Protein AF-0000000079915261 (afdb_homodimer)

Organism: NCBI:txid1990687

pLDDT: mean 85.18, std 15.23, range [33.06, 98.06]

Foldseek 3Di:
DPPPVPPDPPPPPPCVVVVVPPDCPPVNVVVVVVVVVVVVVVCVVVVPDPVVVVVCVVVVVVLVVLQPPADCVCLVVLLVLLVLLLVLLVLLLVLLLVLLLVLLLQLACLQPVDPVSNVVSLVVLVVLLPDDLLNQLLVLCVVPNFAQVSSSRSSNSNSNSVLSVVSNVLLNPDDCPVVVVCVVVPDDSVRSVVPPRCVRCVLVSLLVSLVSSLVSSVVSLCSLCSRNTGSNVVLNVCVVVVVSSNNVSSVVSVVVVSVVSVVVSVVVSVVSD/DPPPPPPDPPPPPPCVVVVVPPDCPPVNVVVVVVVVVVVVVVCVVVVPDPVVVVVCVVVVVVLVVLQPPADCVCLVVLLVLLVLLLVLLVLLLVLLLVLLLVLLLQLACLQPVDPVSNVVSLVVLVVLLPDDLLNQLLVLCVVPNFAQVSSSRSSNSNSNSVLSVVSNVLLNPDDCPVVVVCVVVPDDSVRSVVPPRCVRCVLVSLLVSLVSSLVSSVVSLCSLCSRNTGSNVVLNVCVVVVVSSNNVSSVVSVVVVSVVSVVVSVVVSVVSD

Structure (mmCIF, N/CA/C/O backbone):
data_AF-0000000079915261-model_v1
#
loop_
_entity.id
_entity.type
_entity.pdbx_description
1 polymer 'Phosphonate ABC transporter, permease protein PhnE'
#
loop_
_atom_site.group_PDB
_atom_site.id
_atom_site.type_symbol
_atom_site.label_atom_id
_atom_site.label_alt_id
_atom_site.label_comp_id
_atom_site.label_asym_id
_atom_site.label_entity_id
_atom_site.label_seq_id
_atom_site.pdbx_PDB_ins_code
_atom_site.Cartn_x
_atom_site.Cartn_y
_atom_site.Cartn_z
_atom_site.occupancy
_atom_site.B_iso_or_equiv
_atom_site.auth_seq_id
_atom_site.auth_comp_id
_atom_site.auth_asym_id
_atom_site.auth_atom_id
_atom_site.pdbx_PDB_model_num
ATOM 1 N N . MET A 1 1 ? 20.734 68.75 31.391 1 33.06 1 MET A N 1
ATOM 2 C CA . MET A 1 1 ? 20.922 67.375 31.844 1 33.06 1 MET A CA 1
ATOM 3 C C . MET A 1 1 ? 20.453 66.375 30.781 1 33.06 1 MET A C 1
ATOM 5 O O . MET A 1 1 ? 19.266 66.312 30.453 1 33.06 1 MET A O 1
ATOM 9 N N . THR A 1 2 ? 21.25 66.125 29.672 1 37.75 2 THR A N 1
ATOM 10 C CA . THR A 1 2 ? 21.141 65.312 28.469 1 37.75 2 THR A CA 1
ATOM 11 C C . THR A 1 2 ? 21.047 63.844 28.812 1 37.75 2 THR A C 1
ATOM 13 O O . THR A 1 2 ? 21.938 63.312 29.469 1 37.75 2 THR A O 1
ATOM 16 N N . LEU A 1 3 ? 19.828 63.375 29.156 1 40.41 3 LEU A N 1
ATOM 17 C CA . LEU A 1 3 ? 19.531 61.969 29.422 1 40.41 3 LEU A CA 1
ATOM 18 C C . LEU A 1 3 ? 20.078 61.094 28.312 1 40.41 3 LEU A C 1
ATOM 20 O O . LEU A 1 3 ? 19.578 61.125 27.188 1 40.41 3 LEU A O 1
ATOM 24 N N . ASP A 1 4 ? 21.406 60.875 28.188 1 40.34 4 ASP A N 1
ATOM 25 C CA . ASP A 1 4 ? 22.156 59.938 27.344 1 40.34 4 ASP A CA 1
ATOM 26 C C . ASP A 1 4 ? 21.656 58.5 27.547 1 40.34 4 ASP A C 1
ATOM 28 O O . ASP A 1 4 ? 22.078 57.812 28.484 1 40.34 4 ASP A O 1
ATOM 32 N N . THR A 1 5 ? 20.359 58.25 27.5 1 42.28 5 THR A N 1
ATOM 33 C CA . THR A 1 5 ? 19.938 56.875 27.594 1 42.28 5 THR A CA 1
ATOM 34 C C . THR A 1 5 ? 20.609 56 26.531 1 42.28 5 THR A C 1
ATOM 36 O O . THR A 1 5 ? 20.297 56.125 25.344 1 42.28 5 THR A O 1
ATOM 39 N N . GLU A 1 6 ? 21.922 55.688 26.688 1 43.28 6 GLU A N 1
ATOM 40 C CA . GLU A 1 6 ? 22.594 54.719 25.828 1 43.28 6 GLU A CA 1
ATOM 41 C C . GLU A 1 6 ? 21.75 53.438 25.656 1 43.28 6 GLU A C 1
ATOM 43 O O . GLU A 1 6 ? 21.266 52.875 26.641 1 43.28 6 GLU A O 1
ATOM 48 N N . PRO A 1 7 ? 21.094 53.281 24.469 1 45.16 7 PRO A N 1
ATOM 49 C CA . PRO A 1 7 ? 20.297 52.062 24.266 1 45.16 7 PRO A CA 1
ATOM 50 C C . PRO A 1 7 ? 21.047 50.781 24.656 1 45.16 7 PRO A C 1
ATOM 52 O O . PRO A 1 7 ? 22.266 50.688 24.438 1 45.16 7 PRO A O 1
ATOM 55 N N . LYS A 1 8 ? 20.688 50.156 25.734 1 47.41 8 LYS A N 1
ATOM 56 C CA . LYS A 1 8 ? 21.234 48.875 26.172 1 47.41 8 LYS A CA 1
ATOM 57 C C . LYS A 1 8 ? 21.438 47.906 25 1 47.41 8 LYS A C 1
ATOM 59 O O . LYS A 1 8 ? 20.547 47.75 24.172 1 47.41 8 LYS A O 1
ATOM 64 N N . PRO A 1 9 ? 22.688 47.625 24.594 1 39.97 9 PRO A N 1
ATOM 65 C CA . PRO A 1 9 ? 22.891 46.688 23.484 1 39.97 9 PRO A CA 1
ATOM 66 C C . PRO A 1 9 ? 22.016 45.469 23.578 1 39.97 9 PRO A C 1
ATOM 68 O O . PRO A 1 9 ? 21.75 44.969 24.688 1 39.97 9 PRO A O 1
ATOM 71 N N . GLU A 1 10 ? 20.984 45.312 22.75 1 40.84 10 GLU A N 1
ATOM 72 C CA . GLU A 1 10 ? 20.203 44.094 22.609 1 40.84 10 GLU A CA 1
ATOM 73 C C . GLU A 1 10 ? 21.094 42.844 22.766 1 40.84 10 GLU A C 1
ATOM 75 O O . GLU A 1 10 ? 22.094 42.719 22.062 1 40.84 10 GLU A O 1
ATOM 80 N N . ALA A 1 11 ? 21.219 42.344 23.953 1 42.84 11 ALA A N 1
ATOM 81 C CA . ALA A 1 11 ? 21.922 41.125 24.266 1 42.84 11 ALA A CA 1
ATOM 82 C C . ALA A 1 11 ? 21.781 40.094 23.125 1 42.84 11 ALA A C 1
ATOM 84 O O . ALA A 1 11 ? 20.672 39.75 22.719 1 42.84 11 ALA A O 1
ATOM 85 N N . VAL A 1 12 ? 22.656 40.156 22.172 1 40.69 12 VAL A N 1
ATOM 86 C CA . VAL A 1 12 ? 22.875 39.094 21.172 1 40.69 12 VAL A CA 1
ATOM 87 C C . VAL A 1 12 ? 22.688 37.719 21.812 1 40.69 12 VAL A C 1
ATOM 89 O O . VAL A 1 12 ? 23.359 37.406 22.781 1 40.69 12 VAL A O 1
ATOM 92 N N . GLU A 1 13 ? 21.453 37.25 21.859 1 38.41 13 GLU A N 1
ATOM 93 C CA . GLU A 1 13 ? 21.25 35.844 22.234 1 38.41 13 GLU A CA 1
ATOM 94 C C . GLU A 1 13 ? 22.422 35 21.766 1 38.41 13 GLU A C 1
ATOM 96 O O . GLU A 1 13 ? 22.75 34.969 20.594 1 38.41 13 GLU A O 1
ATOM 101 N N . SER A 1 14 ? 23.5 34.875 22.594 1 36.44 14 SER A N 1
ATOM 102 C CA . SER A 1 14 ? 24.734 34.125 22.406 1 36.44 14 SER A CA 1
ATOM 103 C C . SER A 1 14 ? 24.484 32.844 21.641 1 36.44 14 SER A C 1
ATOM 105 O O . SER A 1 14 ? 23.422 32.219 21.781 1 36.44 14 SER A O 1
ATOM 107 N N . THR A 1 15 ? 25.203 32.625 20.5 1 40.25 15 THR A N 1
ATOM 108 C CA . THR A 1 15 ? 25.359 31.391 19.75 1 40.25 15 THR A CA 1
ATOM 109 C C . THR A 1 15 ? 25.375 30.188 20.688 1 40.25 15 THR A C 1
ATOM 111 O O . THR A 1 15 ? 25.391 29.031 20.219 1 40.25 15 THR A O 1
ATOM 114 N N . ALA A 1 16 ? 25.828 30.391 21.922 1 40.56 16 ALA A N 1
ATOM 115 C CA . ALA A 1 16 ? 25.844 29.312 22.906 1 40.56 16 ALA A CA 1
ATOM 116 C C . ALA A 1 16 ? 24.453 28.75 23.141 1 40.56 16 ALA A C 1
ATOM 118 O O . ALA A 1 16 ? 24.297 27.562 23.391 1 40.56 16 ALA A O 1
ATOM 119 N N . ASP A 1 17 ? 23.438 29.562 23.203 1 39.12 17 ASP A N 1
ATOM 120 C CA . ASP A 1 17 ? 22.078 29.062 23.391 1 39.12 17 ASP A CA 1
ATOM 121 C C . ASP A 1 17 ? 21.625 28.234 22.203 1 39.12 17 ASP A C 1
ATOM 123 O O . ASP A 1 17 ? 20.703 27.422 22.312 1 39.12 17 ASP A O 1
ATOM 127 N N . LEU A 1 18 ? 22.078 28.656 21.016 1 38.31 18 LEU A N 1
ATOM 128 C CA . LEU A 1 18 ? 21.75 27.781 19.891 1 38.31 18 LEU A CA 1
ATOM 129 C C . LEU A 1 18 ? 22.422 26.422 20.031 1 38.31 18 LEU A C 1
ATOM 131 O O . LEU A 1 18 ? 22.016 25.453 19.391 1 38.31 18 LEU A O 1
ATOM 135 N N . ALA A 1 19 ? 23.656 26.453 20.547 1 38.38 19 ALA A N 1
ATOM 136 C CA . ALA A 1 19 ? 24.406 25.219 20.766 1 38.38 19 ALA A CA 1
ATOM 137 C C . ALA A 1 19 ? 23.703 24.312 21.766 1 38.38 19 ALA A C 1
ATOM 139 O O . ALA A 1 19 ? 24.172 23.219 22.078 1 38.38 19 ALA A O 1
ATOM 140 N N . ALA A 1 20 ? 23.062 24.859 22.734 1 37.41 20 ALA A N 1
ATOM 141 C CA . ALA A 1 20 ? 22.312 23.922 23.562 1 37.41 20 ALA A CA 1
ATOM 142 C C . ALA A 1 20 ? 21.578 22.906 22.688 1 37.41 20 ALA A C 1
ATOM 144 O O . ALA A 1 20 ? 20.391 23.094 22.375 1 37.41 20 ALA A O 1
ATOM 145 N N . LEU A 1 21 ? 21.984 22.734 21.531 1 39.47 21 LEU A N 1
ATOM 146 C CA . LEU A 1 21 ? 21.672 21.516 20.797 1 39.47 21 LEU A CA 1
ATOM 147 C C . LEU A 1 21 ? 21.516 20.328 21.75 1 39.47 21 LEU A C 1
ATOM 149 O O . LEU A 1 21 ? 22.469 19.984 22.469 1 39.47 21 LEU A O 1
ATOM 153 N N . ARG A 1 22 ? 20.422 20.203 22.391 1 41.31 22 ARG A N 1
ATOM 154 C CA . ARG A 1 22 ? 19.938 19.219 23.359 1 41.31 22 ARG A CA 1
ATOM 155 C C . ARG A 1 22 ? 20.656 17.891 23.188 1 41.31 22 ARG A C 1
ATOM 157 O O . ARG A 1 22 ? 20.781 17.391 22.062 1 41.31 22 ARG A O 1
ATOM 164 N N . ARG A 1 23 ? 21.656 17.562 23.875 1 45.25 23 ARG A N 1
ATOM 165 C CA . ARG A 1 23 ? 22.188 16.203 24.078 1 45.25 23 ARG A CA 1
ATOM 166 C C . ARG A 1 23 ? 21.125 15.156 23.766 1 45.25 23 ARG A C 1
ATOM 168 O O . ARG A 1 23 ? 19.984 15.266 24.203 1 45.25 23 ARG A O 1
ATOM 175 N N . PRO A 1 24 ? 21.219 14.547 22.641 1 51.5 24 PRO A N 1
ATOM 176 C CA . PRO A 1 24 ? 20.234 13.477 22.469 1 51.5 24 PRO A CA 1
ATOM 177 C C . PRO A 1 24 ? 19.859 12.812 23.781 1 51.5 24 PRO A C 1
ATOM 179 O O . PRO A 1 24 ? 20.734 12.445 24.578 1 51.5 24 PRO A O 1
ATOM 182 N N . SER A 1 25 ? 18.859 13.336 24.516 1 55.22 25 SER A N 1
ATOM 183 C CA . SER A 1 25 ? 18.359 12.719 25.734 1 55.22 25 SER A CA 1
ATOM 184 C C . SER A 1 25 ? 18.516 11.203 25.688 1 55.22 25 SER A C 1
ATOM 186 O O . SER A 1 25 ? 18.641 10.617 24.609 1 55.22 25 SER A O 1
ATOM 188 N N . SER A 1 26 ? 19 10.539 26.828 1 63.72 26 SER A N 1
ATOM 189 C CA . SER A 1 26 ? 19.078 9.102 27.031 1 63.72 26 SER A CA 1
ATOM 190 C C . SER A 1 26 ? 17.953 8.367 26.281 1 63.72 26 SER A C 1
ATOM 192 O O . SER A 1 26 ? 18.172 7.266 25.781 1 63.72 26 SER A O 1
ATOM 194 N N . GLN A 1 27 ? 16.859 9.016 26.141 1 67.88 27 GLN A N 1
ATOM 195 C CA . GLN A 1 27 ? 15.734 8.406 25.422 1 67.88 27 GLN A CA 1
ATOM 196 C C . GLN A 1 27 ? 16 8.375 23.922 1 67.88 27 GLN A C 1
ATOM 198 O O . GLN A 1 27 ? 15.672 7.395 23.25 1 67.88 27 GLN A O 1
ATOM 203 N N . THR A 1 28 ? 16.688 9.438 23.516 1 71 28 THR A N 1
ATOM 204 C CA . THR A 1 28 ? 17.031 9.438 22.094 1 71 28 THR A CA 1
ATOM 205 C C . THR A 1 28 ? 18.109 8.398 21.797 1 71 28 THR A C 1
ATOM 207 O O . THR A 1 28 ? 18.047 7.703 20.781 1 71 28 THR A O 1
ATOM 210 N N . ALA A 1 29 ? 19 8.312 22.719 1 70.5 29 ALA A N 1
ATOM 211 C CA . ALA A 1 29 ? 20.062 7.332 22.547 1 70.5 29 ALA A CA 1
ATOM 212 C C . ALA A 1 29 ? 19.516 5.91 22.578 1 70.5 29 ALA A C 1
ATOM 214 O O . ALA A 1 29 ? 19.906 5.062 21.781 1 70.5 29 ALA A O 1
ATOM 215 N N . ALA A 1 30 ? 18.578 5.676 23.484 1 75.12 30 ALA A N 1
ATOM 216 C CA . ALA A 1 30 ? 17.953 4.363 23.578 1 75.12 30 ALA A CA 1
ATOM 217 C C . ALA A 1 30 ? 17.172 4.039 22.297 1 75.12 30 ALA A C 1
ATOM 219 O O . ALA A 1 30 ? 17.203 2.906 21.812 1 75.12 30 ALA A O 1
ATOM 220 N N . GLY A 1 31 ? 16.562 4.996 21.812 1 76.94 31 GLY A N 1
ATOM 221 C CA . GLY A 1 31 ? 15.828 4.816 20.562 1 76.94 31 GLY A CA 1
ATOM 222 C C . GLY A 1 31 ? 16.734 4.488 19.391 1 76.94 31 GLY A C 1
ATOM 223 O O . GLY A 1 31 ? 16.422 3.6 18.594 1 76.94 31 GLY A O 1
ATOM 224 N N . VAL A 1 32 ? 17.828 5.113 19.422 1 78.25 32 VAL A N 1
ATOM 225 C CA . VAL A 1 32 ? 18.781 4.898 18.328 1 78.25 32 VAL A CA 1
ATOM 226 C C . VAL A 1 32 ? 19.375 3.494 18.438 1 78.25 32 VAL A C 1
ATOM 228 O O . VAL A 1 32 ? 19.531 2.805 17.422 1 78.25 32 VAL A O 1
ATOM 231 N N . VAL A 1 33 ? 19.609 3.1 19.641 1 80.25 33 VAL A N 1
ATOM 232 C CA . VAL A 1 33 ? 20.172 1.775 19.859 1 80.25 33 VAL A CA 1
ATOM 233 C C . VAL A 1 33 ? 19.172 0.702 19.438 1 80.25 33 VAL A C 1
ATOM 235 O O . VAL A 1 33 ? 19.547 -0.282 18.797 1 80.25 33 VAL A O 1
ATOM 238 N N . ILE A 1 34 ? 17.953 0.965 19.75 1 82.44 34 ILE A N 1
ATOM 239 C CA . ILE A 1 34 ? 16.922 0.008 19.391 1 82.44 34 ILE A CA 1
ATOM 240 C C . ILE A 1 34 ? 16.781 -0.076 17.875 1 82.44 34 ILE A C 1
ATOM 242 O O . ILE A 1 34 ? 16.703 -1.171 17.312 1 82.44 34 ILE A O 1
ATOM 246 N N . VAL A 1 35 ? 16.812 1.053 17.297 1 83.81 35 VAL A N 1
ATOM 247 C CA . VAL A 1 35 ? 16.688 1.092 15.836 1 83.81 35 VAL A CA 1
ATOM 248 C C . VAL A 1 35 ? 17.875 0.394 15.195 1 83.81 35 VAL A C 1
ATOM 250 O O . VAL A 1 35 ? 17.703 -0.401 14.266 1 83.81 35 VAL A O 1
ATOM 253 N N . LEU A 1 36 ? 19.047 0.625 15.742 1 85.56 36 LEU A N 1
ATOM 254 C CA . LEU A 1 36 ? 20.266 0.027 15.188 1 85.56 36 LEU A CA 1
ATOM 255 C C . LEU A 1 36 ? 20.266 -1.484 15.391 1 85.56 36 LEU A C 1
ATOM 257 O O . LEU A 1 36 ? 20.672 -2.232 14.492 1 85.56 36 LEU A O 1
ATOM 261 N N . THR A 1 37 ? 19.797 -1.883 16.547 1 85.75 37 THR A N 1
ATOM 262 C CA . THR A 1 37 ? 19.75 -3.314 16.828 1 85.75 37 THR A CA 1
ATOM 263 C C . THR A 1 37 ? 18.75 -4.008 15.891 1 85.75 37 THR A C 1
ATOM 265 O O . THR A 1 37 ? 19.047 -5.078 15.352 1 85.75 37 THR A O 1
ATOM 268 N N . VAL A 1 38 ? 17.656 -3.361 15.648 1 86.5 38 VAL A N 1
ATOM 269 C CA . VAL A 1 38 ? 16.641 -3.922 14.766 1 86.5 38 VAL A CA 1
ATOM 270 C C . VAL A 1 38 ? 17.156 -3.959 13.328 1 86.5 38 VAL A C 1
ATOM 272 O O . VAL A 1 38 ? 16.953 -4.938 12.609 1 86.5 38 VAL A O 1
ATOM 275 N N . LEU A 1 39 ? 17.906 -2.994 13 1 88.5 39 LEU A N 1
ATOM 276 C CA . LEU A 1 39 ? 18.453 -2.922 11.648 1 88.5 39 LEU A CA 1
ATOM 277 C C . LEU A 1 39 ? 19.516 -3.984 11.438 1 88.5 39 LEU A C 1
ATOM 279 O O . LEU A 1 39 ? 19.578 -4.617 10.383 1 88.5 39 LEU A O 1
ATOM 283 N N . LEU A 1 40 ? 20.359 -4.176 12.445 1 87 40 LEU A N 1
ATOM 284 C CA . LEU A 1 40 ? 21.406 -5.184 12.344 1 87 40 LEU A CA 1
ATOM 285 C C . LEU A 1 40 ? 20.812 -6.586 12.297 1 87 40 LEU A C 1
ATOM 287 O O . LEU A 1 40 ? 21.25 -7.43 11.516 1 87 40 LEU A O 1
ATOM 291 N N . TRP A 1 41 ? 19.859 -6.781 13.109 1 87.75 41 TRP A N 1
ATOM 292 C CA . TRP A 1 41 ? 19.156 -8.062 13.07 1 87.75 41 TRP A CA 1
ATOM 293 C C . TRP A 1 41 ? 18.516 -8.289 11.711 1 87.75 41 TRP A C 1
ATOM 295 O O . TRP A 1 41 ? 18.641 -9.367 11.125 1 87.75 41 TRP A O 1
ATOM 305 N N . ALA A 1 42 ? 17.875 -7.254 11.266 1 89.25 42 ALA A N 1
ATOM 306 C CA . ALA A 1 42 ? 17.172 -7.355 9.992 1 89.25 42 ALA A CA 1
ATOM 307 C C . ALA A 1 42 ? 18.141 -7.602 8.844 1 89.25 42 ALA A C 1
ATOM 309 O O . ALA A 1 42 ? 17.844 -8.344 7.906 1 89.25 42 ALA A O 1
ATOM 310 N N . ALA A 1 43 ? 19.281 -7.02 8.906 1 89.12 43 ALA A N 1
ATOM 311 C CA . ALA A 1 43 ? 20.297 -7.219 7.887 1 89.12 43 ALA A CA 1
ATOM 312 C C . ALA A 1 43 ? 20.766 -8.672 7.855 1 89.12 43 ALA A C 1
ATOM 314 O O . ALA A 1 43 ? 20.984 -9.234 6.781 1 89.12 43 ALA A O 1
ATOM 315 N N . GLY A 1 44 ? 20.844 -9.266 9.047 1 88.69 44 GLY A N 1
ATOM 316 C CA . GLY A 1 44 ? 21.203 -10.672 9.133 1 88.69 44 GLY A CA 1
ATOM 317 C C . GLY A 1 44 ? 20.109 -11.602 8.641 1 88.69 44 GLY A C 1
ATOM 318 O O . GLY A 1 44 ? 20.375 -12.539 7.879 1 88.69 44 GLY A O 1
ATOM 319 N N . ALA A 1 45 ? 18.938 -11.258 8.992 1 86.31 45 ALA A N 1
ATOM 320 C CA . ALA A 1 45 ? 17.797 -12.094 8.641 1 86.31 45 ALA A CA 1
ATOM 321 C C . ALA A 1 45 ? 17.531 -12.055 7.141 1 86.31 45 ALA A C 1
ATOM 323 O O . ALA A 1 45 ? 17.047 -13.039 6.562 1 86.31 45 ALA A O 1
ATOM 324 N N . THR A 1 46 ? 17.891 -10.945 6.48 1 88.19 46 THR A N 1
ATOM 325 C CA . THR A 1 46 ? 17.641 -10.805 5.051 1 88.19 46 THR A CA 1
ATOM 326 C C . THR A 1 46 ? 18.875 -11.195 4.242 1 88.19 46 THR A C 1
ATOM 328 O O . THR A 1 46 ? 18.828 -11.242 3.012 1 88.19 46 THR A O 1
ATOM 331 N N . GLU A 1 47 ? 19.984 -11.508 4.945 1 87.56 47 GLU A N 1
ATOM 332 C CA . GLU A 1 47 ? 21.25 -11.789 4.277 1 87.56 47 GLU A CA 1
ATOM 333 C C . GLU A 1 47 ? 21.656 -10.633 3.359 1 87.56 47 GLU A C 1
ATOM 335 O O . GLU A 1 47 ? 22.094 -10.859 2.229 1 87.56 47 GLU A O 1
ATOM 340 N N . PHE A 1 48 ? 21.406 -9.555 3.912 1 82.88 48 PHE A N 1
ATOM 341 C CA . PHE A 1 48 ? 21.703 -8.359 3.133 1 82.88 48 PHE A CA 1
ATOM 342 C C . PHE A 1 48 ? 23.188 -8.305 2.795 1 82.88 48 PHE A C 1
ATOM 344 O O . PHE A 1 48 ? 24.047 -8.367 3.688 1 82.88 48 PHE A O 1
ATOM 351 N N . SER A 1 49 ? 23.5 -8.391 1.501 1 82.44 49 SER A N 1
ATOM 352 C CA . SER A 1 49 ? 24.891 -8.422 1.048 1 82.44 49 SER A CA 1
ATOM 353 C C . SER A 1 49 ? 25.078 -7.551 -0.191 1 82.44 49 SER A C 1
ATOM 355 O O . SER A 1 49 ? 24.531 -7.848 -1.256 1 82.44 49 SER A O 1
ATOM 357 N N . VAL A 1 50 ? 25.891 -6.566 -0.024 1 80.62 50 VAL A N 1
ATOM 358 C CA . VAL A 1 50 ? 26.219 -5.703 -1.152 1 80.62 50 VAL A CA 1
ATOM 359 C C . VAL A 1 50 ? 27 -6.496 -2.207 1 80.62 50 VAL A C 1
ATOM 361 O O . VAL A 1 50 ? 26.828 -6.273 -3.408 1 80.62 50 VAL A O 1
ATOM 364 N N . ALA A 1 51 ? 27.672 -7.398 -1.755 1 84.38 51 ALA A N 1
ATOM 365 C CA . ALA A 1 51 ? 28.438 -8.25 -2.666 1 84.38 51 ALA A CA 1
ATOM 366 C C . ALA A 1 51 ? 27.516 -9.055 -3.568 1 84.38 51 ALA A C 1
ATOM 368 O O . ALA A 1 51 ? 27.766 -9.188 -4.77 1 84.38 51 ALA A O 1
ATOM 369 N N . ALA A 1 52 ? 26.5 -9.523 -2.934 1 83.81 52 ALA A N 1
ATOM 370 C CA . ALA A 1 52 ? 25.531 -10.289 -3.719 1 83.81 52 ALA A CA 1
ATOM 371 C C . ALA A 1 52 ? 24.859 -9.422 -4.77 1 83.81 52 ALA A C 1
ATOM 373 O O . ALA A 1 52 ? 24.578 -9.875 -5.879 1 83.81 52 ALA A O 1
ATOM 374 N N . LEU A 1 53 ? 24.656 -8.18 -4.395 1 82.44 53 LEU A N 1
ATOM 375 C CA . LEU A 1 53 ? 24.062 -7.25 -5.34 1 82.44 53 LEU A CA 1
ATOM 376 C C . LEU A 1 53 ? 25 -6.973 -6.504 1 82.44 53 LEU A C 1
ATOM 378 O O . LEU A 1 53 ? 24.578 -6.984 -7.664 1 82.44 53 LEU A O 1
ATOM 382 N N . LEU A 1 54 ? 26.188 -6.793 -6.207 1 87.06 54 LEU A N 1
ATOM 383 C CA . LEU A 1 54 ? 27.172 -6.508 -7.246 1 87.06 54 LEU A CA 1
ATOM 384 C C . LEU A 1 54 ? 27.391 -7.723 -8.148 1 87.06 54 LEU A C 1
ATOM 386 O O . LEU A 1 54 ? 27.531 -7.574 -9.367 1 87.06 54 LEU A O 1
ATOM 390 N N . ASP A 1 55 ? 27.312 -8.867 -7.531 1 88.25 55 ASP A N 1
ATOM 391 C CA . ASP A 1 55 ? 27.469 -10.102 -8.297 1 88.25 55 ASP A CA 1
ATOM 392 C C . ASP A 1 55 ? 26.266 -10.336 -9.211 1 88.25 55 ASP A C 1
ATOM 394 O O . ASP A 1 55 ? 26.375 -11.039 -10.211 1 88.25 55 ASP A O 1
ATOM 398 N N . GLY A 1 56 ? 25.172 -9.711 -8.797 1 87.94 56 GLY A N 1
ATOM 399 C CA . GLY A 1 56 ? 23.953 -9.914 -9.555 1 87.94 56 GLY A CA 1
ATOM 400 C C . GLY A 1 56 ? 23.766 -8.906 -10.672 1 87.94 56 GLY A C 1
ATOM 401 O O . GLY A 1 56 ? 22.844 -9.031 -11.477 1 87.94 56 GLY A O 1
ATOM 402 N N . ILE A 1 57 ? 24.656 -7.957 -10.805 1 88.44 57 ILE A N 1
ATOM 403 C CA . ILE A 1 57 ? 24.516 -6.867 -11.766 1 88.44 57 ILE A CA 1
ATOM 404 C C . ILE A 1 57 ? 24.5 -7.43 -13.18 1 88.44 57 ILE A C 1
ATOM 406 O O . ILE A 1 57 ? 23.672 -7.047 -14 1 88.44 57 ILE A O 1
ATOM 410 N N . PRO A 1 58 ? 25.375 -8.391 -13.531 1 88.81 58 PRO A N 1
ATOM 411 C CA . PRO A 1 58 ? 25.328 -8.945 -14.883 1 88.81 58 PRO A CA 1
ATOM 412 C C . PRO A 1 58 ? 24 -9.633 -15.195 1 88.81 58 PRO A C 1
ATOM 414 O O . PRO A 1 58 ? 23.516 -9.562 -16.328 1 88.81 58 PRO A O 1
ATOM 417 N N . ASN A 1 59 ? 23.453 -10.258 -14.172 1 87.69 59 ASN A N 1
ATOM 418 C CA . ASN A 1 59 ? 22.156 -10.891 -14.359 1 87.69 59 ASN A CA 1
ATOM 419 C C . ASN A 1 59 ? 21.062 -9.859 -14.617 1 87.69 59 ASN A C 1
ATOM 421 O O . ASN A 1 59 ? 20.156 -10.094 -15.422 1 87.69 59 ASN A O 1
ATOM 425 N N . ILE A 1 60 ? 21.172 -8.797 -13.922 1 87.62 60 ILE A N 1
ATOM 426 C CA . ILE A 1 60 ? 20.203 -7.719 -14.109 1 87.62 60 ILE A CA 1
ATOM 427 C C . ILE A 1 60 ? 20.344 -7.133 -15.508 1 87.62 60 ILE A C 1
ATOM 429 O O . ILE A 1 60 ? 19.344 -6.93 -16.203 1 87.62 60 ILE A O 1
ATOM 433 N N . ALA A 1 61 ? 21.547 -6.914 -15.922 1 89.12 61 ALA A N 1
ATOM 434 C CA . ALA A 1 61 ? 21.797 -6.348 -17.25 1 89.12 61 ALA A CA 1
ATOM 435 C C . ALA A 1 61 ? 21.312 -7.281 -18.344 1 89.12 61 ALA A C 1
ATOM 437 O O . ALA A 1 61 ? 20.75 -6.824 -19.34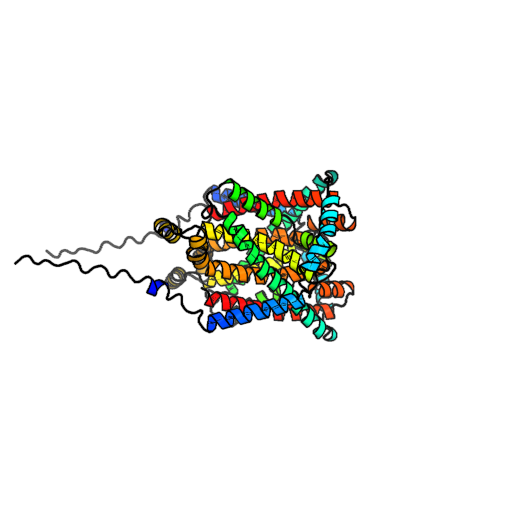4 1 89.12 61 ALA A O 1
ATOM 438 N N . ASP A 1 62 ? 21.547 -8.539 -18.141 1 88.12 62 ASP A N 1
ATOM 439 C CA . ASP A 1 62 ? 21.094 -9.531 -19.094 1 88.12 62 ASP A CA 1
ATOM 440 C C . ASP A 1 62 ? 19.562 -9.547 -19.188 1 88.12 62 ASP A C 1
ATOM 442 O O . ASP A 1 62 ? 19 -9.594 -20.281 1 88.12 62 ASP A O 1
ATOM 446 N N . PHE A 1 63 ? 18.938 -9.516 -18.078 1 86.31 63 PHE A N 1
ATOM 447 C CA . PHE A 1 63 ? 17.484 -9.508 -18.016 1 86.31 63 PHE A CA 1
ATOM 448 C C . PHE A 1 63 ? 16.922 -8.289 -18.734 1 86.31 63 PHE A C 1
ATOM 450 O O . PHE A 1 63 ? 16.016 -8.406 -19.562 1 86.31 63 PHE A O 1
ATOM 457 N N . VAL A 1 64 ? 17.469 -7.109 -18.406 1 86.81 64 VAL A N 1
ATOM 458 C CA . VAL A 1 64 ? 17 -5.859 -19 1 86.81 64 VAL A CA 1
ATOM 459 C C . VAL A 1 64 ? 17.312 -5.84 -20.5 1 86.81 64 VAL A C 1
ATOM 461 O O . VAL A 1 64 ? 16.5 -5.371 -21.297 1 86.81 64 VAL A O 1
ATOM 464 N N . GLY A 1 65 ? 18.469 -6.359 -20.875 1 90.5 65 GLY A N 1
ATOM 465 C CA . GLY A 1 65 ? 18.844 -6.43 -22.281 1 90.5 65 GLY A CA 1
ATOM 466 C C . GLY A 1 65 ? 17.891 -7.285 -23.109 1 90.5 65 GLY A C 1
ATOM 467 O O . GLY A 1 65 ? 17.594 -6.949 -24.25 1 90.5 65 GLY A O 1
ATOM 468 N N . ARG A 1 66 ? 17.391 -8.266 -22.5 1 90.81 66 ARG A N 1
ATOM 469 C CA . ARG A 1 66 ? 16.516 -9.203 -23.188 1 90.81 66 ARG A CA 1
ATOM 470 C C . ARG A 1 66 ? 15.133 -8.609 -23.406 1 90.81 66 ARG A C 1
ATOM 472 O O . ARG A 1 66 ? 14.344 -9.133 -24.188 1 90.81 66 ARG A O 1
ATOM 479 N N . MET A 1 67 ? 14.891 -7.598 -22.734 1 90.75 67 MET A N 1
ATOM 480 C CA . MET A 1 67 ? 13.562 -6.992 -22.828 1 90.75 67 MET A CA 1
ATOM 481 C C . MET A 1 67 ? 13.453 -6.113 -24.078 1 90.75 67 MET A C 1
ATOM 483 O O . MET A 1 67 ? 12.352 -5.777 -24.5 1 90.75 67 MET A O 1
ATOM 487 N N . PHE A 1 68 ? 14.633 -5.809 -24.656 1 92.5 68 PHE A N 1
ATOM 488 C CA . PHE A 1 68 ? 14.617 -4.918 -25.812 1 92.5 68 PHE A CA 1
ATOM 489 C C . PHE A 1 68 ? 14.742 -5.711 -27.109 1 92.5 68 PHE A C 1
ATOM 491 O O . PHE A 1 68 ? 15.508 -6.672 -27.172 1 92.5 68 PHE A O 1
ATOM 498 N N . PRO A 1 69 ? 13.883 -5.344 -28.109 1 93.12 69 PRO A N 1
ATOM 499 C CA . PRO A 1 69 ? 12.875 -4.281 -28.203 1 93.12 69 PRO A CA 1
ATOM 500 C C . PRO A 1 69 ? 11.508 -4.727 -27.688 1 93.12 69 PRO A C 1
ATOM 502 O O . PRO A 1 69 ? 11.242 -5.93 -27.594 1 93.12 69 PRO A O 1
ATOM 505 N N . PRO A 1 70 ? 10.734 -3.82 -27.344 1 95 70 PRO A N 1
ATOM 506 C CA . PRO A 1 70 ? 9.383 -4.184 -26.906 1 95 70 PRO A CA 1
ATOM 507 C C . PRO A 1 70 ? 8.555 -4.82 -28.016 1 95 70 PRO A C 1
ATOM 509 O O . PRO A 1 70 ? 8.664 -4.422 -29.188 1 95 70 PRO A O 1
ATOM 512 N N . ASP A 1 71 ? 7.879 -5.855 -27.688 1 96.31 71 ASP A N 1
ATOM 513 C CA . ASP A 1 71 ? 6.945 -6.488 -28.625 1 96.31 71 ASP A CA 1
ATOM 514 C C . ASP A 1 71 ? 5.621 -5.734 -28.672 1 96.31 71 ASP A C 1
ATOM 516 O O . ASP A 1 71 ? 4.777 -5.887 -27.781 1 96.31 71 ASP A O 1
ATOM 520 N N . LEU A 1 72 ? 5.375 -5.047 -29.703 1 95.25 72 LEU A N 1
ATOM 521 C CA . LEU A 1 72 ? 4.211 -4.176 -29.828 1 95.25 72 LEU A CA 1
ATOM 522 C C . LEU A 1 72 ? 2.961 -4.984 -30.156 1 95.25 72 LEU A C 1
ATOM 524 O O . LEU A 1 72 ? 1.843 -4.473 -30.062 1 95.25 72 LEU A O 1
ATOM 528 N N . ALA A 1 73 ? 3.145 -6.234 -30.438 1 95 73 ALA A N 1
ATOM 529 C CA . ALA A 1 73 ? 2.006 -7.078 -30.781 1 95 73 ALA A CA 1
ATOM 530 C C . ALA A 1 73 ? 1.053 -7.234 -29.609 1 95 73 ALA A C 1
ATOM 532 O O . ALA A 1 73 ? -0.155 -7.402 -29.797 1 95 73 ALA A O 1
ATOM 533 N N . ILE A 1 74 ? 1.588 -7.078 -28.422 1 96.06 74 ILE A N 1
ATOM 534 C CA . ILE A 1 74 ? 0.781 -7.328 -27.234 1 96.06 74 ILE A CA 1
ATOM 535 C C . ILE A 1 74 ? 0.178 -6.016 -26.734 1 96.06 74 ILE A C 1
ATOM 537 O O . ILE A 1 74 ? -0.57 -6.004 -25.75 1 96.06 74 ILE A O 1
ATOM 541 N N . LEU A 1 75 ? 0.4 -4.965 -27.422 1 96.12 75 LEU A N 1
ATOM 542 C CA . LEU A 1 75 ? 0.026 -3.633 -26.953 1 96.12 75 LEU A CA 1
ATOM 543 C C . LEU A 1 75 ? -1.48 -3.533 -26.75 1 96.12 75 LEU A C 1
ATOM 545 O O . LEU A 1 75 ? -1.934 -3.09 -25.688 1 96.12 75 LEU A O 1
ATOM 549 N N . PRO A 1 76 ? -2.266 -4.016 -27.719 1 96.31 76 PRO A N 1
ATOM 550 C CA . PRO A 1 76 ? -3.709 -3.92 -27.484 1 96.31 76 PRO A CA 1
ATOM 551 C C . PRO A 1 76 ? -4.168 -4.73 -26.281 1 96.31 76 PRO A C 1
ATOM 553 O O . PRO A 1 76 ? -5.016 -4.273 -25.5 1 96.31 76 PRO A O 1
ATOM 556 N N . THR A 1 77 ? -3.613 -5.863 -26.156 1 96.19 77 THR A N 1
ATOM 557 C CA . THR A 1 77 ? -3.943 -6.711 -25.016 1 96.19 77 THR A CA 1
ATOM 558 C C . THR A 1 77 ? -3.5 -6.059 -23.719 1 96.19 77 THR A C 1
ATOM 560 O O . THR A 1 77 ? -4.242 -6.059 -22.734 1 96.19 77 THR A O 1
ATOM 563 N N . ALA A 1 78 ? -2.352 -5.496 -23.719 1 96.12 78 ALA A N 1
ATOM 564 C CA . ALA A 1 78 ? -1.811 -4.844 -22.531 1 96.12 78 ALA A CA 1
ATOM 565 C C . ALA A 1 78 ? -2.676 -3.656 -22.109 1 96.12 78 ALA A C 1
ATOM 567 O O . ALA A 1 78 ? -2.951 -3.467 -20.922 1 96.12 78 ALA A O 1
ATOM 568 N N . ILE A 1 79 ? -3.16 -2.947 -23.078 1 95.81 79 ILE A N 1
ATOM 569 C CA . ILE A 1 79 ? -3.986 -1.777 -22.812 1 95.81 79 ILE A CA 1
ATOM 570 C C . ILE A 1 79 ? -5.328 -2.219 -22.234 1 95.81 79 ILE A C 1
ATOM 572 O O . ILE A 1 79 ? -5.816 -1.638 -21.25 1 95.81 79 ILE A O 1
ATOM 576 N N . ALA A 1 80 ? -5.863 -3.232 -22.797 1 95.38 80 ALA A N 1
ATOM 577 C CA . ALA A 1 80 ? -7.148 -3.744 -22.328 1 95.38 80 ALA A CA 1
ATOM 578 C C . ALA A 1 80 ? -7.039 -4.27 -20.891 1 95.38 80 ALA A C 1
ATOM 580 O O . ALA A 1 80 ? -7.898 -3.99 -20.047 1 95.38 80 ALA A O 1
ATOM 581 N N . LEU A 1 81 ? -6 -4.957 -20.609 1 95.5 81 LEU A N 1
ATOM 582 C CA . LEU A 1 81 ? -5.836 -5.562 -19.297 1 95.5 81 LEU A CA 1
ATOM 583 C C . LEU A 1 81 ? -5.457 -4.512 -18.266 1 95.5 81 LEU A C 1
ATOM 585 O O . LEU A 1 81 ? -5.785 -4.652 -17.078 1 95.5 81 LEU A O 1
ATOM 589 N N . MET A 1 82 ? -4.801 -3.498 -18.734 1 95.25 82 MET A N 1
ATOM 590 C CA . MET A 1 82 ? -4.566 -2.377 -17.828 1 95.25 82 MET A CA 1
ATOM 591 C C . MET A 1 82 ? -5.879 -1.689 -17.453 1 95.25 82 MET A C 1
ATOM 593 O O . MET A 1 82 ? -6.055 -1.246 -16.328 1 95.25 82 MET A O 1
ATOM 597 N N . GLY A 1 83 ? -6.73 -1.575 -18.453 1 94.88 83 GLY A N 1
ATOM 598 C CA . GLY A 1 83 ? -8.062 -1.087 -18.156 1 94.88 83 GLY A CA 1
ATOM 599 C C . GLY A 1 83 ? -8.781 -1.918 -17.109 1 94.88 83 GLY A C 1
ATOM 600 O O . GLY A 1 83 ? -9.445 -1.373 -16.219 1 94.88 83 GLY A O 1
ATOM 601 N N . GLU A 1 84 ? -8.633 -3.156 -17.234 1 95.62 84 GLU A N 1
ATOM 602 C CA . GLU A 1 84 ? -9.219 -4.062 -16.25 1 95.62 84 GLU A CA 1
ATOM 603 C C . GLU A 1 84 ? -8.617 -3.836 -14.859 1 95.62 84 GLU A C 1
ATOM 605 O O . GLU A 1 84 ? -9.344 -3.828 -13.859 1 95.62 84 GLU A O 1
ATOM 610 N N . THR A 1 85 ? -7.316 -3.676 -14.789 1 95.12 85 THR A N 1
ATOM 611 C CA . THR A 1 85 ? -6.641 -3.383 -13.531 1 95.12 85 THR A CA 1
ATOM 612 C C . THR A 1 85 ? -7.188 -2.102 -12.906 1 95.12 85 THR A C 1
ATOM 614 O O . THR A 1 85 ? -7.449 -2.051 -11.703 1 95.12 85 THR A O 1
ATOM 617 N N . LEU A 1 86 ? -7.398 -1.112 -13.734 1 95 86 LEU A N 1
ATOM 618 C CA . LEU A 1 86 ? -7.961 0.148 -13.258 1 95 86 LEU A CA 1
ATOM 619 C C . LEU A 1 86 ? -9.375 -0.053 -12.742 1 95 86 LEU A C 1
ATOM 621 O O . LEU A 1 86 ? -9.758 0.528 -11.719 1 95 86 LEU A O 1
ATOM 625 N N . ALA A 1 87 ? -10.094 -0.847 -13.445 1 96 87 ALA A N 1
ATOM 626 C CA . ALA A 1 87 ? -11.461 -1.135 -13.023 1 96 87 ALA A CA 1
ATOM 627 C C . ALA A 1 87 ? -11.484 -1.833 -11.664 1 96 87 ALA A C 1
ATOM 629 O O . ALA A 1 87 ? -12.305 -1.504 -10.805 1 96 87 ALA A O 1
ATOM 630 N N . ILE A 1 88 ? -10.609 -2.764 -11.484 1 96.25 88 ILE A N 1
ATOM 631 C CA . ILE A 1 88 ? -10.484 -3.477 -10.219 1 96.25 88 ILE A CA 1
ATOM 632 C C . ILE A 1 88 ? -10.18 -2.488 -9.094 1 96.25 88 ILE A C 1
ATOM 634 O O . ILE A 1 88 ? -10.828 -2.51 -8.047 1 96.25 88 ILE A O 1
ATOM 638 N N . ALA A 1 89 ? -9.258 -1.612 -9.367 1 95.56 89 ALA A N 1
ATOM 639 C CA . ALA A 1 89 ? -8.836 -0.64 -8.367 1 95.56 89 ALA A CA 1
ATOM 640 C C . ALA A 1 89 ? -9.953 0.342 -8.039 1 95.56 89 ALA A C 1
ATOM 642 O O . ALA A 1 89 ? -10.188 0.667 -6.875 1 95.56 89 ALA A O 1
ATOM 643 N N . VAL A 1 90 ? -10.633 0.771 -9.062 1 94.88 90 VAL A N 1
ATOM 644 C CA . VAL A 1 90 ? -11.672 1.778 -8.898 1 94.88 90 VAL A CA 1
ATOM 645 C C . VAL A 1 90 ? -12.844 1.187 -8.109 1 94.88 90 VAL A C 1
ATOM 647 O O . VAL A 1 90 ? -13.297 1.772 -7.125 1 94.88 90 VAL A O 1
ATOM 650 N N . ILE A 1 91 ? -13.312 0.05 -8.484 1 95.38 91 ILE A N 1
ATOM 651 C CA . ILE A 1 91 ? -14.438 -0.581 -7.797 1 95.38 91 ILE A CA 1
ATOM 652 C C . ILE A 1 91 ? -14.008 -0.992 -6.387 1 95.38 91 ILE A C 1
ATOM 654 O O . ILE A 1 91 ? -14.758 -0.806 -5.426 1 95.38 91 ILE A O 1
ATOM 658 N N . GLY A 1 92 ? -12.844 -1.57 -6.324 1 96.19 92 GLY A N 1
ATOM 659 C CA . GLY A 1 92 ? -12.32 -1.945 -5.02 1 96.19 92 GLY A CA 1
ATOM 660 C C . GLY A 1 92 ? -12.258 -0.784 -4.047 1 96.19 92 GLY A C 1
ATOM 661 O O . GLY A 1 92 ? -12.633 -0.925 -2.877 1 96.19 92 GLY A O 1
ATOM 662 N N . THR A 1 93 ? -11.828 0.338 -4.562 1 95.75 93 THR A N 1
ATOM 663 C CA . THR A 1 93 ? -11.719 1.522 -3.719 1 95.75 93 THR A CA 1
ATOM 664 C C . THR A 1 93 ? -13.094 2.092 -3.393 1 95.75 93 THR A C 1
ATOM 666 O O . THR A 1 93 ? -13.391 2.381 -2.232 1 95.75 93 THR A O 1
ATOM 669 N N . ALA A 1 94 ? -13.938 2.244 -4.395 1 94.94 94 ALA A N 1
ATOM 670 C CA . ALA A 1 94 ? -15.258 2.85 -4.207 1 94.94 94 ALA A CA 1
ATOM 671 C C . ALA A 1 94 ? -16.109 2.021 -3.252 1 94.94 94 ALA A C 1
ATOM 673 O O . ALA A 1 94 ? -16.672 2.557 -2.299 1 94.94 94 ALA A O 1
ATOM 674 N N . VAL A 1 95 ? -16.188 0.764 -3.5 1 94.56 95 VAL A N 1
ATOM 675 C CA . VAL A 1 95 ? -16.969 -0.112 -2.635 1 94.56 95 VAL A CA 1
ATOM 676 C C . VAL A 1 95 ? -16.281 -0.245 -1.276 1 94.56 95 VAL A C 1
ATOM 678 O O . VAL A 1 95 ? -16.938 -0.328 -0.243 1 94.56 95 VAL A O 1
ATOM 681 N N . GLY A 1 96 ? -14.961 -0.257 -1.298 1 96.56 96 GLY A N 1
ATOM 682 C CA . GLY A 1 96 ? -14.211 -0.256 -0.05 1 96.56 96 GLY A CA 1
ATOM 683 C C . GLY A 1 96 ? -14.555 0.917 0.85 1 96.56 96 GLY A C 1
ATOM 684 O O . GLY A 1 96 ? -14.742 0.747 2.057 1 96.56 96 GLY A O 1
ATOM 685 N N . VAL A 1 97 ? -14.656 2.059 0.284 1 96.5 97 VAL A N 1
ATOM 686 C CA . VAL A 1 97 ? -15 3.264 1.034 1 96.5 97 VAL A CA 1
ATOM 687 C C . VAL A 1 97 ? -16.406 3.125 1.62 1 96.5 97 VAL A C 1
ATOM 689 O O . VAL A 1 97 ? -16.641 3.516 2.764 1 96.5 97 VAL A O 1
ATOM 692 N N . LEU A 1 98 ? -17.328 2.619 0.858 1 95.06 98 LEU A N 1
ATOM 693 C CA . LEU A 1 98 ? -18.703 2.447 1.297 1 95.06 98 LEU A CA 1
ATOM 694 C C . LEU A 1 98 ? -18.781 1.576 2.547 1 95.06 98 LEU A C 1
ATOM 696 O O . LEU A 1 98 ? -19.594 1.824 3.438 1 95.06 98 LEU A O 1
ATOM 700 N N . PHE A 1 99 ? -17.922 0.611 2.615 1 96.94 99 PHE A N 1
ATOM 701 C CA . PHE A 1 99 ? -17.906 -0.266 3.781 1 96.94 99 PHE A CA 1
ATOM 702 C C . PHE A 1 99 ? -17.031 0.323 4.887 1 96.94 99 PHE A C 1
ATOM 704 O O . PHE A 1 99 ? -17.281 0.089 6.07 1 96.94 99 PHE A O 1
ATOM 711 N N . ALA A 1 100 ? -16.047 1.067 4.48 1 98.06 100 ALA A N 1
ATOM 712 C CA . ALA A 1 100 ? -15.102 1.616 5.445 1 98.06 100 ALA A CA 1
ATOM 713 C C . ALA A 1 100 ? -15.766 2.658 6.34 1 98.06 100 ALA A C 1
ATOM 715 O O . ALA A 1 100 ? -15.469 2.74 7.535 1 98.06 100 ALA A O 1
ATOM 716 N N . ILE A 1 101 ? -16.672 3.43 5.793 1 96.75 101 ILE A N 1
ATOM 717 C CA . ILE A 1 101 ? -17.281 4.543 6.52 1 96.75 101 ILE A CA 1
ATOM 718 C C . ILE A 1 101 ? -18.094 4.012 7.699 1 96.75 101 ILE A C 1
ATOM 720 O O . ILE A 1 101 ? -17.828 4.367 8.852 1 96.75 101 ILE A O 1
ATOM 724 N N . PRO A 1 102 ? -19.078 3.105 7.473 1 96.56 102 PRO A N 1
ATOM 725 C CA . PRO A 1 102 ? -19.797 2.572 8.633 1 96.56 102 PRO A CA 1
ATOM 726 C C . PRO A 1 102 ? -18.891 1.839 9.609 1 96.56 102 PRO A C 1
ATOM 728 O O . PRO A 1 102 ? -19.078 1.917 10.82 1 96.56 102 PRO A O 1
ATOM 731 N N . TRP A 1 103 ? -17.922 1.132 9.094 1 97.75 103 TRP A N 1
ATOM 732 C CA . TRP A 1 103 ? -16.969 0.417 9.93 1 97.75 103 TRP A CA 1
ATOM 733 C C . TRP A 1 103 ? -16.172 1.387 10.797 1 97.75 103 TRP A C 1
ATOM 735 O O . TRP A 1 103 ? -15.992 1.15 11.992 1 97.75 103 TRP A O 1
ATOM 745 N N . ALA A 1 104 ? -15.773 2.473 10.203 1 97.12 104 ALA A N 1
ATOM 746 C CA . ALA A 1 104 ? -15.016 3.504 10.906 1 97.12 104 ALA A CA 1
ATOM 747 C C . ALA A 1 104 ? -15.867 4.207 11.953 1 97.12 104 ALA A C 1
ATOM 749 O O . ALA A 1 104 ? -15.391 4.535 13.039 1 97.12 104 ALA A O 1
ATOM 750 N N . LEU A 1 105 ? -17.141 4.48 11.625 1 96.19 105 LEU A N 1
ATOM 751 C CA . LEU A 1 105 ? -18.047 5.117 12.578 1 96.19 105 LEU A CA 1
ATOM 752 C C . LEU A 1 105 ? -18.219 4.266 13.828 1 96.19 105 LEU A C 1
ATOM 754 O O . LEU A 1 105 ? -18.219 4.789 14.945 1 96.19 105 LEU A O 1
ATOM 758 N N . LEU A 1 106 ? -18.281 2.959 13.625 1 96.31 106 LEU A N 1
ATOM 759 C CA . LEU A 1 106 ? -18.422 2.043 14.758 1 96.31 106 LEU A CA 1
ATOM 760 C C . LEU A 1 106 ? -17.125 1.972 15.562 1 96.31 106 LEU A C 1
ATOM 762 O O . LEU A 1 106 ? -17.156 1.678 16.766 1 96.31 106 LEU A O 1
ATOM 766 N N . ALA A 1 107 ? -16.062 2.309 14.93 1 95.44 107 ALA A N 1
ATOM 767 C CA . ALA A 1 107 ? -14.75 2.168 15.57 1 95.44 107 ALA A CA 1
ATOM 768 C C . ALA A 1 107 ? -14.312 3.479 16.219 1 95.44 107 ALA A C 1
ATOM 770 O O . ALA A 1 107 ? -13.281 3.533 16.891 1 95.44 107 ALA A O 1
ATOM 771 N N . ALA A 1 108 ? -15.023 4.496 15.953 1 92.94 108 ALA A N 1
ATOM 772 C CA . ALA A 1 108 ? -14.688 5.797 16.531 1 92.94 108 ALA A CA 1
ATOM 773 C C . ALA A 1 108 ? -15.383 5.996 17.875 1 92.94 108 ALA A C 1
ATOM 775 O O . ALA A 1 108 ? -16.609 6.055 17.938 1 92.94 108 ALA A O 1
ATOM 776 N N . ARG A 1 109 ? -14.633 6.234 18.875 1 89.94 109 ARG A N 1
ATOM 777 C CA . ARG A 1 109 ? -15.18 6.402 20.219 1 89.94 109 ARG A CA 1
ATOM 778 C C . ARG A 1 109 ? -15.938 7.719 20.328 1 89.94 109 ARG A C 1
ATOM 780 O O . ARG A 1 109 ? -16.812 7.859 21.188 1 89.94 109 ARG A O 1
ATOM 787 N N . SER A 1 110 ? -15.656 8.586 19.5 1 88.56 110 SER A N 1
ATOM 788 C CA . SER A 1 110 ? -16.281 9.898 19.531 1 88.56 110 SER A CA 1
ATOM 789 C C . SER A 1 110 ? -17.703 9.852 19.016 1 88.56 110 SER A C 1
ATOM 791 O O . SER A 1 110 ? -18.516 10.742 19.312 1 88.56 110 SER A O 1
ATOM 793 N N . VAL A 1 111 ? -18.016 8.828 18.297 1 89.88 111 VAL A N 1
ATOM 794 C CA . VAL A 1 111 ? -19.328 8.75 17.656 1 89.88 111 VAL A CA 1
ATOM 795 C C . VAL A 1 111 ? -20.266 7.898 18.516 1 89.88 111 VAL A C 1
ATOM 797 O O . VAL A 1 111 ? -21.391 8.297 18.781 1 89.88 111 VAL A O 1
ATOM 800 N N . PHE A 1 112 ? -19.781 6.719 18.828 1 88.56 112 PHE A N 1
ATOM 801 C CA . PHE A 1 112 ? -20.547 5.824 19.688 1 88.56 112 PHE A CA 1
ATOM 802 C C . PHE A 1 112 ? -19.844 5.625 21.031 1 88.56 112 PHE A C 1
ATOM 804 O O . PHE A 1 112 ? -18.641 5.34 21.062 1 88.56 112 PHE A O 1
ATOM 811 N N . ASP A 1 113 ? -20.562 5.793 22.078 1 84.75 113 ASP A N 1
ATOM 812 C CA . ASP A 1 113 ? -19.984 5.797 23.406 1 84.75 113 ASP A CA 1
ATOM 813 C C . ASP A 1 113 ? -19.812 4.379 23.938 1 84.75 113 ASP A C 1
ATOM 815 O O . ASP A 1 113 ? -19.156 4.164 24.969 1 84.75 113 ASP A O 1
ATOM 819 N N . GLN A 1 114 ? -20.422 3.406 23.344 1 90.38 114 GLN A N 1
ATOM 820 C CA . GLN A 1 114 ? -20.328 2.033 23.828 1 90.38 114 GLN A CA 1
ATOM 821 C C . GLN A 1 114 ? -18.938 1.452 23.609 1 90.38 114 GLN A C 1
ATOM 823 O O . GLN A 1 114 ? -18.547 1.201 22.469 1 90.38 114 GLN A O 1
ATOM 828 N N . ALA A 1 115 ? -18.312 1.171 24.656 1 91.06 115 ALA A N 1
ATOM 829 C CA . ALA A 1 115 ? -16.922 0.694 24.609 1 91.06 115 ALA A CA 1
ATOM 830 C C . ALA A 1 115 ? -16.828 -0.648 23.891 1 91.06 115 ALA A C 1
ATOM 832 O O . ALA A 1 115 ? -15.867 -0.904 23.172 1 91.06 115 ALA A O 1
ATOM 833 N N . TRP A 1 116 ? -17.859 -1.482 24.078 1 93.12 116 TRP A N 1
ATOM 834 C CA . TRP A 1 116 ? -17.781 -2.809 23.469 1 93.12 116 TRP A CA 1
ATOM 835 C C . TRP A 1 116 ? -17.875 -2.715 21.953 1 93.12 116 TRP A C 1
ATOM 837 O O . TRP A 1 116 ? -17.25 -3.494 21.234 1 93.12 116 TRP A O 1
ATOM 847 N N . LEU A 1 117 ? -18.562 -1.763 21.438 1 93.06 117 LEU A N 1
ATOM 848 C CA . LEU A 1 117 ? -18.688 -1.563 19.984 1 93.06 117 LEU A CA 1
ATOM 849 C C . LEU A 1 117 ? -17.375 -1.071 19.391 1 93.06 117 LEU A C 1
ATOM 851 O O . LEU A 1 117 ? -16.953 -1.539 18.328 1 93.06 117 LEU A O 1
ATOM 855 N N . HIS A 1 118 ? -16.844 -0.191 20.109 1 93.12 118 HIS A N 1
ATOM 856 C CA . HIS A 1 118 ? -15.555 0.339 19.688 1 93.12 118 HIS A CA 1
ATOM 857 C C . HIS A 1 118 ? -14.508 -0.765 19.609 1 93.12 118 HIS A C 1
ATOM 859 O O . HIS A 1 118 ? -13.828 -0.911 18.594 1 93.12 118 HIS A O 1
ATOM 865 N N . HIS A 1 119 ? -14.445 -1.562 20.641 1 92.12 119 HIS A N 1
ATOM 866 C CA . HIS A 1 119 ? -13.438 -2.615 20.688 1 92.12 119 HIS A CA 1
ATOM 867 C C . HIS A 1 119 ? -13.719 -3.699 19.656 1 92.12 119 HIS A C 1
ATOM 869 O O . HIS A 1 119 ? -12.797 -4.203 19.016 1 92.12 119 HIS A O 1
ATOM 875 N N . ALA A 1 120 ? -14.938 -4.027 19.484 1 95.06 120 ALA A N 1
ATOM 876 C CA . ALA A 1 120 ? -15.312 -5.043 18.516 1 95.06 120 ALA A CA 1
ATOM 877 C C . ALA A 1 120 ? -15 -4.578 17.094 1 95.06 120 ALA A C 1
ATOM 879 O O . ALA A 1 120 ? -14.461 -5.348 16.281 1 95.06 120 ALA A O 1
ATOM 880 N N . ALA A 1 121 ? -15.305 -3.33 16.828 1 95.81 121 ALA A N 1
ATOM 881 C CA . ALA A 1 121 ? -15.055 -2.787 15.492 1 95.81 121 ALA A CA 1
ATOM 882 C C . ALA A 1 121 ? -13.555 -2.688 15.219 1 95.81 121 ALA A C 1
ATOM 884 O O . ALA A 1 121 ? -13.086 -3.111 14.156 1 95.81 121 ALA A O 1
ATOM 885 N N . ARG A 1 122 ? -12.859 -2.26 16.141 1 91 122 ARG A N 1
ATOM 886 C CA . ARG A 1 122 ? -11.414 -2.137 15.984 1 91 122 ARG A CA 1
ATOM 887 C C . ARG A 1 122 ? -10.766 -3.504 15.82 1 91 122 ARG A C 1
ATOM 889 O O . ARG A 1 122 ? -9.875 -3.68 14.984 1 91 122 ARG A O 1
ATOM 896 N N . SER A 1 123 ? -11.258 -4.395 16.625 1 90.12 123 SER A N 1
ATOM 897 C CA . SER A 1 123 ? -10.719 -5.746 16.547 1 90.12 123 SER A CA 1
ATOM 898 C C . SER A 1 123 ? -11.023 -6.379 15.188 1 90.12 123 SER A C 1
ATOM 900 O O . SER A 1 123 ? -10.172 -7.059 14.609 1 90.12 123 SER A O 1
ATOM 902 N N . SER A 1 124 ? -12.211 -6.188 14.734 1 94.75 124 SER A N 1
ATOM 903 C CA . SER A 1 124 ? -12.578 -6.75 13.438 1 94.75 124 SER A CA 1
ATOM 904 C C . SER A 1 124 ? -11.766 -6.133 12.312 1 94.75 124 SER A C 1
ATOM 906 O O . SER A 1 124 ? -11.383 -6.82 11.359 1 94.75 124 SER A O 1
ATOM 908 N N . ILE A 1 125 ? -11.492 -4.848 12.383 1 93.44 125 ILE A N 1
ATOM 909 C CA . ILE A 1 125 ? -10.641 -4.168 11.414 1 93.44 125 ILE A CA 1
ATOM 910 C C . ILE A 1 125 ? -9.242 -4.773 11.438 1 93.44 125 ILE A C 1
ATOM 912 O O . ILE A 1 125 ? -8.703 -5.141 10.391 1 93.44 125 ILE A O 1
ATOM 916 N N . ASN A 1 126 ? -8.742 -5.043 12.578 1 85.75 126 ASN A N 1
ATOM 917 C CA . ASN A 1 126 ? -7.391 -5.574 12.734 1 85.75 126 ASN A CA 1
ATOM 918 C C . ASN A 1 126 ? -7.297 -7.02 12.25 1 85.75 126 ASN A C 1
ATOM 920 O O . ASN A 1 126 ? -6.312 -7.402 11.617 1 85.75 126 ASN A O 1
ATOM 924 N N . LEU A 1 127 ? -8.32 -7.727 12.523 1 86.69 127 LEU A N 1
ATOM 925 C CA . LEU A 1 127 ? -8.359 -9.117 12.078 1 86.69 127 LEU A CA 1
ATOM 926 C C . LEU A 1 127 ? -8.367 -9.195 10.555 1 86.69 127 LEU A C 1
ATOM 928 O O . LEU A 1 127 ? -7.664 -10.023 9.969 1 86.69 127 LEU A O 1
ATOM 932 N N . THR A 1 128 ? -9.141 -8.383 9.984 1 91.75 128 THR A N 1
ATOM 933 C CA . THR A 1 128 ? -9.242 -8.391 8.531 1 91.75 128 THR A CA 1
ATOM 934 C C . THR A 1 128 ? -7.934 -7.922 7.895 1 91.75 128 THR A C 1
ATOM 936 O O . THR A 1 128 ? -7.484 -8.492 6.898 1 91.75 128 THR A O 1
ATOM 939 N N . ARG A 1 129 ? -7.316 -6.961 8.492 1 85.94 129 ARG A N 1
ATOM 940 C CA . ARG A 1 129 ? -6.09 -6.395 7.941 1 85.94 129 ARG A CA 1
ATOM 941 C C . ARG A 1 129 ? -4.914 -7.352 8.125 1 85.94 129 ARG A C 1
ATOM 943 O O . ARG A 1 129 ? -3.896 -7.23 7.438 1 85.94 129 ARG A O 1
ATOM 950 N N . ALA A 1 130 ? -5.055 -8.25 9.023 1 79.69 130 ALA A N 1
ATOM 951 C CA . ALA A 1 130 ? -3.996 -9.219 9.289 1 79.69 130 ALA A CA 1
ATOM 952 C C . ALA A 1 130 ? -3.91 -10.258 8.18 1 79.69 130 ALA A C 1
ATOM 954 O O . ALA A 1 130 ? -2.852 -10.852 7.953 1 79.69 130 ALA A O 1
ATOM 955 N N . ILE A 1 131 ? -4.988 -10.453 7.531 1 85.06 131 ILE A N 1
ATOM 956 C CA . ILE A 1 131 ? -5.012 -11.414 6.434 1 85.06 131 ILE A CA 1
ATOM 957 C C . ILE A 1 131 ? -4.406 -10.781 5.18 1 85.06 131 ILE A C 1
ATOM 959 O O . ILE A 1 131 ? -4.918 -9.773 4.676 1 85.06 131 ILE A O 1
ATOM 963 N N . PRO A 1 132 ? -3.318 -11.414 4.742 1 81.69 132 PRO A N 1
ATOM 964 C CA . PRO A 1 132 ? -2.705 -10.867 3.527 1 81.69 132 PRO A CA 1
ATOM 965 C C . PRO A 1 132 ? -3.672 -10.82 2.346 1 81.69 132 PRO A C 1
ATOM 967 O O . PRO A 1 132 ? -4.477 -11.742 2.168 1 81.69 132 PRO A O 1
ATOM 970 N N . GLU A 1 133 ? -3.566 -9.766 1.642 1 87.75 133 GLU A N 1
ATOM 971 C CA . GLU A 1 133 ? -4.461 -9.57 0.505 1 87.75 133 GLU A CA 1
ATOM 972 C C . GLU A 1 133 ? -4.391 -10.75 -0.46 1 87.75 133 GLU A C 1
ATOM 974 O O . GLU A 1 133 ? -5.391 -11.109 -1.088 1 87.75 133 GLU A O 1
ATOM 979 N N . LEU A 1 134 ? -3.236 -11.336 -0.523 1 84.75 134 LEU A N 1
ATOM 980 C CA . LEU A 1 134 ? -3.051 -12.516 -1.368 1 84.75 134 LEU A CA 1
ATOM 981 C C . LEU A 1 134 ? -3.992 -13.641 -0.95 1 84.75 134 LEU A C 1
ATOM 983 O O . LEU A 1 134 ? -4.508 -14.367 -1.798 1 84.75 134 LEU A O 1
ATOM 987 N N . MET A 1 135 ? -4.148 -13.766 0.311 1 84.06 135 MET A N 1
ATOM 988 C CA . MET A 1 135 ? -5.023 -14.82 0.821 1 84.06 135 MET A CA 1
ATOM 989 C C . MET A 1 135 ? -6.477 -14.547 0.454 1 84.06 135 MET A C 1
ATOM 991 O O . MET A 1 135 ? -7.219 -15.469 0.109 1 84.06 135 MET A O 1
ATOM 995 N N . TRP A 1 136 ? -6.844 -13.297 0.543 1 90.31 136 TRP A N 1
ATOM 996 C CA . TRP A 1 136 ? -8.188 -12.945 0.094 1 90.31 136 TRP A CA 1
ATOM 997 C C . TRP A 1 136 ? -8.367 -13.25 -1.39 1 90.31 136 TRP A C 1
ATOM 999 O O . TRP A 1 136 ? -9.391 -13.789 -1.8 1 90.31 136 TRP A O 1
ATOM 1009 N N . ALA A 1 137 ? -7.355 -12.898 -2.156 1 90.75 137 ALA A N 1
ATOM 1010 C CA . ALA A 1 137 ? -7.422 -13.133 -3.596 1 90.75 137 ALA A CA 1
ATOM 1011 C C . ALA A 1 137 ? -7.586 -14.625 -3.902 1 90.75 137 ALA A C 1
ATOM 1013 O O . ALA A 1 137 ? -8.43 -15 -4.715 1 90.75 137 ALA A O 1
ATOM 1014 N N . LEU A 1 138 ? -6.832 -15.43 -3.268 1 84.44 138 LEU A N 1
ATOM 1015 C CA . LEU A 1 138 ? -6.895 -16.859 -3.51 1 84.44 138 LEU A CA 1
ATOM 1016 C C . LEU A 1 138 ? -8.234 -17.438 -3.066 1 84.44 138 LEU A C 1
ATOM 1018 O O . LEU A 1 138 ? -8.797 -18.312 -3.734 1 84.44 138 LEU A O 1
ATOM 1022 N N . LEU A 1 139 ? -8.727 -16.938 -1.934 1 85.56 139 LEU A N 1
ATOM 1023 C CA . LEU A 1 139 ? -10.039 -17.359 -1.455 1 85.56 139 LEU A CA 1
ATOM 1024 C C . LEU A 1 139 ? -11.117 -17.031 -2.484 1 85.56 139 LEU A C 1
ATOM 1026 O O . LEU A 1 139 ? -11.969 -17.875 -2.777 1 85.56 139 LEU A O 1
ATOM 1030 N N . PHE A 1 140 ? -11.023 -15.891 -3.068 1 91.88 140 PHE A N 1
ATOM 1031 C CA . PHE A 1 140 ? -12.086 -15.469 -3.971 1 91.88 140 PHE A CA 1
ATOM 1032 C C . PHE A 1 140 ? -11.906 -16.078 -5.352 1 91.88 140 PHE A C 1
ATOM 1034 O O . PHE A 1 140 ? -12.883 -16.312 -6.074 1 91.88 140 PHE A O 1
ATOM 1041 N N . VAL A 1 141 ? -10.672 -16.344 -5.715 1 87.56 141 VAL A N 1
ATOM 1042 C CA . VAL A 1 141 ? -10.445 -17.109 -6.938 1 87.56 141 VAL A CA 1
ATOM 1043 C C . VAL A 1 141 ? -11.086 -18.484 -6.805 1 87.56 141 VAL A C 1
ATOM 1045 O O . VAL A 1 141 ? -11.695 -18.984 -7.754 1 87.56 141 VAL A O 1
ATOM 1048 N N . SER A 1 142 ? -10.891 -19.047 -5.66 1 83.25 142 SER A N 1
ATOM 1049 C CA . SER A 1 142 ? -11.477 -20.359 -5.406 1 83.25 142 SER A CA 1
ATOM 1050 C C . SER A 1 142 ? -13 -20.297 -5.387 1 83.25 142 SER A C 1
ATOM 1052 O O . SER A 1 142 ? -13.68 -21.234 -5.801 1 83.25 142 SER A O 1
ATOM 1054 N N . ALA A 1 143 ? -13.57 -19.234 -4.949 1 86.12 143 ALA A N 1
ATOM 1055 C CA . ALA A 1 143 ? -15.008 -19.094 -4.746 1 86.12 143 ALA A CA 1
ATOM 1056 C C . ALA A 1 143 ? -15.719 -18.734 -6.051 1 86.12 143 ALA A C 1
ATOM 1058 O O . ALA A 1 143 ? -16.766 -19.312 -6.371 1 86.12 143 ALA A O 1
ATOM 1059 N N . VAL A 1 144 ? -15.117 -17.781 -6.812 1 90.06 144 VAL A N 1
ATOM 1060 C CA . VAL A 1 144 ? -15.867 -17.234 -7.945 1 90.06 144 VAL A CA 1
ATOM 1061 C C . VAL A 1 144 ? -15.117 -17.531 -9.242 1 90.06 144 VAL A C 1
ATOM 1063 O O . VAL A 1 144 ? -15.609 -17.219 -10.336 1 90.06 144 VAL A O 1
ATOM 1066 N N . GLY A 1 145 ? -13.969 -18.094 -9.188 1 86.56 145 GLY A N 1
ATOM 1067 C CA . GLY A 1 145 ? -13.172 -18.391 -10.367 1 86.56 145 GLY A CA 1
ATOM 1068 C C . GLY A 1 145 ? -12.117 -17.344 -10.656 1 86.56 145 GLY A C 1
ATOM 1069 O O . GLY A 1 145 ? -12.102 -16.281 -10.039 1 86.56 145 GLY A O 1
ATOM 1070 N N . LEU A 1 146 ? -11.25 -17.703 -11.594 1 89.25 146 LEU A N 1
ATOM 1071 C CA . LEU A 1 146 ? -10.211 -16.781 -12.039 1 89.25 146 LEU A CA 1
ATOM 1072 C C . LEU A 1 146 ? -10.82 -15.555 -12.727 1 89.25 146 LEU A C 1
ATOM 1074 O O . LEU A 1 146 ? -11.891 -15.648 -13.328 1 89.25 146 LEU A O 1
ATOM 1078 N N . GLY A 1 147 ? -10.141 -14.383 -12.516 1 92.5 147 GLY A N 1
ATOM 1079 C CA . GLY A 1 147 ? -10.641 -13.219 -13.234 1 92.5 147 GLY A CA 1
ATOM 1080 C C . GLY A 1 147 ? -10.695 -11.969 -12.375 1 92.5 147 GLY A C 1
ATOM 1081 O O . GLY A 1 147 ? -10.352 -12.008 -11.188 1 92.5 147 GLY A O 1
ATOM 1082 N N . PRO A 1 148 ? -11.164 -10.914 -12.961 1 94.88 148 PRO A N 1
ATOM 1083 C CA . PRO A 1 148 ? -11.141 -9.602 -12.305 1 94.88 148 PRO A CA 1
ATOM 1084 C C . PRO A 1 148 ? -12.094 -9.516 -11.117 1 94.88 148 PRO A C 1
ATOM 1086 O O . PRO A 1 148 ? -11.859 -8.742 -10.188 1 94.88 148 PRO A O 1
ATOM 1089 N N . LEU A 1 149 ? -13.117 -10.336 -11.109 1 94.38 149 LEU A N 1
ATOM 1090 C CA . LEU A 1 149 ? -14.055 -10.297 -9.992 1 94.38 149 LEU A CA 1
ATOM 1091 C C . LEU A 1 149 ? -13.375 -10.727 -8.695 1 94.38 149 LEU A C 1
ATOM 1093 O O . LEU A 1 149 ? -13.555 -10.086 -7.656 1 94.38 149 LEU A O 1
ATOM 1097 N N . ALA A 1 150 ? -12.641 -11.812 -8.789 1 93.62 150 ALA A N 1
ATOM 1098 C CA . ALA A 1 150 ? -11.922 -12.289 -7.609 1 93.62 150 ALA A CA 1
ATOM 1099 C C . ALA A 1 150 ? -10.984 -11.219 -7.062 1 93.62 150 ALA A C 1
ATOM 1101 O O . ALA A 1 150 ? -10.953 -10.969 -5.855 1 93.62 150 ALA A O 1
ATOM 1102 N N . GLY A 1 151 ? -10.242 -10.555 -7.965 1 94.5 151 GLY A N 1
ATOM 1103 C CA . GLY A 1 151 ? -9.352 -9.477 -7.566 1 94.5 151 GLY A CA 1
ATOM 1104 C C . GLY A 1 151 ? -10.078 -8.297 -6.953 1 94.5 151 GLY A C 1
ATOM 1105 O O . GLY A 1 151 ? -9.633 -7.742 -5.949 1 94.5 151 GLY A O 1
ATOM 1106 N N . THR A 1 152 ? -11.188 -8 -7.516 1 96.25 152 THR A N 1
ATOM 1107 C CA . THR A 1 152 ? -11.977 -6.879 -7.035 1 96.25 152 THR A CA 1
ATOM 1108 C C . THR A 1 152 ? -12.469 -7.129 -5.609 1 96.25 152 THR A C 1
ATOM 1110 O O . THR A 1 152 ? -12.375 -6.246 -4.75 1 96.25 152 THR A O 1
ATOM 1113 N N . LEU A 1 153 ? -12.914 -8.297 -5.359 1 95.12 153 LEU A N 1
ATOM 1114 C CA . LEU A 1 153 ? -13.422 -8.633 -4.035 1 95.12 153 LEU A CA 1
ATOM 1115 C C . LEU A 1 153 ? -12.305 -8.594 -3 1 95.12 153 LEU A C 1
ATOM 1117 O O . LEU A 1 153 ? -12.516 -8.125 -1.879 1 95.12 153 LEU A O 1
ATOM 1121 N N . ALA A 1 154 ? -11.164 -9.109 -3.398 1 94.81 154 ALA A N 1
ATOM 1122 C CA . ALA A 1 154 ? -10.016 -9.078 -2.502 1 94.81 154 ALA A CA 1
ATOM 1123 C C . ALA A 1 154 ? -9.641 -7.641 -2.148 1 94.81 154 ALA A C 1
ATOM 1125 O O . ALA A 1 154 ? -9.406 -7.324 -0.979 1 94.81 154 ALA A O 1
ATOM 1126 N N . ILE A 1 155 ? -9.609 -6.758 -3.148 1 95.94 155 ILE A N 1
ATOM 1127 C CA . ILE A 1 155 ? -9.242 -5.359 -2.941 1 95.94 155 ILE A CA 1
ATOM 1128 C C . ILE A 1 155 ? -10.32 -4.66 -2.113 1 95.94 155 ILE A C 1
ATOM 1130 O O . ILE A 1 155 ? -10.008 -3.805 -1.281 1 95.94 155 ILE A O 1
ATOM 1134 N N . ILE A 1 156 ? -11.586 -5.043 -2.324 1 96 156 ILE A N 1
ATOM 1135 C CA . ILE A 1 156 ? -12.68 -4.453 -1.552 1 96 156 ILE A CA 1
ATOM 1136 C C . ILE A 1 156 ? -12.453 -4.711 -0.064 1 96 156 ILE A C 1
ATOM 1138 O O . ILE A 1 156 ? -12.5 -3.781 0.747 1 96 156 ILE A O 1
ATOM 1142 N N . ILE A 1 157 ? -12.164 -5.895 0.278 1 95.31 157 ILE A N 1
ATOM 1143 C CA . ILE A 1 157 ? -12.023 -6.27 1.681 1 95.31 157 ILE A CA 1
ATOM 1144 C C . ILE A 1 157 ? -10.797 -5.586 2.277 1 95.31 157 ILE A C 1
ATOM 1146 O O . ILE A 1 157 ? -10.875 -4.973 3.344 1 95.31 157 ILE A O 1
ATOM 1150 N N . GLY A 1 158 ? -9.75 -5.754 1.57 1 93.44 158 GLY A N 1
ATOM 1151 C CA . GLY A 1 158 ? -8.531 -5.121 2.047 1 93.44 158 GLY A CA 1
ATOM 1152 C C . GLY A 1 158 ? -8.656 -3.615 2.184 1 93.44 158 GLY A C 1
ATOM 1153 O O . GLY A 1 158 ? -8.211 -3.041 3.182 1 93.44 158 GLY A O 1
ATOM 1154 N N . SER A 1 159 ? -9.195 -3.01 1.241 1 94.75 159 SER A N 1
ATOM 1155 C CA . SER A 1 159 ? -9.359 -1.56 1.248 1 94.75 159 SER A CA 1
ATOM 1156 C C . SER A 1 159 ? -10.336 -1.117 2.33 1 94.75 159 SER A C 1
ATOM 1158 O O . SER A 1 159 ? -10.117 -0.102 2.994 1 94.75 159 SER A O 1
ATOM 1160 N N . ALA A 1 160 ? -11.414 -1.877 2.439 1 96.88 160 ALA A N 1
ATOM 1161 C CA . ALA A 1 160 ? -12.398 -1.534 3.461 1 96.88 160 ALA A CA 1
ATOM 1162 C C . ALA A 1 160 ? -11.758 -1.503 4.848 1 96.88 160 ALA A C 1
ATOM 1164 O O . ALA A 1 160 ? -11.93 -0.537 5.594 1 96.88 160 ALA A O 1
ATOM 1165 N N . ALA A 1 161 ? -11.031 -2.494 5.156 1 94.5 161 ALA A N 1
ATOM 1166 C CA . ALA A 1 161 ? -10.414 -2.586 6.477 1 94.5 161 ALA A CA 1
ATOM 1167 C C . ALA A 1 161 ? -9.32 -1.532 6.645 1 94.5 161 ALA A C 1
ATOM 1169 O O . ALA A 1 161 ? -9.25 -0.868 7.68 1 94.5 161 ALA A O 1
ATOM 1170 N N . GLY A 1 162 ? -8.555 -1.369 5.637 1 91.31 162 GLY A N 1
ATOM 1171 C CA . GLY A 1 162 ? -7.488 -0.381 5.691 1 91.31 162 GLY A CA 1
ATOM 1172 C C . GLY A 1 162 ? -8 1.04 5.832 1 91.31 162 GLY A C 1
ATOM 1173 O O . GLY A 1 162 ? -7.512 1.802 6.668 1 91.31 162 GLY A O 1
ATOM 1174 N N . MET A 1 163 ? -8.922 1.383 5.07 1 94.75 163 MET A N 1
ATOM 1175 C CA . MET A 1 163 ? -9.469 2.734 5.113 1 94.75 163 MET A CA 1
ATOM 1176 C C . MET A 1 163 ? -10.297 2.947 6.375 1 94.75 163 MET A C 1
ATOM 1178 O O . MET A 1 163 ? -10.336 4.051 6.918 1 94.75 163 MET A O 1
ATOM 1182 N N . ALA A 1 164 ? -10.938 1.885 6.805 1 96.56 164 ALA A N 1
ATOM 1183 C CA . ALA A 1 164 ? -11.711 2.004 8.039 1 96.56 164 ALA A CA 1
ATOM 1184 C C . ALA A 1 164 ? -10.82 2.418 9.203 1 96.56 164 ALA A C 1
ATOM 1186 O O . ALA A 1 164 ? -11.211 3.252 10.023 1 96.56 164 ALA A O 1
ATOM 1187 N N . ARG A 1 165 ? -9.695 1.806 9.211 1 90.25 165 ARG A N 1
ATOM 1188 C CA . ARG A 1 165 ? -8.758 2.145 10.273 1 90.25 165 ARG A CA 1
ATOM 1189 C C . ARG A 1 165 ? -8.375 3.619 10.211 1 90.25 165 ARG A C 1
ATOM 1191 O O . ARG A 1 165 ? -8.406 4.316 11.234 1 90.25 165 ARG A O 1
ATOM 1198 N N . LEU A 1 166 ? -8.078 4.133 9.141 1 87.62 166 LEU A N 1
ATOM 1199 C CA . LEU A 1 166 ? -7.656 5.52 8.969 1 87.62 166 LEU A CA 1
ATOM 1200 C C . LEU A 1 166 ? -8.82 6.473 9.203 1 87.62 166 LEU A C 1
ATOM 1202 O O . LEU A 1 166 ? -8.656 7.512 9.852 1 87.62 166 LEU A O 1
ATOM 1206 N N . PHE A 1 167 ? -9.977 6.125 8.688 1 94.62 167 PHE A N 1
ATOM 1207 C CA . PHE A 1 167 ? -11.156 6.969 8.852 1 94.62 167 PHE A CA 1
ATOM 1208 C C . PHE A 1 167 ? -11.555 7.055 10.32 1 94.62 167 PHE A C 1
ATOM 1210 O O . PHE A 1 167 ? -11.961 8.117 10.797 1 94.62 167 PHE A O 1
ATOM 1217 N N . ALA A 1 168 ? -11.445 5.945 10.969 1 93.62 168 ALA A N 1
ATOM 1218 C CA . ALA A 1 168 ? -11.75 5.957 12.398 1 93.62 168 ALA A CA 1
ATOM 1219 C C . ALA A 1 168 ? -10.859 6.945 13.141 1 93.62 168 ALA A C 1
ATOM 1221 O O . ALA A 1 168 ? -11.328 7.703 13.992 1 93.62 168 ALA A O 1
ATOM 1222 N N . ASP A 1 169 ? -9.617 6.883 12.828 1 87.19 169 ASP A N 1
ATOM 1223 C CA . ASP A 1 169 ? -8.68 7.816 13.445 1 87.19 169 ASP A CA 1
ATOM 1224 C C . ASP A 1 169 ? -9.039 9.258 13.117 1 87.19 169 ASP A C 1
ATOM 1226 O O . ASP A 1 169 ? -8.93 10.141 13.969 1 87.19 169 ASP A O 1
ATOM 1230 N N . ILE A 1 170 ? -9.406 9.531 11.914 1 88.38 170 ILE A N 1
ATOM 1231 C CA . ILE A 1 170 ? -9.812 10.859 11.469 1 88.38 170 ILE A CA 1
ATOM 1232 C C . ILE A 1 170 ? -11.055 11.305 12.242 1 88.38 170 ILE A C 1
ATOM 1234 O O . ILE A 1 170 ? -11.117 12.438 12.727 1 88.38 170 ILE A O 1
ATOM 1238 N N . PHE A 1 171 ? -12.008 10.406 12.406 1 93.25 171 PHE A N 1
ATOM 1239 C CA . PHE A 1 171 ? -13.25 10.727 13.102 1 93.25 171 PHE A CA 1
ATOM 1240 C C . PHE A 1 171 ? -12.977 11.023 14.578 1 93.25 171 PHE A C 1
ATOM 1242 O O . PHE A 1 171 ? -13.648 11.859 15.18 1 93.25 171 PHE A O 1
ATOM 1249 N N . GLU A 1 172 ? -11.977 10.414 15.07 1 89.88 172 GLU A N 1
ATOM 1250 C CA . GLU A 1 172 ? -11.648 10.602 16.484 1 89.88 172 GLU A CA 1
ATOM 1251 C C . GLU A 1 172 ? -10.875 11.891 16.719 1 89.88 172 GLU A C 1
ATOM 1253 O O . GLU A 1 172 ? -10.867 12.43 17.828 1 89.88 172 GLU A O 1
ATOM 1258 N N . THR A 1 173 ? -10.289 12.352 15.695 1 85 173 THR A N 1
ATOM 1259 C CA . THR A 1 173 ? -9.438 13.523 15.875 1 85 173 THR A CA 1
ATOM 1260 C C . THR A 1 173 ? -10.125 14.781 15.352 1 85 173 THR A C 1
ATOM 1262 O O . THR A 1 173 ? -9.594 15.883 15.461 1 85 173 THR A O 1
ATOM 1265 N N . THR A 1 174 ? -11.25 14.617 14.812 1 86.69 174 THR A N 1
ATOM 1266 C CA . THR A 1 174 ? -12.023 15.742 14.305 1 86.69 174 THR A CA 1
ATOM 1267 C C . THR A 1 174 ? -12.539 16.609 15.445 1 86.69 174 THR A C 1
ATOM 1269 O O . THR A 1 174 ? -12.859 16.094 16.531 1 86.69 174 THR A O 1
ATOM 1272 N N . ASP A 1 175 ? -12.648 17.922 15.211 1 86.56 175 ASP A N 1
ATOM 1273 C CA . ASP A 1 175 ? -13.195 18.875 16.188 1 86.56 175 ASP A CA 1
ATOM 1274 C C . ASP A 1 175 ? -14.664 18.562 16.484 1 86.56 175 ASP A C 1
ATOM 1276 O O . ASP A 1 175 ? -15.5 18.594 15.578 1 86.56 175 ASP A O 1
ATOM 1280 N N . MET A 1 176 ? -14.945 18.391 17.781 1 89.12 176 MET A N 1
ATOM 1281 C CA . MET A 1 176 ? -16.266 17.922 18.156 1 89.12 176 MET A CA 1
ATOM 1282 C C . MET A 1 176 ? -17.141 19.078 18.625 1 89.12 176 MET A C 1
ATOM 1284 O O . MET A 1 176 ? -18.266 18.859 19.094 1 89.12 176 MET A O 1
ATOM 1288 N N . ARG A 1 177 ? -16.75 20.25 18.469 1 91.38 177 ARG A N 1
ATOM 1289 C CA . ARG A 1 177 ? -17.531 21.406 18.922 1 91.38 177 ARG A CA 1
ATOM 1290 C C . ARG A 1 177 ? -18.875 21.484 18.203 1 91.38 177 ARG A C 1
ATOM 1292 O O . ARG A 1 177 ? -19.922 21.594 18.828 1 91.38 177 ARG A O 1
ATOM 1299 N N . ALA A 1 178 ? -18.75 21.406 16.906 1 91.75 178 ALA A N 1
ATOM 1300 C CA . ALA A 1 178 ? -19.984 21.453 16.109 1 91.75 178 ALA A CA 1
ATOM 1301 C C . ALA A 1 178 ? -20.875 20.25 16.406 1 91.75 178 ALA A C 1
ATOM 1303 O O . ALA A 1 178 ? -22.094 20.359 16.406 1 91.75 178 ALA A O 1
ATOM 1304 N N . TRP A 1 179 ? -20.234 19.141 16.656 1 92.62 179 TRP A N 1
ATOM 1305 C CA . TRP A 1 179 ? -20.938 17.906 17.016 1 92.62 179 TRP A CA 1
ATOM 1306 C C . TRP A 1 179 ? -21.734 18.094 18.312 1 92.62 179 TRP A C 1
ATOM 1308 O O . TRP A 1 179 ? -22.906 17.734 18.375 1 92.62 179 TRP A O 1
ATOM 1318 N N . GLU A 1 180 ? -21.172 18.703 19.281 1 92.81 180 GLU A N 1
ATOM 1319 C CA . GLU A 1 180 ? -21.797 18.938 20.578 1 92.81 180 GLU A CA 1
ATOM 1320 C C . GLU A 1 180 ? -22.875 20 20.5 1 92.81 180 GLU A C 1
ATOM 1322 O O . GLU A 1 180 ? -23.922 19.906 21.141 1 92.81 180 GLU A O 1
ATOM 1327 N N . ALA A 1 181 ? -22.516 21.016 19.703 1 93.88 181 ALA A N 1
ATOM 1328 C CA . ALA A 1 181 ? -23.5 22.078 19.516 1 93.88 181 ALA A CA 1
ATOM 1329 C C . ALA A 1 181 ? -24.781 21.531 18.875 1 93.88 181 ALA A C 1
ATOM 1331 O O . ALA A 1 181 ? -25.891 21.922 19.25 1 93.88 181 ALA A O 1
ATOM 1332 N N . ALA A 1 182 ? -24.641 20.672 17.938 1 93.94 182 ALA A N 1
ATOM 1333 C CA . ALA A 1 182 ? -25.781 20.062 17.281 1 93.94 182 ALA A CA 1
ATOM 1334 C C . ALA A 1 182 ? -26.562 19.172 18.266 1 93.94 182 ALA A C 1
ATOM 1336 O O . ALA A 1 182 ? -27.797 19.141 18.234 1 93.94 182 ALA A O 1
ATOM 1337 N N . ALA A 1 183 ? -25.844 18.516 19.109 1 93.44 183 ALA A N 1
ATOM 1338 C CA . ALA A 1 183 ? -26.484 17.688 20.125 1 93.44 183 ALA A CA 1
ATOM 1339 C C . ALA A 1 183 ? -27.297 18.531 21.094 1 93.44 183 ALA A C 1
ATOM 1341 O O . ALA A 1 183 ? -28.406 18.156 21.484 1 93.44 183 ALA A O 1
ATOM 1342 N N . ALA A 1 184 ? -26.719 19.625 21.438 1 94.62 184 ALA A N 1
ATOM 1343 C CA . ALA A 1 184 ? -27.391 20.547 22.359 1 94.62 184 ALA A CA 1
ATOM 1344 C C . ALA A 1 184 ? -28.672 21.094 21.734 1 94.62 184 ALA A C 1
ATOM 1346 O O . ALA A 1 184 ? -29.625 21.406 22.453 1 94.62 184 ALA A O 1
ATOM 1347 N N . SER A 1 185 ? -28.688 21.172 20.422 1 95.19 185 SER A N 1
ATOM 1348 C CA . SER A 1 185 ? -29.859 21.672 19.703 1 95.19 185 SER A CA 1
ATOM 1349 C C . SER A 1 185 ? -30.859 20.562 19.438 1 95.19 185 SER A C 1
ATOM 1351 O O . SER A 1 185 ? -31.875 20.797 18.766 1 95.19 185 SER A O 1
ATOM 1353 N N . GLY A 1 186 ? -30.516 19.328 19.828 1 94.44 186 GLY A N 1
ATOM 1354 C CA . GLY A 1 186 ? -31.484 18.234 19.766 1 94.44 186 GLY A CA 1
ATOM 1355 C C . GLY A 1 186 ? -31.281 17.344 18.547 1 94.44 186 GLY A C 1
ATOM 1356 O O . GLY A 1 186 ? -32.125 16.484 18.266 1 94.44 186 GLY A O 1
ATOM 1357 N N . ALA A 1 187 ? -30.219 17.5 17.875 1 94.62 187 ALA A N 1
ATOM 1358 C CA . ALA A 1 187 ? -29.969 16.672 16.688 1 94.62 187 ALA A CA 1
ATOM 1359 C C . ALA A 1 187 ? -29.688 15.227 17.094 1 94.62 187 ALA A C 1
ATOM 1361 O O . ALA A 1 187 ? -29.016 14.961 18.094 1 94.62 187 ALA A O 1
ATOM 1362 N N . SER A 1 188 ? -30.281 14.312 16.312 1 95.5 188 SER A N 1
ATOM 1363 C CA . SER A 1 188 ? -30.016 12.898 16.531 1 95.5 188 SER A CA 1
ATOM 1364 C C . SER A 1 188 ? -28.609 12.523 16.109 1 95.5 188 SER A C 1
ATOM 1366 O O . SER A 1 188 ? -27.922 13.305 15.43 1 95.5 188 SER A O 1
ATOM 1368 N N . ARG A 1 189 ? -28.172 11.391 16.5 1 93.62 189 ARG A N 1
ATOM 1369 C CA . ARG A 1 189 ? -26.844 10.93 16.141 1 93.62 189 ARG A CA 1
ATOM 1370 C C . ARG A 1 189 ? -26.688 10.789 14.633 1 93.62 189 ARG A C 1
ATOM 1372 O O . ARG A 1 189 ? -25.641 11.156 14.078 1 93.62 189 ARG A O 1
ATOM 1379 N N . ALA A 1 190 ? -27.703 10.227 14.031 1 94.69 190 ALA A N 1
ATOM 1380 C CA . ALA A 1 190 ? -27.656 10.055 12.578 1 94.69 190 ALA A CA 1
ATOM 1381 C C . ALA A 1 190 ? -27.562 11.398 11.867 1 94.69 190 ALA A C 1
ATOM 1383 O O . ALA A 1 190 ? -26.859 11.523 10.859 1 94.69 190 ALA A O 1
ATOM 1384 N N . GLN A 1 191 ? -28.219 12.414 12.438 1 93.81 191 GLN A N 1
ATOM 1385 C CA . GLN A 1 191 ? -28.156 13.766 11.883 1 93.81 191 GLN A CA 1
ATOM 1386 C C . GLN A 1 191 ? -26.766 14.383 12.07 1 93.81 191 GLN A C 1
ATOM 1388 O O . GLN A 1 191 ? -26.234 15.008 11.156 1 93.81 191 GLN A O 1
ATOM 1393 N N . ARG A 1 192 ? -26.25 14.102 13.219 1 95 192 ARG A N 1
ATOM 1394 C CA . ARG A 1 192 ? -24.922 14.641 13.516 1 95 192 ARG A CA 1
ATOM 1395 C C . ARG A 1 192 ? -23.859 14 12.641 1 95 192 ARG A C 1
ATOM 1397 O O . ARG A 1 192 ? -22.922 14.664 12.203 1 95 192 ARG A O 1
ATOM 1404 N N . ILE A 1 193 ? -24.031 12.719 12.383 1 95.12 193 ILE A N 1
ATOM 1405 C CA . ILE A 1 193 ? -23.094 12.008 11.523 1 95.12 193 ILE A CA 1
ATOM 1406 C C . ILE A 1 193 ? -23.172 12.562 10.102 1 95.12 193 ILE A C 1
ATOM 1408 O O . ILE A 1 193 ? -22.156 12.906 9.508 1 95.12 193 ILE A O 1
ATOM 1412 N N . SER A 1 194 ? -24.312 12.742 9.602 1 93.88 194 SER A N 1
ATOM 1413 C CA . SER A 1 194 ? -24.516 13.078 8.195 1 93.88 194 SER A CA 1
ATOM 1414 C C . SER A 1 194 ? -24.297 14.562 7.949 1 93.88 194 SER A C 1
ATOM 1416 O O . SER A 1 194 ? -23.844 14.961 6.875 1 93.88 194 SER A O 1
ATOM 1418 N N . TRP A 1 195 ? -24.516 15.438 9 1 92.19 195 TRP A N 1
ATOM 1419 C CA . TRP A 1 195 ? -24.516 16.875 8.758 1 92.19 195 TRP A CA 1
ATOM 1420 C C . TRP A 1 195 ? -23.281 17.531 9.359 1 92.19 195 TRP A C 1
ATOM 1422 O O . TRP A 1 195 ? -22.938 18.656 9 1 92.19 195 TRP A O 1
A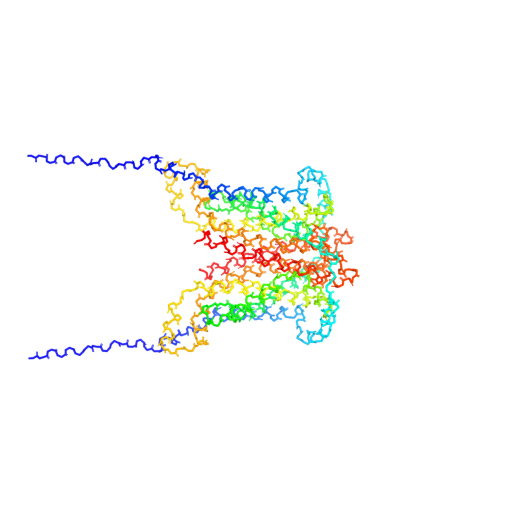TOM 1432 N N . VAL A 1 196 ? -22.641 16.859 10.219 1 93 196 VAL A N 1
ATOM 1433 C CA . VAL A 1 196 ? -21.531 17.516 10.906 1 93 196 VAL A CA 1
ATOM 1434 C C . VAL A 1 196 ? -20.234 16.734 10.672 1 93 196 VAL A C 1
ATOM 1436 O O . VAL A 1 196 ? -19.359 17.188 9.945 1 93 196 VAL A O 1
ATOM 1439 N N . LEU A 1 197 ? -20.266 15.484 11.078 1 93.75 197 LEU A N 1
ATOM 1440 C CA . LEU A 1 197 ? -19.047 14.695 11.094 1 93.75 197 LEU A CA 1
ATOM 1441 C C . LEU A 1 197 ? -18.562 14.398 9.68 1 93.75 197 LEU A C 1
ATOM 1443 O O . LEU A 1 197 ? -17.406 14.664 9.344 1 93.75 197 LEU A O 1
ATOM 1447 N N . LEU A 1 198 ? -19.453 13.883 8.852 1 93.38 198 LEU A N 1
ATOM 1448 C CA . LEU A 1 198 ? -19.047 13.438 7.52 1 93.38 198 LEU A CA 1
ATOM 1449 C C . LEU A 1 198 ? -18.656 14.617 6.645 1 93.38 198 LEU A C 1
ATOM 1451 O O . LEU A 1 198 ? -17.609 14.602 6.004 1 93.38 198 LEU A O 1
ATOM 1455 N N . PRO A 1 199 ? -19.469 15.727 6.668 1 90.69 199 PRO A N 1
ATOM 1456 C CA . PRO A 1 199 ? -19.062 16.875 5.855 1 90.69 199 PRO A CA 1
ATOM 1457 C C . PRO A 1 199 ? -17.734 17.484 6.312 1 90.69 199 PRO A C 1
ATOM 1459 O O . PRO A 1 199 ? -16.922 17.906 5.48 1 90.69 199 PRO A O 1
ATOM 1462 N N . GLN A 1 200 ? -17.5 17.5 7.562 1 90.62 200 GLN A N 1
ATOM 1463 C CA . GLN A 1 200 ? -16.266 18.062 8.102 1 90.62 200 GLN A CA 1
ATOM 1464 C C . GLN A 1 200 ? -15.055 17.219 7.734 1 90.62 200 GLN A C 1
ATOM 1466 O O . GLN A 1 200 ? -13.953 17.734 7.566 1 90.62 200 GLN A O 1
ATOM 1471 N N . SER A 1 201 ? -15.258 15.922 7.539 1 92.12 201 SER A N 1
ATOM 1472 C CA . SER A 1 201 ? -14.141 15.008 7.324 1 92.12 201 SER A CA 1
ATOM 1473 C C . SER A 1 201 ? -13.969 14.688 5.84 1 92.12 201 SER A C 1
ATOM 1475 O O . SER A 1 201 ? -13.016 14.008 5.453 1 92.12 201 SER A O 1
ATOM 1477 N N . THR A 1 202 ? -14.836 15.164 5.02 1 90.44 202 THR A N 1
ATOM 1478 C CA . THR A 1 202 ? -14.914 14.773 3.617 1 90.44 202 THR A CA 1
ATOM 1479 C C . THR A 1 202 ? -13.609 15.109 2.895 1 90.44 202 THR A C 1
ATOM 1481 O O . THR A 1 202 ? -13.062 14.273 2.17 1 90.44 202 THR A O 1
ATOM 1484 N N . PRO A 1 203 ? -13 16.297 3.1 1 86.69 203 PRO A N 1
ATOM 1485 C CA . PRO A 1 203 ? -11.766 16.578 2.369 1 86.69 203 PRO A CA 1
ATOM 1486 C C . PRO A 1 203 ? -10.625 15.633 2.73 1 86.69 203 PRO A C 1
ATOM 1488 O O . PRO A 1 203 ? -9.906 15.164 1.848 1 86.69 203 PRO A O 1
ATOM 1491 N N . THR A 1 204 ? -10.516 15.336 4.004 1 86.31 204 THR A N 1
ATOM 1492 C CA . THR A 1 204 ? -9.461 14.438 4.457 1 86.31 204 THR A CA 1
ATOM 1493 C C . THR A 1 204 ? -9.727 13.008 3.996 1 86.31 204 THR A C 1
ATOM 1495 O O . THR A 1 204 ? -8.82 12.328 3.521 1 86.31 204 THR A O 1
ATOM 1498 N N . VAL A 1 205 ? -10.961 12.633 4.086 1 91.81 205 VAL A N 1
ATOM 1499 C CA . VAL A 1 205 ? -11.359 11.297 3.662 1 91.81 205 VAL A CA 1
ATOM 1500 C C . VAL A 1 205 ? -11.125 11.141 2.162 1 91.81 205 VAL A C 1
ATOM 1502 O O . VAL A 1 205 ? -10.633 10.102 1.711 1 91.81 205 VAL A O 1
ATOM 1505 N N . ALA A 1 206 ? -11.406 12.141 1.435 1 88.94 206 ALA A N 1
ATOM 1506 C CA . ALA A 1 206 ? -11.219 12.117 -0.014 1 88.94 206 ALA A CA 1
ATOM 1507 C C . ALA A 1 206 ? -9.742 12.023 -0.376 1 88.94 206 ALA A C 1
ATOM 1509 O O . ALA A 1 206 ? -9.367 11.297 -1.3 1 88.94 206 ALA A O 1
ATOM 1510 N N . SER A 1 207 ? -8.93 12.773 0.334 1 83.75 207 SER A N 1
ATOM 1511 C CA . SER A 1 207 ? -7.492 12.742 0.086 1 83.75 207 SER A CA 1
ATOM 1512 C C . SER A 1 207 ? -6.914 11.352 0.323 1 83.75 207 SER A C 1
ATOM 1514 O O . SER A 1 207 ? -6.133 10.852 -0.488 1 83.75 207 SER A O 1
ATOM 1516 N N . TYR A 1 208 ? -7.398 10.742 1.332 1 84.81 208 TYR A N 1
ATOM 1517 C CA . TYR A 1 208 ? -6.902 9.406 1.648 1 84.81 208 TYR A CA 1
ATOM 1518 C C . TYR A 1 208 ? -7.457 8.375 0.674 1 84.81 208 TYR A C 1
ATOM 1520 O O . TYR A 1 208 ? -6.777 7.406 0.336 1 84.81 208 TYR A O 1
ATOM 1528 N N . THR A 1 209 ? -8.641 8.609 0.287 1 92.38 209 THR A N 1
ATOM 1529 C CA . THR A 1 209 ? -9.25 7.711 -0.691 1 92.38 209 THR A CA 1
ATOM 1530 C C . THR A 1 209 ? -8.461 7.727 -1.999 1 92.38 209 THR A C 1
ATOM 1532 O O . THR A 1 209 ? -8.242 6.68 -2.607 1 92.38 209 THR A O 1
ATOM 1535 N N . LEU A 1 210 ? -8.031 8.898 -2.406 1 86.69 210 LEU A N 1
ATOM 1536 C CA . LEU A 1 210 ? -7.238 9.008 -3.627 1 86.69 210 LEU A CA 1
ATOM 1537 C C . LEU A 1 210 ? -5.887 8.32 -3.467 1 86.69 210 LEU A C 1
ATOM 1539 O O . LEU A 1 210 ? -5.395 7.684 -4.402 1 86.69 210 LEU A O 1
ATOM 1543 N N . LEU A 1 211 ? -5.355 8.469 -2.305 1 82.5 211 LEU A N 1
ATOM 1544 C CA . LEU A 1 211 ? -4.094 7.793 -2.021 1 82.5 211 LEU A CA 1
ATOM 1545 C C . LEU A 1 211 ? -4.27 6.277 -2.068 1 82.5 211 LEU A C 1
ATOM 1547 O O . LEU A 1 211 ? -3.412 5.566 -2.594 1 82.5 211 LEU A O 1
ATOM 1551 N N . MET A 1 212 ? -5.375 5.836 -1.554 1 90 212 MET A N 1
ATOM 1552 C CA . MET A 1 212 ? -5.648 4.402 -1.549 1 90 212 MET A CA 1
ATOM 1553 C C . MET A 1 212 ? -5.895 3.891 -2.963 1 90 212 MET A C 1
ATOM 1555 O O . MET A 1 212 ? -5.539 2.758 -3.289 1 90 212 MET A O 1
ATOM 1559 N N . LEU A 1 213 ? -6.52 4.695 -3.727 1 91.31 213 LEU A N 1
ATOM 1560 C CA . LEU A 1 213 ? -6.742 4.312 -5.117 1 91.31 213 LEU A CA 1
ATOM 1561 C C . LEU A 1 213 ? -5.418 4.062 -5.828 1 91.31 213 LEU A C 1
ATOM 1563 O O . LEU A 1 213 ? -5.27 3.066 -6.539 1 91.31 213 LEU A O 1
ATOM 1567 N N . ASP A 1 214 ? -4.488 4.926 -5.645 1 85.12 214 ASP A N 1
ATOM 1568 C CA . ASP A 1 214 ? -3.156 4.77 -6.215 1 85.12 214 ASP A CA 1
ATOM 1569 C C . ASP A 1 214 ? -2.514 3.461 -5.758 1 85.12 214 ASP A C 1
ATOM 1571 O O . ASP A 1 214 ? -1.943 2.727 -6.566 1 85.12 214 ASP A O 1
ATOM 1575 N N . GLY A 1 215 ? -2.633 3.195 -4.512 1 86.69 215 GLY A N 1
ATOM 1576 C CA . GLY A 1 215 ? -2.096 1.961 -3.961 1 86.69 215 GLY A CA 1
ATOM 1577 C C . GLY A 1 215 ? -2.811 0.722 -4.469 1 86.69 215 GLY A C 1
ATOM 1578 O O . GLY A 1 215 ? -2.186 -0.32 -4.676 1 86.69 215 GLY A O 1
ATOM 1579 N N . ASN A 1 216 ? -4.105 0.869 -4.688 1 92.56 216 ASN A N 1
ATOM 1580 C CA . ASN A 1 216 ? -4.902 -0.276 -5.117 1 92.56 216 ASN A CA 1
ATOM 1581 C C . ASN A 1 216 ? -4.605 -0.653 -6.566 1 92.56 216 ASN A C 1
ATOM 1583 O O . ASN A 1 216 ? -4.738 -1.817 -6.945 1 92.56 216 ASN A O 1
ATOM 1587 N N . VAL A 1 217 ? -4.215 0.3 -7.336 1 90.94 217 VAL A N 1
ATOM 1588 C CA . VAL A 1 217 ? -3.789 -0.023 -8.695 1 90.94 217 VAL A CA 1
ATOM 1589 C C . VAL A 1 217 ? -2.566 -0.938 -8.648 1 90.94 217 VAL A C 1
ATOM 1591 O O . VAL A 1 217 ? -2.506 -1.938 -9.367 1 90.94 217 VAL A O 1
ATOM 1594 N N . ARG A 1 218 ? -1.709 -0.625 -7.793 1 86.19 218 ARG A N 1
ATOM 1595 C CA . ARG A 1 218 ? -0.512 -1.443 -7.637 1 86.19 218 ARG A CA 1
ATOM 1596 C C . ARG A 1 218 ? -0.854 -2.807 -7.047 1 86.19 218 ARG A C 1
ATOM 1598 O O . ARG A 1 218 ? -0.303 -3.828 -7.465 1 86.19 218 ARG A O 1
ATOM 1605 N N . ALA A 1 219 ? -1.708 -2.773 -6.047 1 89.69 219 ALA A N 1
ATOM 1606 C CA . ALA A 1 219 ? -2.117 -4.027 -5.418 1 89.69 219 ALA A CA 1
ATOM 1607 C C . ALA A 1 219 ? -2.797 -4.949 -6.426 1 89.69 219 ALA A C 1
ATOM 1609 O O . ALA A 1 219 ? -2.535 -6.152 -6.453 1 89.69 219 ALA A O 1
ATOM 1610 N N . ALA A 1 220 ? -3.666 -4.344 -7.215 1 92.5 220 ALA A N 1
ATOM 1611 C CA . ALA A 1 220 ? -4.367 -5.117 -8.234 1 92.5 220 ALA A CA 1
ATOM 1612 C C . ALA A 1 220 ? -3.385 -5.742 -9.219 1 92.5 220 ALA A C 1
ATOM 1614 O O . ALA A 1 220 ? -3.576 -6.879 -9.656 1 92.5 220 ALA A O 1
ATOM 1615 N N . SER A 1 221 ? -2.355 -5.008 -9.555 1 89.25 221 SER A N 1
ATOM 1616 C CA . SER A 1 221 ? -1.341 -5.523 -10.469 1 89.25 221 SER A CA 1
ATOM 1617 C C . SER A 1 221 ? -0.6 -6.711 -9.859 1 89.25 221 SER A C 1
ATOM 1619 O O . SER A 1 221 ? -0.22 -7.645 -10.57 1 89.25 221 SER A O 1
ATOM 1621 N N . LEU A 1 222 ? -0.435 -6.695 -8.57 1 87.38 222 LEU A N 1
ATOM 1622 C CA . LEU A 1 222 ? 0.269 -7.773 -7.887 1 87.38 222 LEU A CA 1
ATOM 1623 C C . LEU A 1 222 ? -0.608 -9.016 -7.785 1 87.38 222 LEU A C 1
ATOM 1625 O O . LEU A 1 222 ? -0.123 -10.141 -7.949 1 87.38 222 LEU A O 1
ATOM 1629 N N . LEU A 1 223 ? -1.885 -8.812 -7.566 1 91.25 223 LEU A N 1
ATOM 1630 C CA . LEU A 1 223 ? -2.799 -9.93 -7.336 1 91.25 223 LEU A CA 1
ATOM 1631 C C . LEU A 1 223 ? -3.037 -10.711 -8.625 1 91.25 223 LEU A C 1
ATOM 1633 O O . LEU A 1 223 ? -3.533 -11.836 -8.586 1 91.25 223 LEU A O 1
ATOM 1637 N N . GLY A 1 224 ? -2.646 -10.133 -9.719 1 91.38 224 GLY A N 1
ATOM 1638 C CA . GLY A 1 224 ? -2.787 -10.836 -10.984 1 91.38 224 GLY A CA 1
ATOM 1639 C C . GLY A 1 224 ? -2.02 -12.141 -11.023 1 91.38 224 GLY A C 1
ATOM 1640 O O . GLY A 1 224 ? -2.385 -13.055 -11.766 1 91.38 224 GLY A O 1
ATOM 1641 N N . ILE A 1 225 ? -1.062 -12.234 -10.266 1 88.12 225 ILE A N 1
ATOM 1642 C CA . ILE A 1 225 ? -0.192 -13.398 -10.289 1 88.12 225 ILE A CA 1
ATOM 1643 C C . ILE A 1 225 ? -0.979 -14.641 -9.867 1 88.12 225 ILE A C 1
ATOM 1645 O O . ILE A 1 225 ? -0.654 -15.758 -10.273 1 88.12 225 ILE A O 1
ATOM 1649 N N . VAL A 1 226 ? -2.041 -14.461 -9.07 1 88.62 226 VAL A N 1
ATOM 1650 C CA . VAL A 1 226 ? -2.791 -15.609 -8.586 1 88.62 226 VAL A CA 1
ATOM 1651 C C . VAL A 1 226 ? -4.07 -15.781 -9.398 1 88.62 226 VAL A C 1
ATOM 1653 O O . VAL A 1 226 ? -4.973 -16.531 -9 1 88.62 226 VAL A O 1
ATOM 1656 N N . GLY A 1 227 ? -4.16 -15.008 -10.391 1 90.25 227 GLY A N 1
ATOM 1657 C CA . GLY A 1 227 ? -5.305 -15.188 -11.266 1 90.25 227 GLY A CA 1
ATOM 1658 C C . GLY A 1 227 ? -6.426 -14.203 -10.984 1 90.25 227 GLY A C 1
ATOM 1659 O O . GLY A 1 227 ? -7.582 -14.453 -11.336 1 90.25 227 GLY A O 1
ATOM 1660 N N . ALA A 1 228 ? -6.098 -13.133 -10.359 1 92 228 ALA A N 1
ATOM 1661 C CA . ALA A 1 228 ? -7.105 -12.148 -9.984 1 92 228 ALA A CA 1
ATOM 1662 C C . ALA A 1 228 ? -7.41 -11.203 -11.148 1 92 228 ALA A C 1
ATOM 1664 O O . ALA A 1 228 ? -8.125 -10.211 -10.977 1 92 228 ALA A O 1
ATOM 1665 N N . GLY A 1 229 ? -6.824 -11.492 -12.273 1 92.38 229 GLY A N 1
ATOM 1666 C CA . GLY A 1 229 ? -7.105 -10.703 -13.461 1 92.38 229 GLY A CA 1
ATOM 1667 C C . GLY A 1 229 ? -6.219 -9.477 -13.586 1 92.38 229 GLY A C 1
ATOM 1668 O O . GLY A 1 229 ? -5.328 -9.266 -12.758 1 92.38 229 GLY A O 1
ATOM 1669 N N . GLY A 1 230 ? -6.406 -8.766 -14.727 1 94.25 230 GLY A N 1
ATOM 1670 C CA . GLY A 1 230 ? -5.699 -7.512 -14.945 1 94.25 230 GLY A CA 1
ATOM 1671 C C . GLY A 1 230 ? -4.336 -7.695 -15.586 1 94.25 230 GLY A C 1
ATOM 1672 O O . GLY A 1 230 ? -4.027 -8.773 -16.109 1 94.25 230 GLY A O 1
ATOM 1673 N N . ILE A 1 231 ? -3.605 -6.648 -15.57 1 93.88 231 ILE A N 1
ATOM 1674 C CA . ILE A 1 231 ? -2.324 -6.578 -16.266 1 93.88 231 ILE A CA 1
ATOM 1675 C C . ILE A 1 231 ? -1.31 -7.48 -15.562 1 93.88 231 ILE A C 1
ATOM 1677 O O . ILE A 1 231 ? -0.393 -8 -16.203 1 93.88 231 ILE A O 1
ATOM 1681 N N . GLY A 1 232 ? -1.505 -7.684 -14.297 1 90.44 232 GLY A N 1
ATOM 1682 C CA . GLY A 1 232 ? -0.601 -8.547 -13.547 1 90.44 232 GLY A CA 1
ATOM 1683 C C . GLY A 1 232 ? -0.637 -9.992 -14.008 1 90.44 232 GLY A C 1
ATOM 1684 O O . GLY A 1 232 ? 0.39 -10.672 -14.008 1 90.44 232 GLY A O 1
ATOM 1685 N N . MET A 1 233 ? -1.781 -10.438 -14.352 1 91.06 233 MET A N 1
ATOM 1686 C CA . MET A 1 233 ? -1.911 -11.805 -14.852 1 91.06 233 MET A CA 1
ATOM 1687 C C . MET A 1 233 ? -1.164 -11.977 -16.172 1 91.06 233 MET A C 1
ATOM 1689 O O . MET A 1 233 ? -0.472 -12.977 -16.375 1 91.06 233 MET A O 1
ATOM 1693 N N . GLU A 1 234 ? -1.312 -11.016 -16.984 1 92.44 234 GLU A N 1
ATOM 1694 C CA . GLU A 1 234 ? -0.609 -11.062 -18.266 1 92.44 234 GLU A CA 1
ATOM 1695 C C . GLU A 1 234 ? 0.9 -10.945 -18.062 1 92.44 234 GLU A C 1
ATOM 1697 O O . GLU A 1 234 ? 1.673 -11.633 -18.734 1 92.44 234 GLU A O 1
ATOM 1702 N N . LEU A 1 235 ? 1.286 -10.086 -17.203 1 91.25 235 LEU A N 1
ATOM 1703 C CA . LEU A 1 235 ? 2.705 -9.938 -16.906 1 91.25 235 LEU A CA 1
ATOM 1704 C C . LEU A 1 235 ? 3.305 -11.258 -16.438 1 91.25 235 LEU A C 1
ATOM 1706 O O . LEU A 1 235 ? 4.367 -11.664 -16.922 1 91.25 235 LEU A O 1
ATOM 1710 N N . THR A 1 236 ? 2.633 -11.953 -15.594 1 88.19 236 THR A N 1
ATOM 1711 C CA . THR A 1 236 ? 3.1 -13.227 -15.07 1 88.19 236 THR A CA 1
ATOM 1712 C C . THR A 1 236 ? 3.189 -14.273 -16.188 1 88.19 236 THR A C 1
ATOM 1714 O O . THR A 1 236 ? 4.152 -15.039 -16.25 1 88.19 236 THR A O 1
ATOM 1717 N N . GLN A 1 237 ? 2.225 -14.266 -16.969 1 90.06 237 GLN A N 1
ATOM 1718 C CA . GLN A 1 237 ? 2.209 -15.211 -18.094 1 90.06 237 GLN A CA 1
ATOM 1719 C C . GLN A 1 237 ? 3.389 -14.969 -19.031 1 90.06 237 GLN A C 1
ATOM 1721 O O . GLN A 1 237 ? 4.066 -15.914 -19.438 1 90.06 237 GLN A O 1
ATOM 1726 N N . GLN A 1 238 ? 3.611 -13.703 -19.359 1 92.12 238 GLN A N 1
ATOM 1727 C CA . GLN A 1 238 ? 4.703 -13.383 -20.266 1 92.12 238 GLN A CA 1
ATOM 1728 C C . GLN A 1 238 ? 6.059 -13.695 -19.641 1 92.12 238 GLN A C 1
ATOM 1730 O O . GLN A 1 238 ? 6.992 -14.102 -20.344 1 92.12 238 GLN A O 1
ATOM 1735 N N . LEU A 1 239 ? 6.141 -13.531 -18.375 1 87.06 239 LEU A N 1
ATOM 1736 C CA . LEU A 1 239 ? 7.371 -13.883 -17.672 1 87.06 239 LEU A CA 1
ATOM 1737 C C . LEU A 1 239 ? 7.59 -15.391 -17.672 1 87.06 239 LEU A C 1
ATOM 1739 O O . LEU A 1 239 ? 8.711 -15.859 -17.891 1 87.06 239 LEU A O 1
ATOM 1743 N N . ARG A 1 240 ? 6.535 -16.109 -17.516 1 84.88 240 ARG A N 1
ATOM 1744 C CA . ARG A 1 240 ? 6.613 -17.562 -17.5 1 84.88 240 ARG A CA 1
ATOM 1745 C C . ARG A 1 240 ? 6.992 -18.094 -18.891 1 84.88 240 ARG A C 1
ATOM 1747 O O . ARG A 1 240 ? 7.672 -19.125 -19 1 84.88 240 ARG A O 1
ATOM 1754 N N . LEU A 1 241 ? 6.645 -17.391 -19.922 1 91 241 LEU A N 1
ATOM 1755 C CA . LEU A 1 241 ? 6.922 -17.797 -21.297 1 91 241 LEU A CA 1
ATOM 1756 C C . LEU A 1 241 ? 8.25 -17.219 -21.781 1 91 241 LEU A C 1
ATOM 1758 O O . LEU A 1 241 ? 8.641 -17.438 -22.938 1 91 241 LEU A O 1
ATOM 1762 N N . PHE A 1 242 ? 8.82 -16.453 -20.953 1 89.88 242 PHE A N 1
ATOM 1763 C CA . PHE A 1 242 ? 10.109 -15.828 -21.219 1 89.88 242 PHE A CA 1
ATOM 1764 C C . PHE A 1 242 ? 10.016 -14.883 -22.422 1 89.88 242 PHE A C 1
ATOM 1766 O O . PHE A 1 242 ? 10.945 -14.789 -23.219 1 89.88 242 PHE A O 1
ATOM 1773 N N . GLU A 1 243 ? 8.852 -14.344 -22.594 1 94 243 GLU A N 1
ATOM 1774 C CA . GLU A 1 243 ? 8.648 -13.312 -23.609 1 94 243 GLU A CA 1
ATOM 1775 C C . GLU A 1 243 ? 8.961 -11.93 -23.062 1 94 243 GLU A C 1
ATOM 1777 O O . GLU A 1 243 ? 8.055 -11.125 -22.828 1 94 243 GLU A O 1
ATOM 1782 N N . TYR A 1 244 ? 10.211 -11.633 -23.047 1 92.12 244 TYR A N 1
ATOM 1783 C CA . TYR A 1 244 ? 10.695 -10.445 -22.359 1 92.12 244 TYR A CA 1
ATOM 1784 C C . TYR A 1 244 ? 10.344 -9.18 -23.109 1 92.12 244 TYR A C 1
ATOM 1786 O O . TYR A 1 244 ? 10.172 -8.117 -22.516 1 92.12 244 TYR A O 1
ATOM 1794 N N . GLY A 1 245 ? 10.234 -9.25 -24.359 1 94.5 245 GLY A N 1
ATOM 1795 C CA . GLY A 1 245 ? 9.766 -8.102 -25.109 1 94.5 245 GLY A CA 1
ATOM 1796 C C . GLY A 1 245 ? 8.359 -7.672 -24.75 1 94.5 245 GLY A C 1
ATOM 1797 O O . GLY A 1 245 ? 8.07 -6.473 -24.672 1 94.5 245 GLY A O 1
ATOM 1798 N N . SER A 1 246 ? 7.535 -8.695 -24.578 1 95.38 246 SER A N 1
ATOM 1799 C CA . SER A 1 246 ? 6.168 -8.422 -24.156 1 95.38 246 SER A CA 1
ATOM 1800 C C . SER A 1 246 ? 6.141 -7.824 -22.75 1 95.38 246 SER A C 1
ATOM 1802 O O . SER A 1 246 ? 5.309 -6.965 -22.453 1 95.38 246 SER A O 1
ATOM 1804 N N . VAL A 1 247 ? 7.066 -8.234 -21.938 1 92.5 247 VAL A N 1
ATOM 1805 C CA . VAL A 1 247 ? 7.172 -7.73 -20.578 1 92.5 247 VAL A CA 1
ATOM 1806 C C . VAL A 1 247 ? 7.484 -6.234 -20.609 1 92.5 247 VAL A C 1
ATOM 1808 O O . VAL A 1 247 ? 6.867 -5.453 -19.875 1 92.5 247 VAL A O 1
ATOM 1811 N N . LEU A 1 248 ? 8.359 -5.875 -21.453 1 93.06 248 LEU A N 1
ATOM 1812 C CA . LEU A 1 248 ? 8.711 -4.465 -21.578 1 93.06 248 LEU A CA 1
ATOM 1813 C C . LEU A 1 248 ? 7.52 -3.641 -22.047 1 93.06 248 LEU A C 1
ATOM 1815 O O . LEU A 1 248 ? 7.281 -2.541 -21.531 1 93.06 248 LEU A O 1
ATOM 1819 N N . THR A 1 249 ? 6.82 -4.156 -22.984 1 95.12 249 THR A N 1
ATOM 1820 C CA . THR A 1 249 ? 5.633 -3.459 -23.453 1 95.12 249 THR A CA 1
ATOM 1821 C C . THR A 1 249 ? 4.629 -3.266 -22.328 1 95.12 249 THR A C 1
ATOM 1823 O O . THR A 1 249 ? 4.051 -2.186 -22.172 1 95.12 249 THR A O 1
ATOM 1826 N N . ILE A 1 250 ? 4.449 -4.254 -21.516 1 93.38 250 ILE A N 1
ATOM 1827 C CA . ILE A 1 250 ? 3.525 -4.191 -20.391 1 93.38 250 ILE A CA 1
ATOM 1828 C C . ILE A 1 250 ? 3.996 -3.137 -19.391 1 93.38 250 ILE A C 1
ATOM 1830 O O . ILE A 1 250 ? 3.203 -2.316 -18.922 1 93.38 250 ILE A O 1
ATOM 1834 N N . VAL A 1 251 ? 5.266 -3.117 -19.109 1 89.12 251 VAL A N 1
ATOM 1835 C CA . VAL A 1 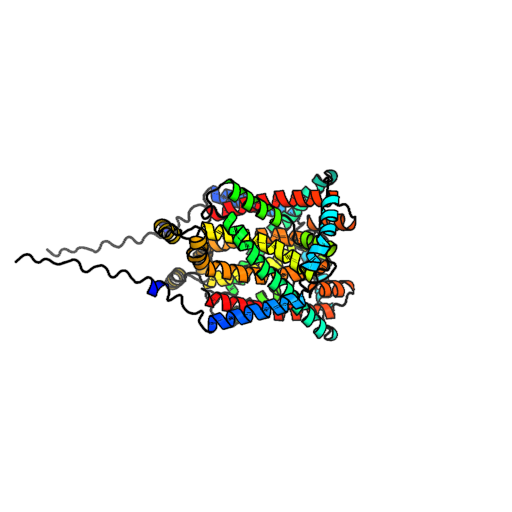251 ? 5.84 -2.164 -18.156 1 89.12 251 VAL A CA 1
ATOM 1836 C C . VAL A 1 251 ? 5.629 -0.741 -18.672 1 89.12 251 VAL A C 1
ATOM 1838 O O . VAL A 1 251 ? 5.281 0.156 -17.906 1 89.12 251 VAL A O 1
ATOM 1841 N N . LEU A 1 252 ? 5.793 -0.527 -19.922 1 92.25 252 LEU A N 1
ATOM 1842 C CA . LEU A 1 252 ? 5.617 0.796 -20.516 1 92.25 252 LEU A CA 1
ATOM 1843 C C . LEU A 1 252 ? 4.16 1.239 -20.438 1 92.25 252 LEU A C 1
ATOM 1845 O O . LEU A 1 252 ? 3.877 2.406 -20.156 1 92.25 252 LEU A O 1
ATOM 1849 N N . VAL A 1 253 ? 3.285 0.283 -20.688 1 93.94 253 VAL A N 1
ATOM 1850 C CA . VAL A 1 253 ? 1.863 0.595 -20.594 1 93.94 253 VAL A CA 1
ATOM 1851 C C . VAL A 1 253 ? 1.519 0.964 -19.156 1 93.94 253 VAL A C 1
ATOM 1853 O O . VAL A 1 253 ? 0.812 1.945 -18.906 1 93.94 253 VAL A O 1
ATOM 1856 N N . VAL A 1 254 ? 2.037 0.198 -18.219 1 90.5 254 VAL A N 1
ATOM 1857 C CA . VAL A 1 254 ? 1.791 0.463 -16.797 1 90.5 254 VAL A CA 1
ATOM 1858 C C . VAL A 1 254 ? 2.352 1.832 -16.422 1 90.5 254 VAL A C 1
ATOM 1860 O O . VAL A 1 254 ? 1.701 2.604 -15.719 1 90.5 254 VAL A O 1
ATOM 1863 N N . LEU A 1 255 ? 3.523 2.162 -16.938 1 87.06 255 LEU A N 1
ATOM 1864 C CA . LEU A 1 255 ? 4.176 3.438 -16.656 1 87.06 255 LEU A CA 1
ATOM 1865 C C . LEU A 1 255 ? 3.299 4.605 -17.109 1 87.06 255 LEU A C 1
ATOM 1867 O O . LEU A 1 255 ? 3.066 5.539 -16.328 1 87.06 255 LEU A O 1
ATOM 1871 N N . VAL A 1 256 ? 2.797 4.535 -18.266 1 90.62 256 VAL A N 1
ATOM 1872 C CA . VAL A 1 256 ? 1.986 5.617 -18.828 1 90.62 256 VAL A CA 1
ATOM 1873 C C . VAL A 1 256 ? 0.725 5.797 -17.984 1 90.62 256 VAL A C 1
ATOM 1875 O O . VAL A 1 256 ? 0.365 6.922 -17.625 1 90.62 256 VAL A O 1
ATOM 1878 N N . VAL A 1 257 ? 0.132 4.711 -17.625 1 87.69 257 VAL A N 1
ATOM 1879 C CA . VAL A 1 257 ? -1.141 4.777 -16.922 1 87.69 257 VAL A CA 1
ATOM 1880 C C . VAL A 1 257 ? -0.911 5.266 -15.492 1 87.69 257 VAL A C 1
ATOM 1882 O O . VAL A 1 257 ? -1.653 6.113 -14.992 1 87.69 257 VAL A O 1
ATOM 1885 N N . VAL A 1 258 ? 0.118 4.785 -14.836 1 81.56 258 VAL A N 1
ATOM 1886 C CA . VAL A 1 258 ? 0.389 5.148 -13.445 1 81.56 258 VAL A CA 1
ATOM 1887 C C . VAL A 1 258 ? 0.778 6.621 -13.367 1 81.56 258 VAL A C 1
ATOM 1889 O O . VAL A 1 258 ? 0.331 7.34 -12.469 1 81.56 258 VAL A O 1
ATOM 1892 N N . VAL A 1 259 ? 1.562 7.109 -14.258 1 82.56 259 VAL A N 1
ATOM 1893 C CA . VAL A 1 259 ? 1.966 8.508 -14.281 1 82.56 259 VAL A CA 1
ATOM 1894 C C . VAL A 1 259 ? 0.744 9.398 -14.508 1 82.56 259 VAL A C 1
ATOM 1896 O O . VAL A 1 259 ? 0.589 10.43 -13.852 1 82.56 259 VAL A O 1
ATOM 1899 N N . THR A 1 260 ? -0.07 8.953 -15.414 1 87.19 260 THR A N 1
ATOM 1900 C CA . THR A 1 260 ? -1.279 9.711 -15.711 1 87.19 260 THR A CA 1
ATOM 1901 C C . THR A 1 260 ? -2.197 9.758 -14.492 1 87.19 260 THR A C 1
ATOM 1903 O O . THR A 1 260 ? -2.729 10.82 -14.148 1 87.19 260 THR A O 1
ATOM 1906 N N . LEU A 1 261 ? -2.344 8.633 -13.836 1 82.38 261 LEU A N 1
ATOM 1907 C CA . LEU A 1 261 ? -3.188 8.562 -12.648 1 82.38 261 LEU A CA 1
ATOM 1908 C C . LEU A 1 261 ? -2.629 9.445 -11.531 1 82.38 261 LEU A C 1
ATOM 1910 O O . LEU A 1 261 ? -3.385 10.109 -10.828 1 82.38 261 LEU A O 1
ATOM 1914 N N . ASP A 1 262 ? -1.352 9.43 -11.383 1 75.81 262 ASP A N 1
ATOM 1915 C CA . ASP A 1 262 ? -0.701 10.242 -10.367 1 75.81 262 ASP A CA 1
ATOM 1916 C C . ASP A 1 262 ? -0.936 11.734 -10.617 1 75.81 262 ASP A C 1
ATOM 1918 O O . ASP A 1 262 ? -1.171 12.492 -9.68 1 75.81 262 ASP A O 1
ATOM 1922 N N . ARG A 1 263 ? -0.885 12.18 -11.781 1 79.25 263 ARG A N 1
ATOM 1923 C CA . ARG A 1 263 ? -1.105 13.578 -12.133 1 79.25 263 ARG A CA 1
ATOM 1924 C C . ARG A 1 263 ? -2.553 13.992 -11.883 1 79.25 263 ARG A C 1
ATOM 1926 O O . ARG A 1 263 ? -2.816 15.078 -11.359 1 79.25 263 ARG A O 1
ATOM 1933 N N . VAL A 1 264 ? -3.396 13.062 -12.203 1 82.94 264 VAL A N 1
ATOM 1934 C CA . VAL A 1 264 ? -4.816 13.344 -12.016 1 82.94 264 VAL A CA 1
ATOM 1935 C C . VAL A 1 264 ? -5.141 13.398 -10.523 1 82.94 264 VAL A C 1
ATOM 1937 O O . VAL A 1 264 ? -5.828 14.312 -10.07 1 82.94 264 VAL A O 1
ATOM 1940 N N . ALA A 1 265 ? -4.625 12.422 -9.828 1 76 265 ALA A N 1
ATOM 1941 C CA . ALA A 1 265 ? -4.875 12.367 -8.391 1 76 265 ALA A CA 1
ATOM 1942 C C . ALA A 1 265 ? -4.293 13.594 -7.684 1 76 265 ALA A C 1
ATOM 1944 O O . ALA A 1 265 ? -4.938 14.172 -6.805 1 76 265 ALA A O 1
ATOM 1945 N N . SER A 1 266 ? -3.082 14.008 -8.062 1 74.19 266 SER A N 1
ATOM 1946 C CA . SER A 1 266 ? -2.438 15.18 -7.477 1 74.19 266 SER A CA 1
ATOM 1947 C C . SER A 1 266 ? -3.23 16.453 -7.77 1 74.19 266 SER A C 1
ATOM 1949 O O . SER A 1 266 ? -3.395 17.297 -6.891 1 74.19 266 SER A O 1
ATOM 1951 N N . HIS A 1 267 ? -3.73 16.531 -8.93 1 79.19 267 HIS A N 1
ATOM 1952 C CA . HIS A 1 267 ? -4.527 17.703 -9.312 1 79.19 267 HIS A CA 1
ATOM 1953 C C . HIS A 1 267 ? -5.832 17.766 -8.523 1 79.19 267 HIS A C 1
ATOM 1955 O O . HIS A 1 267 ? -6.238 18.828 -8.07 1 79.19 267 HIS A O 1
ATOM 1961 N N . LEU A 1 268 ? -6.418 16.625 -8.344 1 77.69 268 LEU A N 1
ATOM 1962 C CA . LEU A 1 268 ? -7.676 16.547 -7.613 1 77.69 268 LEU A CA 1
ATOM 1963 C C . LEU A 1 268 ? -7.461 16.859 -6.133 1 77.69 268 LEU A C 1
ATOM 1965 O O . LEU A 1 268 ? -8.289 17.516 -5.508 1 77.69 268 LEU A O 1
ATOM 1969 N N . ARG A 1 269 ? -6.387 16.422 -5.676 1 73 269 ARG A N 1
ATOM 1970 C CA . ARG A 1 269 ? -6.074 16.656 -4.273 1 73 269 ARG A CA 1
ATOM 1971 C C . ARG A 1 269 ? -5.844 18.141 -4.008 1 73 269 ARG A C 1
ATOM 1973 O O . ARG A 1 269 ? -6.293 18.672 -2.988 1 73 269 ARG A O 1
ATOM 1980 N N . LYS A 1 270 ? -5.238 18.859 -4.898 1 72.5 270 LYS A N 1
ATOM 1981 C CA . LYS A 1 270 ? -4.98 20.281 -4.77 1 72.5 270 LYS A CA 1
ATOM 1982 C C . LYS A 1 270 ? -6.277 21.078 -4.824 1 72.5 270 LYS A C 1
ATOM 1984 O O . LYS A 1 270 ? -6.387 22.141 -4.195 1 72.5 270 LYS A O 1
ATOM 1989 N N . LYS A 1 271 ? -7.191 20.547 -5.504 1 74.44 271 LYS A N 1
ATOM 1990 C CA . LYS A 1 271 ? -8.469 21.25 -5.637 1 74.44 271 LYS A CA 1
ATOM 1991 C C . LYS A 1 271 ? -9.352 21.016 -4.41 1 74.44 271 LYS A C 1
ATOM 1993 O O . LYS A 1 271 ? -10.211 21.844 -4.102 1 74.44 271 LYS A O 1
ATOM 1998 N N . LEU A 1 272 ? -9.094 19.891 -3.775 1 66.5 272 LEU A N 1
ATOM 1999 C CA . LEU A 1 272 ? -9.906 19.547 -2.615 1 66.5 272 LEU A CA 1
ATOM 2000 C C . LEU A 1 272 ? -9.383 20.25 -1.361 1 66.5 272 LEU A C 1
ATOM 2002 O O . LEU A 1 272 ? -10.133 20.453 -0.403 1 66.5 272 LEU A O 1
ATOM 2006 N N . THR A 1 273 ? -8.07 20.469 -1.335 1 57.72 273 THR A N 1
ATOM 2007 C CA . THR A 1 273 ? -7.504 21.141 -0.174 1 57.72 273 THR A CA 1
ATOM 2008 C C . THR A 1 273 ? -7.418 22.641 -0.409 1 57.72 273 THR A C 1
ATOM 2010 O O . THR A 1 273 ? -7.133 23.094 -1.523 1 57.72 273 THR A O 1
ATOM 2013 N N . MET B 1 1 ? -39.844 60.688 29.828 1 33.53 1 MET B N 1
ATOM 2014 C CA . MET B 1 1 ? -39.75 60.188 28.469 1 33.53 1 MET B CA 1
ATOM 2015 C C . MET B 1 1 ? -38.875 58.938 28.406 1 33.53 1 MET B C 1
ATOM 2017 O O . MET B 1 1 ? -37.656 59.031 28.672 1 33.53 1 MET B O 1
ATOM 2021 N N . THR B 1 2 ? -39.375 57.75 28.859 1 37.5 2 THR B N 1
ATOM 2022 C CA . THR B 1 2 ? -38.812 56.406 29.047 1 37.5 2 THR B CA 1
ATOM 2023 C C . THR B 1 2 ? -38.375 55.844 27.719 1 37.5 2 THR B C 1
ATOM 2025 O O . THR B 1 2 ? -39.188 55.719 26.781 1 37.5 2 THR B O 1
ATOM 2028 N N . LEU B 1 3 ? -37.125 56.125 27.281 1 41.28 3 LEU B N 1
ATOM 2029 C CA . LEU B 1 3 ? -36.5 55.562 26.094 1 41.28 3 LEU B CA 1
ATOM 2030 C C . LEU B 1 3 ? -36.625 54.062 26.062 1 41.28 3 LEU B C 1
ATOM 2032 O O . LEU B 1 3 ? -36 53.344 26.875 1 41.28 3 LEU B O 1
ATOM 2036 N N . ASP B 1 4 ? -37.844 53.438 25.844 1 40.66 4 ASP B N 1
ATOM 2037 C CA . ASP B 1 4 ? -38.188 52.062 25.578 1 40.66 4 ASP B CA 1
ATOM 2038 C C . ASP B 1 4 ? -37.344 51.5 24.438 1 40.66 4 ASP B C 1
ATOM 2040 O O . ASP B 1 4 ? -37.688 51.688 23.266 1 40.66 4 ASP B O 1
ATOM 2044 N N . THR B 1 5 ? -36.062 51.688 24.438 1 42.5 5 THR B N 1
ATOM 2045 C CA . THR B 1 5 ? -35.312 51.031 23.359 1 42.5 5 THR B CA 1
ATOM 2046 C C . THR B 1 5 ? -35.562 49.531 23.344 1 42.5 5 THR B C 1
ATOM 2048 O O . THR B 1 5 ? -35.156 48.812 24.25 1 42.5 5 THR B 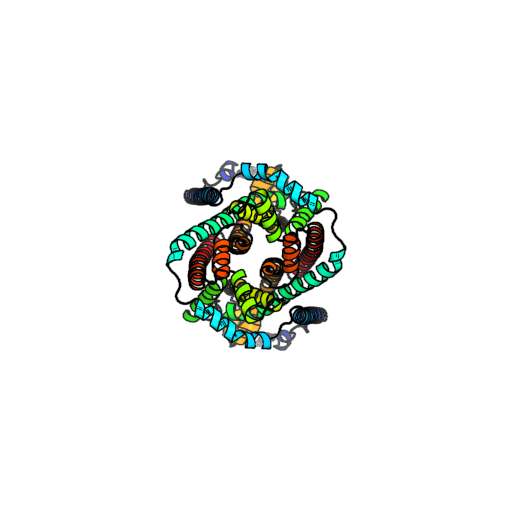O 1
ATOM 2051 N N . GLU B 1 6 ? -36.719 49.094 22.828 1 43 6 GLU B N 1
ATOM 2052 C CA . GLU B 1 6 ? -37 47.688 22.547 1 43 6 GLU B CA 1
ATOM 2053 C C . GLU B 1 6 ? -35.844 47 21.828 1 43 6 GLU B C 1
ATOM 2055 O O . GLU B 1 6 ? -35.344 47.531 20.844 1 43 6 GLU B O 1
ATOM 2060 N N . PRO B 1 7 ? -35.062 46.188 22.578 1 45.44 7 PRO B N 1
ATOM 2061 C CA . PRO B 1 7 ? -33.938 45.5 21.906 1 45.44 7 PRO B CA 1
ATOM 2062 C C . PRO B 1 7 ? -34.375 44.844 20.594 1 45.44 7 PRO B C 1
ATOM 2064 O O . PRO B 1 7 ? -35.469 44.312 20.5 1 45.44 7 PRO B O 1
ATOM 2067 N N . LYS B 1 8 ? -33.969 45.375 19.469 1 47.22 8 LYS B N 1
ATOM 2068 C CA . LYS B 1 8 ? -34.219 44.781 18.156 1 47.22 8 LYS B CA 1
ATOM 2069 C C . LYS B 1 8 ? -34.031 43.281 18.188 1 47.22 8 LYS B C 1
ATOM 2071 O O . LYS B 1 8 ? -33 42.781 18.688 1 47.22 8 LYS B O 1
ATOM 2076 N N . PRO B 1 9 ? -35.062 42.469 18.109 1 39.88 9 PRO B N 1
ATOM 2077 C CA . PRO B 1 9 ? -34.906 41 18.109 1 39.88 9 PRO B CA 1
ATOM 2078 C C . PRO B 1 9 ? -33.75 40.562 17.203 1 39.88 9 PRO B C 1
ATOM 2080 O O . PRO B 1 9 ? -33.531 41.125 16.141 1 39.88 9 PRO B O 1
ATOM 2083 N N . GLU B 1 10 ? -32.656 40.125 17.781 1 40.78 10 GLU B N 1
ATOM 2084 C CA . GLU B 1 10 ? -31.578 39.5 17.016 1 40.78 10 GLU B CA 1
ATOM 2085 C C . GLU B 1 10 ? -32.125 38.625 15.898 1 40.78 10 GLU B C 1
ATOM 2087 O O . GLU B 1 10 ? -32.969 37.75 16.141 1 40.78 10 GLU B O 1
ATOM 2092 N N . ALA B 1 11 ? -32.25 39.156 14.727 1 42.59 11 ALA B N 1
ATOM 2093 C CA . ALA B 1 11 ? -32.688 38.438 13.516 1 42.59 11 ALA B CA 1
ATOM 2094 C C . ALA B 1 11 ? -32.188 37 13.539 1 42.59 11 ALA B C 1
ATOM 2096 O O . ALA B 1 11 ? -30.984 36.75 13.648 1 42.59 11 ALA B O 1
ATOM 2097 N N . VAL B 1 12 ? -32.906 36.125 14.125 1 40.03 12 VAL B N 1
ATOM 2098 C CA . VAL B 1 12 ? -32.75 34.656 13.969 1 40.03 12 VAL B CA 1
ATOM 2099 C C . VAL B 1 12 ? -32.312 34.344 12.539 1 40.03 12 VAL B C 1
ATOM 2101 O O . VAL B 1 12 ? -33.031 34.688 11.586 1 40.03 12 VAL B O 1
ATOM 2104 N N . GLU B 1 13 ? -31.047 34.406 12.273 1 38.25 13 GLU B N 1
ATOM 2105 C CA . GLU B 1 13 ? -30.578 33.875 10.992 1 38.25 13 GLU B CA 1
ATOM 2106 C C . GLU B 1 13 ? -31.453 32.719 10.508 1 38.25 13 GLU B C 1
ATOM 2108 O O . GLU B 1 13 ? -31.625 31.75 11.227 1 38.25 13 GLU B O 1
ATOM 2113 N N . SER B 1 14 ? -32.562 33.031 9.805 1 36.56 14 SER B N 1
ATOM 2114 C CA . SER B 1 14 ? -33.594 32.156 9.242 1 36.56 14 SER B CA 1
ATOM 2115 C C . SER B 1 14 ? -32.969 30.828 8.781 1 36.56 14 SER B C 1
ATOM 2117 O O . SER B 1 14 ? -31.828 30.797 8.328 1 36.56 14 SER B O 1
ATOM 2119 N N . THR B 1 15 ? -33.5 29.672 9.281 1 40.16 15 THR B N 1
ATOM 2120 C CA . THR B 1 15 ? -33.312 28.312 8.812 1 40.16 15 THR B CA 1
ATOM 2121 C C . THR B 1 15 ? -33.156 28.281 7.297 1 40.16 15 THR B C 1
ATOM 2123 O O . THR B 1 15 ? -32.844 27.234 6.719 1 40.16 15 THR B O 1
ATOM 2126 N N . ALA B 1 16 ? -33.75 29.25 6.617 1 40.62 16 ALA B N 1
ATOM 2127 C CA . ALA B 1 16 ? -33.625 29.344 5.164 1 40.62 16 ALA B CA 1
ATOM 2128 C C . ALA B 1 16 ? -32.156 29.484 4.742 1 40.62 16 ALA B C 1
ATOM 2130 O O . ALA B 1 16 ? -31.766 28.984 3.688 1 40.62 16 ALA B O 1
ATOM 2131 N N . ASP B 1 17 ? -31.375 30.219 5.441 1 39.09 17 ASP B N 1
ATOM 2132 C CA . ASP B 1 17 ? -29.953 30.375 5.098 1 39.09 17 ASP B CA 1
ATOM 2133 C C . ASP B 1 17 ? -29.203 29.062 5.277 1 39.09 17 ASP B C 1
ATOM 2135 O O . ASP B 1 17 ? -28.156 28.844 4.652 1 39.09 17 ASP B O 1
ATOM 2139 N N . LEU B 1 18 ? -29.594 28.312 6.301 1 38.22 18 LEU B N 1
ATOM 2140 C CA . LEU B 1 18 ? -28.969 27 6.406 1 38.22 18 LEU B CA 1
ATOM 2141 C C . LEU B 1 18 ? -29.344 26.125 5.223 1 38.22 18 LEU B C 1
ATOM 2143 O O . LEU B 1 18 ? -28.641 25.156 4.918 1 38.22 18 LEU B O 1
ATOM 2147 N N . ALA B 1 19 ? -30.594 26.25 4.789 1 38.09 19 ALA B N 1
ATOM 2148 C CA . ALA B 1 19 ? -31.062 25.484 3.633 1 38.09 19 ALA B CA 1
ATOM 2149 C C . ALA B 1 19 ? -30.297 25.875 2.375 1 38.09 19 ALA B C 1
ATOM 2151 O O . ALA B 1 19 ? -30.562 25.344 1.291 1 38.09 19 ALA B O 1
ATOM 2152 N N . ALA B 1 20 ? -29.906 27.078 2.273 1 37.38 20 ALA B N 1
ATOM 2153 C CA . ALA B 1 20 ? -29.047 27.312 1.109 1 37.38 20 ALA B CA 1
ATOM 2154 C C . ALA B 1 20 ? -28.016 26.203 0.948 1 37.38 20 ALA B C 1
ATOM 2156 O O . ALA B 1 20 ? -26.875 26.344 1.402 1 37.38 20 ALA B O 1
ATOM 2157 N N . LEU B 1 21 ? -28.25 25.141 1.511 1 39.44 21 LEU B N 1
ATOM 2158 C CA . LEU B 1 21 ? -27.609 23.906 1.06 1 39.44 21 LEU B CA 1
ATOM 2159 C C . LEU B 1 21 ? -27.312 23.969 -0.435 1 39.44 21 LEU B C 1
ATOM 2161 O O . LEU B 1 21 ? -28.219 24.094 -1.249 1 39.44 21 LEU B O 1
ATOM 2165 N N . ARG B 1 22 ? -26.297 24.641 -0.798 1 40.97 22 ARG B N 1
ATOM 2166 C CA . ARG B 1 22 ? -25.719 24.922 -2.109 1 40.97 22 ARG B CA 1
ATOM 2167 C C . ARG B 1 22 ? -26.109 23.844 -3.119 1 40.97 22 ARG B C 1
ATOM 2169 O O . ARG B 1 22 ? -25.984 22.656 -2.834 1 40.97 22 ARG B O 1
ATOM 2176 N N . ARG B 1 23 ? -27.062 23.953 -3.912 1 45.19 23 ARG B N 1
ATOM 2177 C CA . ARG B 1 23 ? -27.312 23.203 -5.145 1 45.19 23 ARG B CA 1
ATOM 2178 C C . ARG B 1 23 ? -26.031 22.547 -5.648 1 45.19 23 ARG B C 1
ATOM 2180 O O . ARG B 1 23 ? -24.984 23.203 -5.719 1 45.19 23 ARG B O 1
ATOM 2187 N N . PRO B 1 24 ? -25.859 21.297 -5.402 1 51.38 24 PRO B N 1
ATOM 2188 C CA . PRO B 1 24 ? -24.656 20.734 -6.023 1 51.38 24 PRO B CA 1
ATOM 2189 C C . PRO B 1 24 ? -24.281 21.438 -7.324 1 51.38 24 PRO B C 1
ATOM 2191 O O . PRO B 1 24 ? -25.141 21.641 -8.195 1 51.38 24 PRO B O 1
ATOM 2194 N N . SER B 1 25 ? -23.531 22.547 -7.258 1 54.91 25 SER B N 1
ATOM 2195 C CA . SER B 1 25 ? -23.031 23.219 -8.453 1 54.91 25 SER B CA 1
ATOM 2196 C C . SER B 1 25 ? -22.828 22.25 -9.602 1 54.91 25 SER B C 1
ATOM 2198 O O . SER B 1 25 ? -22.719 21.047 -9.391 1 54.91 25 SER B O 1
ATOM 2200 N N . SER B 1 26 ? -23.266 22.625 -10.875 1 63.56 26 SER B N 1
ATOM 2201 C CA . SER B 1 26 ? -23.031 21.906 -12.125 1 63.56 26 SER B CA 1
ATOM 2202 C C . SER B 1 26 ? -21.703 21.156 -12.094 1 63.56 26 SER B C 1
ATOM 2204 O O . SER B 1 26 ? -21.594 20.062 -12.656 1 63.56 26 SER B O 1
ATOM 2206 N N . GLN B 1 27 ? -20.781 21.656 -11.375 1 67.56 27 GLN B N 1
ATOM 2207 C CA . GLN B 1 27 ? -19.484 21 -11.266 1 67.56 27 GLN B CA 1
ATOM 2208 C C . GLN B 1 27 ? -19.562 19.766 -10.383 1 67.56 27 GLN B C 1
ATOM 2210 O O . GLN B 1 27 ? -18.953 18.734 -10.672 1 67.56 27 GLN B O 1
ATOM 2215 N N . THR B 1 28 ? -20.422 19.938 -9.383 1 71 28 THR B N 1
ATOM 2216 C CA . THR B 1 28 ? -20.594 18.766 -8.531 1 71 28 THR B CA 1
ATOM 2217 C C . THR B 1 28 ? -21.375 17.672 -9.258 1 71 28 THR B C 1
ATOM 2219 O O . THR B 1 28 ? -21.047 16.5 -9.148 1 71 28 THR B O 1
ATOM 2222 N N . ALA B 1 29 ? -22.328 18.141 -10.008 1 71 29 ALA B N 1
ATOM 2223 C CA . ALA B 1 29 ? -23.109 17.172 -10.766 1 71 29 ALA B CA 1
ATOM 2224 C C . ALA B 1 29 ? -22.25 16.484 -11.828 1 71 29 ALA B C 1
ATOM 2226 O O . ALA B 1 29 ? -22.359 15.266 -12.016 1 71 29 ALA B O 1
ATOM 2227 N N . ALA B 1 30 ? -21.391 17.234 -12.469 1 75.5 30 ALA B N 1
ATOM 2228 C CA . ALA B 1 30 ? -20.5 16.656 -13.469 1 75.5 30 ALA B CA 1
ATOM 2229 C C . ALA B 1 30 ? -19.531 15.672 -12.836 1 75.5 30 ALA B C 1
ATOM 2231 O O . ALA B 1 30 ? -19.25 14.617 -13.406 1 75.5 30 ALA B O 1
ATOM 2232 N N . GLY B 1 31 ? -19.109 16 -11.719 1 77.12 31 GLY B N 1
ATOM 2233 C CA . GLY B 1 31 ? -18.219 15.102 -10.992 1 77.12 31 GLY B CA 1
ATOM 2234 C C . GLY B 1 31 ? -18.891 13.797 -10.609 1 77.12 31 GLY B C 1
ATOM 2235 O O . GLY B 1 31 ? -18.312 12.727 -10.75 1 77.12 31 GLY B O 1
ATOM 2236 N N . VAL B 1 32 ? -20.109 13.953 -10.266 1 78.62 32 VAL B N 1
ATOM 2237 C CA . VAL B 1 32 ? -20.859 12.773 -9.852 1 78.62 32 VAL B CA 1
ATOM 2238 C C . VAL B 1 32 ? -21.125 11.883 -11.062 1 78.62 32 VAL B C 1
ATOM 2240 O O . VAL B 1 32 ? -21 10.656 -10.977 1 78.62 32 VAL B O 1
ATOM 2243 N N . VAL B 1 33 ? -21.391 12.523 -12.156 1 80.81 33 VAL B N 1
ATOM 2244 C CA . VAL B 1 33 ? -21.672 11.766 -13.375 1 80.81 33 VAL B CA 1
ATOM 2245 C C . VAL B 1 33 ? -20.406 11.031 -13.828 1 80.81 33 VAL B C 1
ATOM 2247 O O . VAL B 1 33 ? -20.469 9.867 -14.219 1 80.81 33 VAL B O 1
ATOM 2250 N N . ILE B 1 34 ? -19.328 11.703 -13.672 1 82.44 34 ILE B N 1
ATOM 2251 C CA . ILE B 1 34 ? -18.062 11.094 -14.078 1 82.44 34 ILE B CA 1
ATOM 2252 C C . ILE B 1 34 ? -17.734 9.914 -13.172 1 82.44 34 ILE B C 1
ATOM 2254 O O . ILE B 1 34 ? -17.359 8.836 -13.648 1 82.44 34 ILE B O 1
ATOM 2258 N N . VAL B 1 35 ? -17.969 10.125 -11.938 1 83.88 35 VAL B N 1
ATOM 2259 C CA . VAL B 1 35 ? -17.688 9.062 -10.977 1 83.88 35 VAL B CA 1
ATOM 2260 C C . VAL B 1 35 ? -18.609 7.875 -11.234 1 83.88 35 VAL B C 1
ATOM 2262 O O . VAL B 1 35 ? -18.172 6.723 -11.242 1 83.88 35 VAL B O 1
ATOM 2265 N N . LEU B 1 36 ? -19.875 8.164 -11.531 1 85.94 36 LEU B N 1
ATOM 2266 C CA . LEU B 1 36 ? -20.844 7.105 -11.773 1 85.94 36 LEU B CA 1
ATOM 2267 C C . LEU B 1 36 ? -20.531 6.355 -13.062 1 85.94 36 LEU B C 1
ATOM 2269 O O . LEU B 1 36 ? -20.656 5.129 -13.117 1 85.94 36 LEU B O 1
ATOM 2273 N N . THR B 1 37 ? -20.109 7.113 -14.047 1 85.88 37 THR B N 1
ATOM 2274 C CA . THR B 1 37 ? -19.766 6.484 -15.32 1 85.88 37 THR B CA 1
ATOM 2275 C C . THR B 1 37 ? -18.547 5.574 -15.156 1 85.88 37 THR B C 1
ATOM 2277 O O . THR B 1 37 ? -18.531 4.457 -15.672 1 85.88 37 THR B O 1
ATOM 2280 N N . VAL B 1 38 ? -17.594 6.035 -14.391 1 86.62 38 VAL B N 1
ATOM 2281 C CA . VAL B 1 38 ? -16.391 5.254 -14.148 1 86.62 38 VAL B CA 1
ATOM 2282 C C . VAL B 1 38 ? -16.734 4.012 -13.328 1 86.62 38 VAL B C 1
ATOM 2284 O O . VAL B 1 38 ? -16.234 2.92 -13.602 1 86.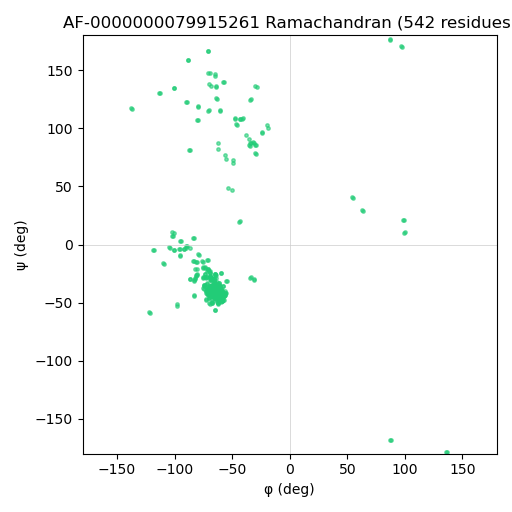62 38 VAL B O 1
ATOM 2287 N N . LEU B 1 39 ? -17.625 4.164 -12.469 1 88.75 39 LEU B N 1
ATOM 2288 C CA . LEU B 1 39 ? -18.031 3.045 -11.617 1 88.75 39 LEU B CA 1
ATOM 2289 C C . LEU B 1 39 ? -18.797 2.004 -12.422 1 88.75 39 LEU B C 1
ATOM 2291 O O . LEU B 1 39 ? -18.594 0.801 -12.25 1 88.75 39 LEU B O 1
ATOM 2295 N N . LEU B 1 40 ? -19.672 2.471 -13.297 1 87.19 40 LEU B N 1
ATOM 2296 C CA . LEU B 1 40 ? -20.453 1.552 -14.125 1 87.19 40 LEU B CA 1
ATOM 2297 C C . LEU B 1 40 ? -19.547 0.814 -15.102 1 87.19 40 LEU B C 1
ATOM 2299 O O . LEU B 1 40 ? -19.703 -0.391 -15.312 1 87.19 40 LEU B O 1
ATOM 2303 N N . TRP B 1 41 ? -18.672 1.555 -15.664 1 87.75 41 TRP B N 1
ATOM 2304 C CA . TRP B 1 41 ? -17.703 0.919 -16.547 1 87.75 41 TRP B CA 1
ATOM 2305 C C . TRP B 1 41 ? -16.875 -0.119 -15.789 1 87.75 41 TRP B C 1
ATOM 2307 O O . TRP B 1 41 ? -16.688 -1.238 -16.266 1 87.75 41 TRP B O 1
ATOM 2317 N N . ALA B 1 42 ? -16.453 0.291 -14.648 1 89.31 42 ALA B N 1
ATOM 2318 C CA . ALA B 1 42 ? -15.602 -0.591 -13.844 1 89.31 42 ALA B CA 1
ATOM 2319 C C . ALA B 1 42 ? -16.359 -1.842 -13.414 1 89.31 42 ALA B C 1
ATOM 2321 O O . ALA B 1 42 ? -15.797 -2.936 -13.367 1 89.31 42 ALA B O 1
ATOM 2322 N N . ALA B 1 43 ? -17.594 -1.694 -13.141 1 89.25 43 ALA B N 1
ATOM 2323 C CA . ALA B 1 43 ? -18.422 -2.836 -12.758 1 89.25 43 ALA B CA 1
ATOM 2324 C C . ALA B 1 43 ? -18.531 -3.832 -13.914 1 89.25 43 ALA B C 1
ATOM 2326 O O . ALA B 1 43 ? -18.5 -5.047 -13.695 1 89.25 43 ALA B O 1
ATOM 2327 N N . GLY B 1 44 ? -18.609 -3.291 -15.117 1 88.88 44 GLY B N 1
ATOM 2328 C CA . GLY B 1 44 ? -18.656 -4.145 -16.297 1 88.88 44 GLY B CA 1
ATOM 2329 C C . GLY B 1 44 ? -17.328 -4.832 -16.578 1 88.88 44 GLY B C 1
ATOM 2330 O O . GLY B 1 44 ? -17.297 -6.035 -16.844 1 88.88 44 GLY B O 1
ATOM 2331 N N . ALA B 1 45 ? -16.312 -4.082 -16.406 1 86.56 45 ALA B N 1
ATOM 2332 C CA . ALA B 1 45 ? -14.977 -4.598 -16.703 1 86.56 45 ALA B CA 1
ATOM 2333 C C . ALA B 1 45 ? -14.57 -5.668 -15.695 1 86.56 45 ALA B C 1
ATOM 2335 O O . ALA B 1 45 ? -13.812 -6.586 -16.031 1 86.56 45 ALA B O 1
ATOM 2336 N N . THR B 1 46 ? -15.086 -5.586 -14.469 1 88.38 46 THR B N 1
ATOM 2337 C CA . THR B 1 46 ? -14.711 -6.543 -13.43 1 88.38 46 THR B CA 1
ATOM 2338 C C . THR B 1 46 ? -15.727 -7.68 -13.359 1 88.38 46 THR B C 1
ATOM 2340 O O . THR B 1 46 ? -15.531 -8.648 -12.617 1 88.38 46 THR B O 1
ATOM 2343 N N . GLU B 1 47 ? -16.797 -7.582 -14.164 1 87.62 47 GLU B N 1
ATOM 2344 C CA . GLU B 1 47 ? -17.891 -8.547 -14.086 1 87.62 47 GLU B CA 1
ATOM 2345 C C . GLU B 1 47 ? -18.438 -8.656 -12.664 1 87.62 47 GLU B C 1
ATOM 2347 O O . GLU B 1 47 ? -18.688 -9.758 -12.172 1 87.62 47 GLU B O 1
ATOM 2352 N N . PHE B 1 48 ? -18.5 -7.531 -12.164 1 83.19 48 PHE B N 1
ATOM 2353 C CA . PHE B 1 48 ? -18.984 -7.488 -10.789 1 83.19 48 PHE B CA 1
ATOM 2354 C C . PHE B 1 48 ? -20.406 -8.055 -10.695 1 83.19 48 PHE B C 1
ATOM 2356 O O . PHE B 1 48 ? -21.312 -7.605 -11.391 1 83.19 48 PHE B O 1
ATOM 2363 N N . SER B 1 49 ? -20.531 -9.18 -9.984 1 82.81 49 SER B N 1
ATOM 2364 C CA . SER B 1 49 ? -21.812 -9.867 -9.867 1 82.81 49 SER B CA 1
ATOM 2365 C C . SER B 1 49 ? -22.062 -10.336 -8.438 1 82.81 49 SER B C 1
ATOM 2367 O O . SER B 1 49 ? -21.344 -11.211 -7.938 1 82.81 49 SER B O 1
ATOM 2369 N N . VAL B 1 50 ? -23.078 -9.797 -7.879 1 80.81 50 VAL B N 1
ATOM 2370 C CA . VAL B 1 50 ? -23.469 -10.219 -6.539 1 80.81 50 VAL B CA 1
ATOM 2371 C C . VAL B 1 50 ? -23.922 -11.672 -6.566 1 80.81 50 VAL B C 1
ATOM 2373 O O . VAL B 1 50 ? -23.672 -12.422 -5.621 1 80.81 50 VAL B O 1
ATOM 2376 N N . ALA B 1 51 ? -24.438 -12.023 -7.617 1 84.62 51 ALA B N 1
ATOM 2377 C CA . ALA B 1 51 ? -24.891 -13.398 -7.777 1 84.62 51 ALA B CA 1
ATOM 2378 C C . ALA B 1 51 ? -23.719 -14.367 -7.73 1 84.62 51 ALA B C 1
ATOM 2380 O O . ALA B 1 51 ? -23.797 -15.43 -7.105 1 84.62 51 ALA B O 1
ATOM 2381 N N . ALA B 1 52 ? -22.703 -13.93 -8.383 1 84.06 52 ALA B N 1
ATOM 2382 C CA . ALA B 1 52 ? -21.516 -14.781 -8.383 1 84.06 52 ALA B CA 1
ATOM 2383 C C . ALA B 1 52 ? -20.938 -14.914 -6.977 1 84.06 52 ALA B C 1
ATOM 2385 O O . ALA B 1 52 ? -20.438 -15.977 -6.598 1 84.06 52 ALA B O 1
ATOM 2386 N N . LEU B 1 53 ? -21.062 -13.844 -6.246 1 82.56 53 LEU B N 1
ATOM 2387 C CA . LEU B 1 53 ? -20.578 -13.883 -4.871 1 82.56 53 LEU B CA 1
ATOM 2388 C C . LEU B 1 53 ? -21.422 -14.82 -4.023 1 82.56 53 LEU B C 1
ATOM 2390 O O . LEU B 1 53 ? -20.891 -15.625 -3.256 1 82.56 53 LEU B O 1
ATOM 2394 N N . LEU B 1 54 ? -22.656 -14.742 -4.199 1 87.31 54 LEU B N 1
ATOM 2395 C CA . LEU B 1 54 ? -23.562 -15.594 -3.436 1 87.31 54 LEU B CA 1
ATOM 2396 C C . LEU B 1 54 ? -23.391 -17.062 -3.818 1 87.31 54 LEU B C 1
ATOM 2398 O O . LEU B 1 54 ? -23.438 -17.938 -2.955 1 87.31 54 LEU B O 1
ATOM 2402 N N . ASP B 1 55 ? -23.141 -17.25 -5.07 1 88.44 55 ASP B N 1
ATOM 2403 C CA . ASP B 1 55 ? -22.922 -18.625 -5.547 1 88.44 55 ASP B CA 1
ATOM 2404 C C . ASP B 1 55 ? -21.609 -19.188 -5.023 1 88.44 55 ASP B C 1
ATOM 2406 O O . ASP B 1 55 ? -21.438 -20.406 -4.938 1 88.44 55 ASP B O 1
ATOM 2410 N N . GLY B 1 56 ? -20.734 -18.25 -4.684 1 88.06 56 GLY B N 1
ATOM 2411 C CA . GLY B 1 56 ? -19.422 -18.672 -4.227 1 88.06 56 GLY B CA 1
ATOM 2412 C C . GLY B 1 56 ? -19.344 -18.875 -2.727 1 88.06 56 GLY B C 1
ATOM 2413 O O . GLY B 1 56 ? -18.344 -19.359 -2.209 1 88.06 56 GLY B O 1
ATOM 2414 N N . ILE B 1 57 ? -20.422 -18.625 -2.016 1 88.62 57 ILE B N 1
ATOM 2415 C CA . ILE B 1 57 ? -20.422 -18.672 -0.558 1 88.62 57 ILE B CA 1
ATOM 2416 C C . ILE B 1 57 ? -20.141 -20.094 -0.087 1 88.62 57 ILE B C 1
ATOM 2418 O O . ILE B 1 57 ? -19.328 -20.297 0.815 1 88.62 57 ILE B O 1
ATOM 2422 N N . PRO B 1 58 ? -20.719 -21.125 -0.688 1 88.94 58 PRO B N 1
ATOM 2423 C CA . PRO B 1 58 ? -20.406 -22.484 -0.253 1 88.94 58 PRO B CA 1
ATOM 2424 C C . PRO B 1 58 ? -18.922 -22.844 -0.434 1 88.94 58 PRO B C 1
ATOM 2426 O O . PRO B 1 58 ? -18.359 -23.562 0.388 1 88.94 58 PRO B O 1
ATOM 2429 N N . ASN B 1 59 ? -18.375 -22.312 -1.503 1 87.81 59 ASN B N 1
ATOM 2430 C CA . ASN B 1 59 ? -16.953 -22.531 -1.728 1 87.81 59 ASN B CA 1
ATOM 2431 C C . ASN B 1 59 ? -16.094 -21.859 -0.657 1 87.81 59 ASN B C 1
ATOM 2433 O O . ASN B 1 59 ? -15.078 -22.422 -0.227 1 87.81 59 ASN B O 1
ATOM 2437 N N . ILE B 1 60 ? -16.531 -20.734 -0.283 1 87.81 60 ILE B N 1
ATOM 2438 C CA . ILE B 1 60 ? -15.812 -20 0.765 1 87.81 60 ILE B CA 1
ATOM 2439 C C . ILE B 1 60 ? -15.93 -20.766 2.086 1 87.81 60 ILE B C 1
ATOM 2441 O O . ILE B 1 60 ? -14.938 -20.953 2.789 1 87.81 60 ILE B O 1
ATOM 2445 N N . ALA B 1 61 ? -17.094 -21.219 2.383 1 89.31 61 ALA B N 1
ATOM 2446 C CA . ALA B 1 61 ? -17.344 -21.953 3.623 1 89.31 61 ALA B CA 1
ATOM 2447 C C . ALA B 1 61 ? -16.531 -23.25 3.658 1 89.31 61 ALA B C 1
ATOM 2449 O O . ALA B 1 61 ? -15.984 -23.609 4.699 1 89.31 61 ALA B O 1
ATOM 2450 N N . ASP B 1 62 ? -16.484 -23.891 2.537 1 88.19 62 ASP B N 1
ATOM 2451 C CA . ASP B 1 62 ? -15.711 -25.125 2.434 1 88.19 62 ASP B CA 1
ATOM 2452 C C . ASP B 1 62 ? -14.219 -24.859 2.643 1 88.19 62 ASP B C 1
ATOM 2454 O O . ASP B 1 62 ? -13.547 -25.594 3.363 1 88.19 62 ASP B O 1
ATOM 2458 N N . PHE B 1 63 ? -13.75 -23.828 2.037 1 86.31 63 PHE B N 1
ATOM 2459 C CA . PHE B 1 63 ? -12.352 -23.453 2.168 1 86.31 63 PHE B CA 1
ATOM 2460 C C . PHE B 1 63 ? -12.008 -23.141 3.619 1 86.31 63 PHE B C 1
ATOM 2462 O O . PHE B 1 63 ? -11.008 -23.641 4.152 1 86.31 63 PHE B O 1
ATOM 2469 N N . VAL B 1 64 ? -12.836 -22.312 4.25 1 86.88 64 VAL B N 1
ATOM 2470 C CA . VAL B 1 64 ? -12.602 -21.906 5.633 1 86.88 64 VAL B CA 1
ATOM 2471 C C . VAL B 1 64 ? -12.75 -23.125 6.555 1 86.88 64 VAL B C 1
ATOM 2473 O O . VAL B 1 64 ? -11.984 -23.281 7.512 1 86.88 64 VAL B O 1
ATOM 2476 N N . GLY B 1 65 ? -13.703 -23.984 6.273 1 90.56 65 GLY B N 1
ATOM 2477 C CA . GLY B 1 65 ? -13.898 -25.188 7.062 1 90.56 65 GLY B CA 1
ATOM 2478 C C . GLY B 1 65 ? -12.703 -26.125 7.031 1 90.56 65 GLY B C 1
ATOM 2479 O O . GLY B 1 65 ? -12.352 -26.719 8.047 1 90.56 65 GLY B O 1
ATOM 2480 N N . ARG B 1 66 ? -12.062 -26.125 5.949 1 90.81 66 ARG B N 1
ATOM 2481 C CA . ARG B 1 66 ? -10.922 -27.031 5.762 1 90.81 66 ARG B CA 1
ATOM 2482 C C . ARG B 1 66 ? -9.695 -26.516 6.504 1 90.81 66 ARG B C 1
ATOM 2484 O O . ARG B 1 66 ? -8.727 -27.25 6.688 1 90.81 66 ARG B O 1
ATOM 2491 N N . MET B 1 67 ? -9.766 -25.344 6.883 1 90.81 67 MET B N 1
ATOM 2492 C CA . MET B 1 67 ? -8.609 -24.75 7.551 1 90.81 67 MET B CA 1
ATOM 2493 C C . MET B 1 67 ? -8.57 -25.156 9.023 1 90.81 67 MET B C 1
ATOM 2495 O O . MET B 1 67 ? -7.531 -25.031 9.672 1 90.81 67 MET B O 1
ATOM 2499 N N . PHE B 1 68 ? -9.711 -25.688 9.492 1 92.56 68 PHE B N 1
ATOM 2500 C CA . PHE B 1 68 ? -9.781 -26.031 10.914 1 92.56 68 PHE B CA 1
ATOM 2501 C C . PHE B 1 68 ? -9.578 -27.531 11.109 1 92.56 68 PHE B C 1
ATOM 2503 O O . PHE B 1 68 ? -10.094 -28.328 10.336 1 92.56 68 PHE B O 1
ATOM 2510 N N . PRO B 1 69 ? -8.727 -27.891 12.117 1 93.19 69 PRO B N 1
ATOM 2511 C CA . PRO B 1 69 ? -7.98 -27.078 13.094 1 93.19 69 PRO B CA 1
ATOM 2512 C C . PRO B 1 69 ? -6.609 -26.656 12.578 1 93.19 69 PRO B C 1
ATOM 2514 O O . PRO B 1 69 ? -6.094 -27.234 11.625 1 93.19 69 PRO B O 1
ATOM 2517 N N . PRO B 1 70 ? -6.102 -25.672 13.141 1 95.06 70 PRO B N 1
ATOM 2518 C CA . PRO B 1 70 ? -4.758 -25.25 12.734 1 95.06 70 PRO B CA 1
ATOM 2519 C C . PRO B 1 70 ? -3.693 -26.297 13.039 1 95.06 70 PRO B C 1
ATOM 2521 O O . PRO B 1 70 ? -3.766 -26.984 14.062 1 95.06 70 PRO B O 1
ATOM 2524 N N . ASP B 1 71 ? -2.836 -26.5 12.109 1 96.38 71 ASP B N 1
ATOM 2525 C CA . ASP B 1 71 ? -1.689 -27.391 12.312 1 96.38 71 ASP B CA 1
ATOM 2526 C C . ASP B 1 71 ? -0.572 -26.672 13.07 1 96.38 71 ASP B C 1
ATOM 2528 O O . ASP B 1 71 ? 0.184 -25.891 12.477 1 96.38 71 ASP B O 1
ATOM 2532 N N . LEU B 1 72 ? -0.382 -27 14.273 1 95.19 72 LEU B N 1
ATOM 2533 C CA . LEU B 1 72 ? 0.559 -26.297 15.141 1 95.19 72 LEU B CA 1
ATOM 2534 C C . LEU B 1 72 ? 1.989 -26.75 14.867 1 95.19 72 LEU B C 1
ATOM 2536 O O . LEU B 1 72 ? 2.943 -26.109 15.32 1 95.19 72 LEU B O 1
ATOM 2540 N N . ALA B 1 73 ? 2.133 -27.75 14.07 1 94.94 73 ALA B N 1
ATOM 2541 C CA . ALA B 1 73 ? 3.465 -28.266 13.766 1 94.94 73 ALA B CA 1
ATOM 2542 C C . ALA B 1 73 ? 4.297 -27.234 13.008 1 94.94 73 ALA B C 1
ATOM 2544 O O . ALA B 1 73 ? 5.523 -27.219 13.133 1 94.94 73 ALA B O 1
ATOM 2545 N N . ILE B 1 74 ? 3.615 -26.359 12.32 1 96 74 ILE B N 1
ATOM 2546 C CA . ILE B 1 74 ? 4.324 -25.422 11.461 1 96 74 ILE B CA 1
ATOM 2547 C C . ILE B 1 74 ? 4.559 -24.109 12.219 1 96 74 ILE B C 1
ATOM 2549 O O . ILE B 1 74 ? 5.176 -23.188 11.688 1 96 74 ILE B O 1
ATOM 2553 N N . LEU B 1 75 ? 4.176 -24.062 13.438 1 96.06 75 LEU B N 1
ATOM 2554 C CA . LEU B 1 75 ? 4.184 -22.828 14.211 1 96.06 75 LEU B CA 1
ATOM 2555 C C . LEU B 1 75 ? 5.598 -22.266 14.312 1 96.06 75 LEU B C 1
ATOM 2557 O O . LEU B 1 75 ? 5.82 -21.078 14.039 1 96.06 75 LEU B O 1
ATOM 2561 N N . PRO B 1 76 ? 6.578 -23.125 14.648 1 96.25 76 PRO B N 1
ATOM 2562 C CA . PRO B 1 76 ? 7.93 -22.562 14.734 1 96.25 76 PRO B CA 1
ATOM 2563 C C . PRO B 1 76 ? 8.43 -22 13.398 1 96.25 76 PRO B C 1
ATOM 2565 O O . PRO B 1 76 ? 9.062 -20.953 13.359 1 96.25 76 PRO B O 1
ATOM 2568 N N . THR B 1 77 ? 8.125 -22.719 12.398 1 96.19 77 THR B N 1
ATOM 2569 C CA . THR B 1 77 ? 8.516 -22.266 11.062 1 96.19 77 THR B CA 1
ATOM 2570 C C . THR B 1 77 ? 7.793 -20.984 10.695 1 96.19 77 THR B C 1
ATOM 2572 O O . THR B 1 77 ? 8.406 -20.047 10.156 1 96.19 77 THR B O 1
ATOM 2575 N N . ALA B 1 78 ? 6.559 -20.906 11 1 96.12 78 ALA B N 1
ATOM 2576 C CA . ALA B 1 78 ? 5.754 -19.734 10.688 1 96.12 78 ALA B CA 1
ATOM 2577 C C . ALA B 1 78 ? 6.277 -18.5 11.438 1 96.12 78 ALA B C 1
ATOM 2579 O O . ALA B 1 78 ? 6.371 -17.422 10.859 1 96.12 78 ALA B O 1
ATOM 2580 N N . ILE B 1 79 ? 6.684 -18.703 12.648 1 95.81 79 ILE B N 1
ATOM 2581 C CA . ILE B 1 79 ? 7.191 -17.609 13.461 1 95.81 79 ILE B CA 1
ATOM 2582 C C . ILE B 1 79 ? 8.523 -17.125 12.906 1 95.81 79 ILE B C 1
ATOM 2584 O O . ILE B 1 79 ? 8.758 -15.922 12.789 1 95.81 79 ILE B O 1
ATOM 2588 N N . ALA B 1 80 ? 9.344 -18.031 12.539 1 95.38 80 ALA B N 1
ATOM 2589 C CA . ALA B 1 80 ? 10.648 -17.688 11.984 1 95.38 80 ALA B CA 1
ATOM 2590 C C . ALA B 1 80 ? 10.508 -16.938 10.672 1 95.38 80 ALA B C 1
ATOM 2592 O O . ALA B 1 80 ? 11.18 -15.922 10.453 1 95.38 80 ALA B O 1
ATOM 2593 N N . LEU B 1 81 ? 9.625 -17.375 9.852 1 95.5 81 LEU B N 1
ATOM 2594 C CA . LEU B 1 81 ? 9.461 -16.766 8.539 1 95.5 81 LEU B CA 1
ATOM 2595 C C . LEU B 1 81 ? 8.734 -15.422 8.648 1 95.5 81 LEU B C 1
ATOM 2597 O O . LEU B 1 81 ? 8.961 -14.523 7.832 1 95.5 81 LEU B O 1
ATOM 2601 N N . MET B 1 82 ? 7.922 -15.32 9.656 1 95.25 82 MET B N 1
ATOM 2602 C CA . MET B 1 82 ? 7.34 -14.008 9.914 1 95.25 82 MET B CA 1
ATOM 2603 C C . MET B 1 82 ? 8.414 -13.016 10.359 1 95.25 82 MET B C 1
ATOM 2605 O O . MET B 1 82 ? 8.359 -11.844 10 1 95.25 82 MET B O 1
ATOM 2609 N N . GLY B 1 83 ? 9.328 -13.516 11.172 1 94.94 83 GLY B N 1
ATOM 2610 C CA . GLY B 1 83 ? 10.477 -12.688 11.5 1 94.94 83 GLY B CA 1
ATOM 2611 C C . GLY B 1 83 ? 11.25 -12.219 10.281 1 94.94 83 GLY B C 1
ATOM 2612 O O . GLY B 1 83 ? 11.664 -11.062 10.211 1 94.94 83 GLY B O 1
ATOM 2613 N N . GLU B 1 84 ? 11.383 -13.086 9.383 1 95.62 84 GLU B N 1
ATOM 2614 C CA . GLU B 1 84 ? 12.047 -12.742 8.133 1 95.62 84 GLU B CA 1
ATOM 2615 C C . GLU B 1 84 ? 11.266 -11.672 7.371 1 95.62 84 GLU B C 1
ATOM 2617 O O . GLU B 1 84 ? 11.859 -10.742 6.824 1 95.62 84 GLU B O 1
ATOM 2622 N N . THR B 1 85 ? 9.961 -11.82 7.305 1 95.12 85 THR B N 1
ATOM 2623 C CA . THR B 1 85 ? 9.102 -10.836 6.664 1 95.12 85 THR B CA 1
ATOM 2624 C C . THR B 1 85 ? 9.266 -9.469 7.316 1 95.12 85 THR B C 1
ATOM 2626 O O . THR B 1 85 ? 9.383 -8.453 6.625 1 95.12 85 THR B O 1
ATOM 2629 N N . LEU B 1 86 ? 9.344 -9.461 8.625 1 95 86 LEU B N 1
ATOM 2630 C CA . LEU B 1 86 ? 9.547 -8.219 9.352 1 95 86 LEU B CA 1
ATOM 2631 C C . LEU B 1 86 ? 10.914 -7.613 9.023 1 95 86 LEU B C 1
ATOM 2633 O O . LEU B 1 86 ? 11.039 -6.398 8.867 1 95 86 LEU B O 1
ATOM 2637 N N . ALA B 1 87 ? 11.859 -8.461 8.93 1 96.06 87 ALA B N 1
ATOM 2638 C CA . ALA B 1 87 ? 13.203 -8 8.594 1 96.06 87 ALA B CA 1
ATOM 2639 C C . ALA B 1 87 ? 13.234 -7.371 7.203 1 96.06 87 ALA B C 1
ATOM 2641 O O . ALA B 1 87 ? 13.852 -6.324 7 1 96.06 87 ALA B O 1
ATOM 2642 N N . ILE B 1 88 ? 12.578 -7.988 6.277 1 96.25 88 ILE B N 1
ATOM 2643 C CA . ILE B 1 88 ? 12.484 -7.473 4.914 1 96.25 88 ILE B CA 1
ATOM 2644 C C . ILE B 1 88 ? 11.836 -6.09 4.934 1 96.25 88 ILE B C 1
ATOM 2646 O O . ILE B 1 88 ? 12.352 -5.148 4.324 1 96.25 88 ILE B O 1
ATOM 2650 N N . ALA B 1 89 ? 10.781 -5.98 5.68 1 95.56 89 ALA B N 1
ATOM 2651 C CA . ALA B 1 89 ? 10.039 -4.723 5.746 1 95.56 89 ALA B CA 1
ATOM 2652 C C . ALA B 1 89 ? 10.867 -3.633 6.418 1 95.56 89 ALA B C 1
ATOM 2654 O O . ALA B 1 89 ? 10.891 -2.488 5.961 1 95.56 89 ALA B O 1
ATOM 2655 N N . VAL B 1 90 ? 11.531 -4.004 7.469 1 94.88 90 VAL B N 1
ATOM 2656 C CA . VAL B 1 90 ? 12.297 -3.033 8.25 1 94.88 90 VAL B CA 1
ATOM 2657 C C . VAL B 1 90 ? 13.477 -2.52 7.43 1 94.88 90 VAL B C 1
ATOM 2659 O O . VAL B 1 90 ? 13.672 -1.309 7.305 1 94.88 90 VAL B O 1
ATOM 2662 N N . ILE B 1 91 ? 14.234 -3.381 6.84 1 95.44 91 ILE B N 1
ATOM 2663 C CA . ILE B 1 91 ? 15.383 -2.975 6.043 1 95.44 91 ILE B CA 1
ATOM 2664 C C . ILE B 1 91 ? 14.914 -2.234 4.793 1 95.44 91 ILE B C 1
ATOM 2666 O O . ILE B 1 91 ? 15.484 -1.214 4.41 1 95.44 91 ILE B O 1
ATOM 2670 N N . GLY B 1 92 ? 13.898 -2.797 4.184 1 96.19 92 GLY B N 1
ATOM 2671 C CA . GLY B 1 92 ? 13.344 -2.135 3.014 1 96.19 92 GLY B CA 1
ATOM 2672 C C . GLY B 1 92 ? 12.914 -0.707 3.287 1 96.19 92 GLY B C 1
ATOM 2673 O O . GLY B 1 92 ? 13.172 0.19 2.482 1 96.19 92 GLY B O 1
ATOM 2674 N N . THR B 1 93 ? 12.297 -0.534 4.43 1 95.75 93 THR B N 1
ATOM 2675 C CA . THR B 1 93 ? 11.828 0.795 4.797 1 95.75 93 THR B CA 1
ATOM 2676 C C . THR B 1 93 ? 12.992 1.7 5.184 1 95.75 93 THR B C 1
ATOM 2678 O O . THR B 1 93 ? 13.086 2.834 4.707 1 95.75 93 THR B O 1
ATOM 2681 N N . ALA B 1 94 ? 13.891 1.213 6.02 1 94.94 94 ALA B N 1
ATOM 2682 C CA . ALA B 1 94 ? 15.008 2.018 6.512 1 94.94 94 ALA B CA 1
ATOM 2683 C C . ALA B 1 94 ? 15.914 2.453 5.363 1 94.94 94 ALA B C 1
ATOM 2685 O O . ALA B 1 94 ? 16.234 3.637 5.238 1 94.94 94 ALA B O 1
ATOM 2686 N N . VAL B 1 95 ? 16.297 1.533 4.559 1 94.56 95 VAL B N 1
ATOM 2687 C CA . VAL B 1 95 ? 17.156 1.854 3.428 1 94.56 95 VAL B CA 1
ATOM 2688 C C . VAL B 1 95 ? 16.375 2.662 2.395 1 94.56 95 VAL B C 1
ATOM 2690 O O . VAL B 1 95 ? 16.922 3.557 1.75 1 94.56 95 VAL B O 1
ATOM 2693 N N . GLY B 1 96 ? 15.094 2.336 2.256 1 96.56 96 GLY B N 1
ATOM 2694 C CA . GLY B 1 96 ? 14.234 3.127 1.391 1 96.56 96 GLY B CA 1
ATOM 2695 C C . GLY B 1 96 ? 14.203 4.598 1.764 1 96.56 96 GLY B C 1
ATOM 2696 O O . GLY B 1 96 ? 14.289 5.465 0.894 1 96.56 96 GLY B O 1
ATOM 2697 N N . VAL B 1 97 ? 14.117 4.867 3.008 1 96.5 97 VAL B N 1
ATOM 2698 C CA . VAL B 1 97 ? 14.094 6.238 3.5 1 96.5 97 VAL B CA 1
ATOM 2699 C C . VAL B 1 97 ? 15.422 6.926 3.174 1 96.5 97 VAL B C 1
ATOM 2701 O O . VAL B 1 97 ? 15.445 8.094 2.777 1 96.5 97 VAL B O 1
ATOM 2704 N N . LEU B 1 98 ? 16.516 6.25 3.365 1 95.12 98 LEU B N 1
ATOM 2705 C CA . LEU B 1 98 ? 17.844 6.797 3.105 1 95.12 98 LEU B CA 1
ATOM 2706 C C . LEU B 1 98 ? 17.969 7.254 1.654 1 95.12 98 LEU B C 1
ATOM 2708 O O . LEU B 1 98 ? 18.609 8.266 1.371 1 95.12 98 LEU B O 1
ATOM 2712 N N . PHE B 1 99 ? 17.344 6.539 0.776 1 96.94 99 PHE B N 1
ATOM 2713 C CA . PHE B 1 99 ? 17.391 6.902 -0.635 1 96.94 99 PHE B CA 1
ATOM 2714 C C . PHE B 1 99 ? 16.297 7.906 -0.973 1 96.94 99 PHE B C 1
ATOM 2716 O O . PHE B 1 99 ? 16.469 8.734 -1.874 1 96.94 99 PHE B O 1
ATOM 2723 N N . ALA B 1 100 ? 15.219 7.82 -0.247 1 98.06 100 ALA B N 1
ATOM 2724 C CA . ALA B 1 100 ? 14.07 8.672 -0.537 1 98.06 100 ALA B CA 1
ATOM 2725 C C . ALA B 1 100 ? 14.383 10.141 -0.226 1 98.06 100 ALA B C 1
ATOM 2727 O O . ALA B 1 100 ? 13.945 11.039 -0.947 1 98.06 100 ALA B O 1
ATOM 2728 N N . ILE B 1 101 ? 15.148 10.391 0.809 1 96.81 101 ILE B N 1
ATOM 2729 C CA . ILE B 1 101 ? 15.398 11.75 1.274 1 96.81 101 ILE B CA 1
ATOM 2730 C C . ILE B 1 101 ? 16.172 12.523 0.214 1 96.81 101 ILE B C 1
ATOM 2732 O O . ILE B 1 101 ? 15.719 13.562 -0.267 1 96.81 101 ILE B O 1
ATOM 2736 N N . PRO B 1 102 ? 17.359 12.023 -0.23 1 96.56 102 PRO B N 1
ATOM 2737 C CA . PRO B 1 102 ? 18.047 12.766 -1.29 1 96.56 102 PRO B CA 1
ATOM 2738 C C . PRO B 1 102 ? 17.234 12.867 -2.572 1 96.56 102 PRO B C 1
ATOM 2740 O O . PRO B 1 102 ? 17.266 13.891 -3.258 1 96.56 102 PRO B O 1
ATOM 2743 N N . TRP B 1 103 ? 16.516 11.82 -2.898 1 97.69 103 TRP B N 1
ATOM 2744 C CA . TRP B 1 103 ? 15.664 11.82 -4.082 1 97.69 103 TRP B CA 1
ATOM 2745 C C . TRP B 1 103 ? 14.586 12.891 -3.971 1 97.69 103 TRP B C 1
ATOM 2747 O O . TRP B 1 103 ? 14.328 13.625 -4.93 1 97.69 103 TRP B O 1
ATOM 2757 N N . ALA B 1 104 ? 14.016 12.992 -2.807 1 97.12 104 ALA B N 1
ATOM 2758 C CA . ALA B 1 104 ? 12.961 13.969 -2.539 1 97.12 104 ALA B CA 1
ATOM 2759 C C . ALA B 1 104 ? 13.516 15.391 -2.566 1 97.12 104 ALA B C 1
ATOM 2761 O O . ALA B 1 104 ? 12.859 16.312 -3.053 1 97.12 104 ALA B O 1
ATOM 2762 N N . LEU B 1 105 ? 14.719 15.602 -2.006 1 96.12 105 LEU B N 1
ATOM 2763 C CA . LEU B 1 105 ? 15.344 16.922 -2.016 1 96.12 105 LEU B CA 1
ATOM 2764 C C . LEU B 1 105 ? 15.562 17.406 -3.443 1 96.12 105 LEU B C 1
ATOM 2766 O O . LEU B 1 105 ? 15.336 18.578 -3.744 1 96.12 105 LEU B O 1
ATOM 2770 N N . LEU B 1 106 ? 15.953 16.484 -4.312 1 96.25 106 LEU B N 1
ATOM 2771 C CA . LEU B 1 106 ? 16.172 16.844 -5.711 1 96.25 106 LEU B CA 1
ATOM 2772 C C . LEU B 1 106 ? 14.852 17.125 -6.418 1 96.25 106 LEU B C 1
ATOM 2774 O O . LEU B 1 106 ? 14.812 17.875 -7.395 1 96.25 106 LEU B O 1
ATOM 2778 N N . ALA B 1 107 ? 13.805 16.594 -5.879 1 95.44 107 ALA B N 1
ATOM 2779 C CA . ALA B 1 107 ? 12.508 16.703 -6.531 1 95.44 107 ALA B CA 1
ATOM 2780 C C . ALA B 1 107 ? 11.711 17.891 -5.98 1 95.44 107 ALA B C 1
ATOM 2782 O O . ALA B 1 107 ? 10.625 18.203 -6.477 1 95.44 107 ALA B O 1
ATOM 2783 N N . ALA B 1 108 ? 12.203 18.453 -4.957 1 92.94 108 ALA B N 1
ATOM 2784 C CA . ALA B 1 108 ? 11.516 19.594 -4.355 1 92.94 108 ALA B CA 1
ATOM 2785 C C . ALA B 1 108 ? 12 20.906 -4.973 1 92.94 108 ALA B C 1
ATOM 2787 O O . ALA B 1 108 ? 13.164 21.281 -4.832 1 92.94 108 ALA B O 1
ATOM 2788 N N . ARG B 1 109 ? 11.109 21.641 -5.512 1 90 109 ARG B N 1
ATOM 2789 C CA . ARG B 1 109 ? 11.453 22.891 -6.168 1 90 109 ARG B CA 1
ATOM 2790 C C . ARG B 1 109 ? 11.867 23.953 -5.152 1 90 109 ARG B C 1
ATOM 2792 O O . ARG B 1 109 ? 12.586 24.891 -5.488 1 90 109 ARG B O 1
ATOM 2799 N N . SER B 1 110 ? 11.484 23.766 -3.99 1 88.69 110 SER B N 1
ATOM 2800 C CA . SER B 1 110 ? 11.781 24.719 -2.932 1 88.69 110 SER B CA 1
ATOM 2801 C C . SER B 1 110 ? 13.234 24.625 -2.49 1 88.69 110 SER B C 1
ATOM 2803 O O . SER B 1 110 ? 13.773 25.562 -1.906 1 88.69 110 SER B O 1
ATOM 2805 N N . VAL B 1 111 ? 13.836 23.531 -2.783 1 90 111 VAL B N 1
ATOM 2806 C CA . VAL B 1 111 ? 15.195 23.297 -2.293 1 90 111 VAL B CA 1
ATOM 2807 C C . VAL B 1 111 ? 16.203 23.641 -3.383 1 90 111 VAL B C 1
ATOM 2809 O O . VAL B 1 111 ? 17.172 24.359 -3.127 1 90 111 VAL B O 1
ATOM 2812 N N . PHE B 1 112 ? 15.969 23.078 -4.547 1 88.56 112 PHE B N 1
ATOM 2813 C CA . PHE B 1 112 ? 16.812 23.375 -5.695 1 88.56 112 PHE B CA 1
ATOM 2814 C C . PHE B 1 112 ? 16.031 24.125 -6.77 1 88.56 112 PHE B C 1
ATOM 2816 O O . PHE B 1 112 ? 14.938 23.719 -7.145 1 88.56 112 PHE B O 1
ATOM 2823 N N . ASP B 1 113 ? 16.578 25.188 -7.227 1 84.69 113 ASP B N 1
ATOM 2824 C CA . ASP B 1 113 ? 15.875 26.094 -8.133 1 84.69 113 ASP B CA 1
ATOM 2825 C C . ASP B 1 113 ? 15.977 25.609 -9.578 1 84.69 113 ASP B C 1
ATOM 2827 O O . ASP B 1 113 ? 15.273 26.109 -10.461 1 84.69 113 ASP B O 1
ATOM 2831 N N . GLN B 1 114 ? 16.844 24.688 -9.883 1 90.44 114 GLN B N 1
ATOM 2832 C CA . GLN B 1 114 ? 17.031 24.219 -11.25 1 90.44 114 GLN B CA 1
ATOM 2833 C C . GLN B 1 114 ? 15.836 23.391 -11.711 1 90.44 114 GLN B C 1
ATOM 2835 O O . GLN B 1 114 ? 15.633 22.266 -11.227 1 90.44 114 GLN B O 1
ATOM 2840 N N . ALA B 1 115 ? 15.172 23.875 -12.648 1 91.12 115 ALA B N 1
ATOM 2841 C CA . ALA B 1 115 ? 13.953 23.25 -13.141 1 91.12 115 ALA B CA 1
ATOM 2842 C C . ALA B 1 115 ? 14.242 21.875 -13.727 1 91.12 115 ALA B C 1
ATOM 2844 O O . ALA B 1 115 ? 13.445 20.938 -13.57 1 91.12 115 ALA B O 1
ATOM 2845 N N . TRP B 1 116 ? 15.398 21.75 -14.375 1 93.06 116 TRP B N 1
ATOM 2846 C CA . TRP B 1 116 ? 15.703 20.484 -15.016 1 93.06 116 TRP B CA 1
ATOM 2847 C C . TRP B 1 116 ? 15.938 19.391 -13.977 1 93.06 116 TRP B C 1
ATOM 2849 O O . TRP B 1 116 ? 15.578 18.234 -14.195 1 93.06 116 TRP B O 1
ATOM 2859 N N . LEU B 1 117 ? 16.438 19.719 -12.836 1 93.06 117 LEU B N 1
ATOM 2860 C CA . LEU B 1 117 ? 16.672 18.766 -11.758 1 93.06 117 LEU B CA 1
ATOM 2861 C C . LEU B 1 117 ? 15.359 18.297 -11.148 1 93.06 117 LEU B C 1
ATOM 2863 O O . LEU B 1 117 ? 15.18 17.109 -10.883 1 93.06 117 LEU B O 1
ATOM 2867 N N . HIS B 1 118 ? 14.578 19.25 -10.984 1 93.12 118 HIS B N 1
ATOM 2868 C CA . HIS B 1 118 ? 13.25 18.953 -10.453 1 93.12 118 HIS B CA 1
ATOM 2869 C C . HIS B 1 118 ? 12.492 18 -11.367 1 93.12 118 HIS B C 1
ATOM 2871 O O . HIS B 1 118 ? 11.977 16.969 -10.914 1 93.12 118 HIS B O 1
ATOM 2877 N N . HIS B 1 119 ? 12.508 18.297 -12.633 1 92.19 119 HIS B N 1
ATOM 2878 C CA . HIS B 1 119 ? 11.766 17.484 -13.586 1 92.19 119 HIS B CA 1
ATOM 2879 C C . HIS B 1 119 ? 12.398 16.094 -13.727 1 92.19 119 HIS B C 1
ATOM 2881 O O . HIS B 1 119 ? 11.688 15.094 -13.812 1 92.19 119 HIS B O 1
ATOM 2887 N N . ALA B 1 120 ? 13.672 16.062 -13.742 1 95 120 ALA B N 1
ATOM 2888 C CA . ALA B 1 120 ? 14.375 14.781 -13.859 1 95 120 ALA B CA 1
ATOM 2889 C C . ALA B 1 120 ? 14.125 13.898 -12.648 1 95 120 ALA B C 1
ATOM 2891 O O . ALA B 1 120 ? 13.875 12.695 -12.789 1 95 120 ALA B O 1
ATOM 2892 N N . ALA B 1 121 ? 14.156 14.508 -11.484 1 95.81 121 ALA B N 1
ATOM 2893 C CA . ALA B 1 121 ? 13.938 13.758 -10.258 1 95.81 121 ALA B CA 1
ATOM 2894 C C . ALA B 1 121 ? 12.5 13.258 -10.164 1 95.81 121 ALA B C 1
ATOM 2896 O O . ALA B 1 121 ? 12.258 12.086 -9.883 1 95.81 121 ALA B O 1
ATOM 2897 N N . ARG B 1 122 ? 11.625 14.07 -10.5 1 90.94 122 ARG B N 1
ATOM 2898 C CA . ARG B 1 122 ? 10.219 13.688 -10.461 1 90.94 122 ARG B CA 1
ATOM 2899 C C . ARG B 1 122 ? 9.914 12.594 -11.484 1 90.94 122 ARG B C 1
ATOM 2901 O O . ARG B 1 122 ? 9.18 11.648 -11.188 1 90.94 122 ARG B O 1
ATOM 2908 N N . SER B 1 123 ? 10.516 12.797 -12.625 1 90.06 123 SER B N 1
ATOM 2909 C CA . SER B 1 123 ? 10.305 11.797 -13.664 1 90.06 123 SER B CA 1
ATOM 2910 C C . SER B 1 123 ? 10.898 10.445 -13.266 1 90.06 123 SER B C 1
ATOM 2912 O O . SER B 1 123 ? 10.289 9.398 -13.516 1 90.06 123 SER B O 1
ATOM 2914 N N . SER B 1 124 ? 12.047 10.484 -12.711 1 94.69 124 SER B N 1
ATOM 2915 C CA . SER B 1 124 ? 12.68 9.234 -12.289 1 94.69 124 SER B CA 1
ATOM 2916 C C . SER B 1 124 ? 11.867 8.555 -11.195 1 94.69 124 SER B C 1
ATOM 2918 O O . SER B 1 124 ? 11.766 7.324 -11.164 1 94.69 124 SER B O 1
ATOM 2920 N N . ILE B 1 125 ? 11.305 9.312 -10.281 1 93.38 125 ILE B N 1
ATOM 2921 C CA . ILE B 1 125 ? 10.438 8.773 -9.234 1 93.38 125 ILE B CA 1
ATOM 2922 C C . ILE B 1 125 ? 9.219 8.109 -9.867 1 93.38 125 ILE B C 1
ATOM 2924 O O . ILE B 1 125 ? 8.891 6.965 -9.555 1 93.38 125 ILE B O 1
ATOM 2928 N N . ASN B 1 126 ? 8.672 8.711 -10.852 1 85.62 126 ASN B N 1
ATOM 2929 C CA . ASN B 1 126 ? 7.469 8.203 -11.5 1 85.62 126 ASN B CA 1
ATOM 2930 C C . ASN B 1 126 ? 7.766 6.945 -12.312 1 85.62 126 ASN B C 1
ATOM 2932 O O . ASN B 1 126 ? 6.969 6.004 -12.32 1 85.62 126 ASN B O 1
ATOM 2936 N N . LEU B 1 127 ? 8.883 6.973 -12.93 1 86.56 127 LEU B N 1
ATOM 2937 C CA . LEU B 1 127 ? 9.289 5.809 -13.711 1 86.56 127 LEU B CA 1
ATOM 2938 C C . LEU B 1 127 ? 9.484 4.594 -12.805 1 86.56 127 LEU B C 1
ATOM 2940 O O . LEU B 1 127 ? 9.055 3.486 -13.148 1 86.56 127 LEU B O 1
ATOM 2944 N N . THR B 1 128 ? 10.102 4.812 -11.734 1 91.56 128 THR B N 1
ATOM 2945 C CA . THR B 1 128 ? 10.359 3.717 -10.812 1 91.56 128 THR B CA 1
ATOM 2946 C C . THR B 1 128 ? 9.055 3.211 -10.195 1 91.56 128 THR B C 1
ATOM 2948 O O . THR B 1 128 ? 8.859 2.002 -10.055 1 91.56 128 THR B O 1
ATOM 2951 N N . ARG B 1 129 ? 8.172 4.102 -9.906 1 85.81 129 ARG B N 1
ATOM 2952 C CA . ARG B 1 129 ? 6.91 3.738 -9.258 1 85.81 129 ARG B CA 1
ATOM 2953 C C . ARG B 1 129 ? 5.973 3.041 -10.242 1 85.81 129 ARG B C 1
ATOM 2955 O O . ARG B 1 129 ? 5.035 2.355 -9.828 1 85.81 129 ARG B O 1
ATOM 2962 N N . ALA B 1 130 ? 6.223 3.223 -11.484 1 79.44 130 ALA B N 1
ATOM 2963 C CA . ALA B 1 130 ? 5.387 2.607 -12.516 1 79.44 130 ALA B CA 1
ATOM 2964 C C . ALA B 1 130 ? 5.664 1.11 -12.617 1 79.44 130 ALA B C 1
ATOM 2966 O O . ALA B 1 130 ? 4.797 0.343 -13.047 1 79.44 130 ALA B O 1
ATOM 2967 N N . ILE B 1 131 ? 6.816 0.742 -12.234 1 84.81 131 ILE B N 1
ATOM 2968 C CA . ILE B 1 131 ? 7.176 -0.671 -12.281 1 84.81 131 ILE B CA 1
ATOM 2969 C C . ILE B 1 131 ? 6.582 -1.393 -11.07 1 84.81 131 ILE B C 1
ATOM 2971 O O . ILE B 1 131 ? 6.902 -1.064 -9.922 1 84.81 131 ILE B O 1
ATOM 2975 N N . PRO B 1 132 ? 5.723 -2.363 -11.398 1 81.19 132 PRO B N 1
ATOM 2976 C CA . PRO B 1 132 ? 5.137 -3.107 -10.281 1 81.19 132 PRO B CA 1
ATOM 2977 C C . PRO B 1 132 ? 6.188 -3.771 -9.398 1 81.19 132 PRO B C 1
ATOM 2979 O O . PRO B 1 132 ? 7.195 -4.277 -9.898 1 81.19 132 PRO B O 1
ATOM 2982 N N . GLU B 1 133 ? 5.914 -3.699 -8.148 1 87.56 133 GLU B N 1
ATOM 2983 C CA . GLU B 1 133 ? 6.859 -4.254 -7.184 1 87.56 133 GLU B CA 1
ATOM 2984 C C . GLU B 1 133 ? 7.168 -5.715 -7.492 1 87.56 133 GLU B C 1
ATOM 2986 O O . GLU B 1 133 ? 8.281 -6.184 -7.254 1 87.56 133 GLU B O 1
ATOM 2991 N N . LEU B 1 134 ? 6.199 -6.375 -8.039 1 84.5 134 LEU B N 1
ATOM 2992 C CA . LEU B 1 134 ? 6.383 -7.77 -8.422 1 84.5 134 LEU B CA 1
ATOM 2993 C C . LEU B 1 134 ? 7.504 -7.906 -9.445 1 84.5 134 LEU B C 1
ATOM 2995 O O . LEU B 1 134 ? 8.266 -8.875 -9.422 1 84.5 134 LEU B O 1
ATOM 2999 N N . MET B 1 135 ? 7.547 -6.98 -10.328 1 83.94 135 MET B N 1
ATOM 3000 C CA . MET B 1 135 ? 8.578 -7.016 -11.359 1 83.94 135 MET B CA 1
ATOM 3001 C C . MET B 1 135 ? 9.961 -6.805 -10.758 1 83.94 135 MET B C 1
ATOM 3003 O O . MET B 1 135 ? 10.93 -7.453 -11.164 1 83.94 135 MET B O 1
ATOM 3007 N N . TRP B 1 136 ? 10.031 -5.906 -9.812 1 90.25 136 TRP B N 1
ATOM 3008 C CA . TRP B 1 136 ? 11.297 -5.73 -9.109 1 90.25 136 TRP B CA 1
ATOM 3009 C C . TRP B 1 136 ? 11.695 -7.016 -8.383 1 90.25 136 TRP B C 1
ATOM 3011 O O . TRP B 1 136 ? 12.859 -7.418 -8.43 1 90.25 136 TRP B O 1
ATOM 3021 N N . ALA B 1 137 ? 10.727 -7.625 -7.746 1 90.56 137 ALA B N 1
ATOM 3022 C CA . ALA B 1 137 ? 11 -8.859 -7.016 1 90.56 137 ALA B CA 1
ATOM 3023 C C . ALA B 1 137 ? 11.531 -9.945 -7.945 1 90.56 137 ALA B C 1
ATOM 3025 O O . ALA B 1 137 ? 12.523 -10.609 -7.633 1 90.56 137 ALA B O 1
ATOM 3026 N N . LEU B 1 138 ? 10.922 -10.109 -9.039 1 84.19 138 LEU B N 1
ATOM 3027 C CA . LEU B 1 138 ? 11.328 -11.148 -9.984 1 84.19 138 LEU B CA 1
ATOM 3028 C C . LEU B 1 138 ? 12.711 -10.844 -10.555 1 84.19 138 LEU B C 1
ATOM 3030 O O . LEU B 1 138 ? 13.523 -11.75 -10.742 1 84.19 138 LEU B O 1
ATOM 3034 N N . LEU B 1 139 ? 12.945 -9.562 -10.836 1 85.38 139 LEU B N 1
ATOM 3035 C CA . LEU B 1 139 ? 14.258 -9.148 -11.312 1 85.38 139 LEU B CA 1
ATOM 3036 C C . LEU B 1 139 ? 15.344 -9.5 -10.305 1 85.38 139 LEU B C 1
ATOM 3038 O O . LEU B 1 139 ? 16.391 -10.031 -10.672 1 85.38 139 LEU B O 1
ATOM 3042 N N . PHE B 1 140 ? 15.055 -9.281 -9.07 1 91.81 140 PHE B N 1
ATOM 3043 C CA . PHE B 1 140 ? 16.094 -9.484 -8.062 1 91.81 140 PHE B CA 1
ATOM 3044 C C . PHE B 1 140 ? 16.203 -10.953 -7.684 1 91.81 140 PHE B C 1
ATOM 3046 O O . PHE B 1 140 ? 17.281 -11.422 -7.289 1 91.81 140 PHE B O 1
ATOM 3053 N N . VAL B 1 141 ? 15.102 -11.672 -7.781 1 87.38 141 VAL B N 1
ATOM 3054 C CA . VAL B 1 141 ? 15.195 -13.117 -7.629 1 87.38 141 VAL B CA 1
ATOM 3055 C C . VAL B 1 141 ? 16.109 -13.695 -8.695 1 87.38 141 VAL B C 1
ATOM 3057 O O . VAL B 1 141 ? 16.922 -14.586 -8.422 1 87.38 141 VAL B O 1
ATOM 3060 N N . SER B 1 142 ? 15.93 -13.195 -9.883 1 82.88 142 SER B N 1
ATOM 3061 C CA . SER B 1 142 ? 16.766 -13.648 -10.984 1 82.88 142 SER B CA 1
ATOM 3062 C C . SER B 1 142 ? 18.234 -13.25 -10.766 1 82.88 142 SER B C 1
ATOM 3064 O O . SER B 1 142 ? 19.141 -13.977 -11.164 1 82.88 142 SER B O 1
ATOM 3066 N N . ALA B 1 143 ? 18.5 -12.148 -10.164 1 86 143 ALA B N 1
ATOM 3067 C CA . ALA B 1 143 ? 19.828 -11.586 -10.031 1 86 143 ALA B CA 1
ATOM 3068 C C . ALA B 1 143 ? 20.578 -12.211 -8.859 1 86 143 ALA B C 1
ATOM 3070 O O . ALA B 1 143 ? 21.75 -12.562 -8.969 1 86 143 ALA B O 1
ATOM 3071 N N . VAL B 1 144 ? 19.859 -12.359 -7.707 1 89.94 144 VAL B N 1
ATOM 3072 C CA . VAL B 1 144 ? 20.578 -12.727 -6.492 1 89.94 144 VAL B CA 1
ATOM 3073 C C . VAL B 1 144 ? 20.078 -14.07 -5.98 1 89.94 144 VAL B C 1
ATOM 3075 O O . VAL B 1 144 ? 20.594 -14.617 -5.008 1 89.94 144 VAL B O 1
ATOM 3078 N N . GLY B 1 145 ? 19.078 -14.641 -6.578 1 86.56 145 GLY B N 1
ATOM 3079 C CA . GLY B 1 145 ? 18.5 -15.906 -6.16 1 86.56 145 GLY B CA 1
ATOM 3080 C C . GLY B 1 145 ? 17.281 -15.742 -5.285 1 86.56 145 GLY B C 1
ATOM 3081 O O . GLY B 1 145 ? 16.953 -14.633 -4.859 1 86.56 145 GLY B O 1
ATOM 3082 N N . LEU B 1 146 ? 16.625 -16.875 -5.055 1 89.25 146 LEU B N 1
ATOM 3083 C CA . LEU B 1 146 ? 15.461 -16.891 -4.18 1 89.25 146 LEU B CA 1
ATOM 3084 C C . LEU B 1 146 ? 15.852 -16.547 -2.746 1 89.25 146 LEU B C 1
ATOM 3086 O O . LEU B 1 146 ? 16.969 -16.828 -2.318 1 89.25 146 LEU B O 1
ATOM 3090 N N . GLY B 1 147 ? 14.891 -15.844 -2.043 1 92.5 147 GLY B N 1
ATOM 3091 C CA . GLY B 1 147 ? 15.188 -15.586 -0.642 1 92.5 147 GLY B CA 1
ATOM 3092 C C . GLY B 1 147 ? 14.867 -14.164 -0.217 1 92.5 147 GLY B C 1
ATOM 3093 O O . GLY B 1 147 ? 14.406 -13.359 -1.027 1 92.5 147 GLY B O 1
ATOM 3094 N N . PRO B 1 148 ? 15.148 -13.875 1.015 1 94.88 148 PRO B N 1
ATOM 3095 C CA . PRO B 1 148 ? 14.75 -12.594 1.603 1 94.88 148 PRO B CA 1
ATOM 3096 C C . PRO B 1 148 ? 15.523 -11.414 1.021 1 94.88 148 PRO B C 1
ATOM 3098 O O . PRO B 1 148 ? 15.023 -10.289 1.006 1 94.88 148 PRO B O 1
ATOM 3101 N N . LEU B 1 149 ? 16.703 -11.656 0.5 1 94.31 149 LEU B N 1
ATOM 3102 C CA . LEU B 1 149 ? 17.469 -10.562 -0.071 1 94.31 149 LEU B CA 1
ATOM 3103 C C . LEU B 1 149 ? 16.781 -9.977 -1.294 1 94.31 149 LEU B C 1
ATOM 3105 O O . LEU B 1 149 ? 16.688 -8.758 -1.443 1 94.31 149 LEU B O 1
ATOM 3109 N N . ALA B 1 150 ? 16.312 -10.875 -2.148 1 93.62 150 ALA B N 1
ATOM 3110 C CA . ALA B 1 150 ? 15.602 -10.414 -3.338 1 93.62 150 ALA B CA 1
ATOM 3111 C C . ALA B 1 150 ? 14.398 -9.562 -2.959 1 93.62 150 ALA B C 1
ATOM 3113 O O . ALA B 1 150 ? 14.172 -8.5 -3.537 1 93.62 150 ALA B O 1
ATOM 3114 N N . GLY B 1 151 ? 13.633 -10.031 -1.958 1 94.5 151 GLY B N 1
ATOM 3115 C CA . GLY B 1 151 ? 12.477 -9.289 -1.479 1 94.5 151 GLY B CA 1
ATOM 3116 C C . GLY B 1 151 ? 12.844 -7.941 -0.88 1 94.5 151 GLY B C 1
ATOM 3117 O O . GLY B 1 151 ? 12.172 -6.938 -1.134 1 94.5 151 GLY B O 1
ATOM 3118 N N . THR B 1 152 ? 13.914 -7.941 -0.18 1 96.25 152 THR B N 1
ATOM 3119 C CA . THR B 1 152 ? 14.367 -6.719 0.468 1 96.25 152 THR B CA 1
ATOM 3120 C C . THR B 1 152 ? 14.742 -5.66 -0.57 1 96.25 152 THR B C 1
ATOM 3122 O O . THR B 1 152 ? 14.359 -4.5 -0.447 1 96.25 152 THR B O 1
ATOM 3125 N N . LEU B 1 153 ? 15.414 -6.07 -1.569 1 95.12 153 LEU B N 1
ATOM 3126 C CA . LEU B 1 153 ? 15.844 -5.145 -2.611 1 95.12 153 LEU B CA 1
ATOM 3127 C C . LEU B 1 153 ? 14.641 -4.574 -3.357 1 95.12 153 LEU B C 1
ATOM 3129 O O . LEU B 1 153 ? 14.609 -3.387 -3.682 1 95.12 153 LEU B O 1
ATOM 3133 N N . ALA B 1 154 ? 13.688 -5.453 -3.629 1 94.81 154 ALA B N 1
ATOM 3134 C CA . ALA B 1 154 ? 12.469 -5.004 -4.293 1 94.81 154 ALA B CA 1
ATOM 3135 C C . ALA B 1 154 ? 11.742 -3.959 -3.457 1 94.81 154 ALA B C 1
ATOM 3137 O O . ALA B 1 154 ? 11.312 -2.924 -3.977 1 94.81 154 ALA B O 1
ATOM 3138 N N . ILE B 1 155 ? 11.617 -4.203 -2.15 1 95.94 155 ILE B N 1
ATOM 3139 C CA . ILE B 1 155 ? 10.922 -3.291 -1.249 1 95.94 155 ILE B CA 1
ATOM 3140 C C . ILE B 1 155 ? 11.711 -1.991 -1.119 1 95.94 155 ILE B C 1
ATOM 3142 O O . ILE B 1 155 ? 11.125 -0.91 -1.021 1 95.94 155 ILE B O 1
ATOM 3146 N N . ILE B 1 156 ? 13.047 -2.088 -1.141 1 96.06 156 ILE B N 1
ATOM 3147 C CA . ILE B 1 156 ? 13.883 -0.895 -1.058 1 96.06 156 ILE B CA 1
ATOM 3148 C C . ILE B 1 156 ? 13.555 0.044 -2.217 1 96.06 156 ILE B C 1
ATOM 3150 O O . ILE B 1 156 ? 13.305 1.232 -2.01 1 96.06 156 ILE B O 1
ATOM 3154 N N . ILE B 1 157 ? 13.508 -0.465 -3.369 1 95.31 157 ILE B N 1
ATOM 3155 C CA . ILE B 1 157 ? 13.305 0.356 -4.559 1 95.31 157 ILE B CA 1
ATOM 3156 C C . ILE B 1 157 ? 11.891 0.941 -4.543 1 95.31 157 ILE B C 1
ATOM 3158 O O . ILE B 1 157 ? 11.711 2.145 -4.738 1 95.31 157 ILE B O 1
ATOM 3162 N N . GLY B 1 158 ? 11 0.062 -4.34 1 93.31 158 GLY B N 1
ATOM 3163 C CA . GLY B 1 158 ? 9.625 0.526 -4.289 1 93.31 158 GLY B CA 1
ATOM 3164 C C . GLY B 1 158 ? 9.383 1.561 -3.205 1 93.31 158 GLY B C 1
ATOM 3165 O O . GLY B 1 158 ? 8.711 2.568 -3.441 1 93.31 158 GLY B O 1
ATOM 3166 N N . SER B 1 159 ? 9.875 1.321 -2.086 1 94.69 159 SER B N 1
ATOM 3167 C CA . SER B 1 159 ? 9.695 2.23 -0.958 1 94.69 159 SER B CA 1
ATOM 3168 C C . SER B 1 159 ? 10.43 3.549 -1.19 1 94.69 159 SER B C 1
ATOM 3170 O O . SER B 1 159 ? 9.914 4.617 -0.85 1 94.69 159 SER B O 1
ATOM 3172 N N . ALA B 1 160 ? 11.625 3.422 -1.731 1 96.81 160 ALA B N 1
ATOM 3173 C CA . ALA B 1 160 ? 12.383 4.641 -2 1 96.81 160 ALA B CA 1
ATOM 3174 C C . ALA B 1 160 ? 11.609 5.578 -2.922 1 96.81 160 ALA B C 1
ATOM 3176 O O . ALA B 1 160 ? 11.469 6.77 -2.629 1 96.81 160 ALA B O 1
ATOM 3177 N N . ALA B 1 161 ? 11.102 5.062 -3.955 1 94.38 161 ALA B N 1
ATOM 3178 C CA . ALA B 1 161 ? 10.375 5.879 -4.926 1 94.38 161 ALA B CA 1
ATOM 3179 C C . ALA B 1 161 ? 9.062 6.395 -4.344 1 94.38 161 ALA B C 1
ATOM 3181 O O . ALA B 1 161 ? 8.727 7.57 -4.5 1 94.38 161 ALA B O 1
ATOM 3182 N N . GLY B 1 162 ? 8.391 5.543 -3.672 1 91.25 162 GLY B N 1
ATOM 3183 C CA . GLY B 1 162 ? 7.129 5.934 -3.062 1 91.25 162 GLY B CA 1
ATOM 3184 C C . GLY B 1 162 ? 7.285 7.008 -2.002 1 91.25 162 GLY B C 1
ATOM 3185 O O . GLY B 1 162 ? 6.551 7.996 -1.998 1 91.25 162 GLY B O 1
ATOM 3186 N N . MET B 1 163 ? 8.188 6.832 -1.159 1 94.75 163 MET B N 1
ATOM 3187 C CA . MET B 1 163 ? 8.406 7.797 -0.086 1 94.75 163 MET B CA 1
ATOM 3188 C C . MET B 1 163 ? 9.023 9.086 -0.629 1 94.75 163 MET B C 1
ATOM 3190 O O . MET B 1 163 ? 8.742 10.172 -0.119 1 94.75 163 MET B O 1
ATOM 3194 N N . ALA B 1 164 ? 9.844 8.93 -1.641 1 96.56 164 ALA B N 1
ATOM 3195 C CA . ALA B 1 164 ? 10.43 10.125 -2.242 1 96.56 164 ALA B CA 1
ATOM 3196 C C . ALA B 1 164 ? 9.344 11.062 -2.76 1 96.56 164 ALA B C 1
ATOM 3198 O O . ALA B 1 164 ? 9.438 12.281 -2.596 1 96.56 164 ALA B O 1
ATOM 3199 N N . ARG B 1 165 ? 8.391 10.445 -3.354 1 90.19 165 ARG B N 1
ATOM 3200 C CA . ARG B 1 165 ? 7.289 11.25 -3.869 1 90.19 165 ARG B CA 1
ATOM 3201 C C . ARG B 1 165 ? 6.586 12 -2.742 1 90.19 165 ARG B C 1
ATOM 3203 O O . ARG B 1 165 ? 6.352 13.203 -2.846 1 90.19 165 ARG B O 1
ATOM 3210 N N . LEU B 1 166 ? 6.305 11.414 -1.702 1 87.56 166 LEU B N 1
ATOM 3211 C CA . LEU B 1 166 ? 5.602 12.016 -0.575 1 87.56 166 LEU B CA 1
ATOM 3212 C C . LEU B 1 166 ? 6.484 13.039 0.134 1 87.56 166 LEU B C 1
ATOM 3214 O O . LEU B 1 166 ? 6.016 14.117 0.504 1 87.56 166 LEU B O 1
ATOM 3218 N N . PHE B 1 167 ? 7.746 12.695 0.314 1 94.62 167 PHE B N 1
ATOM 3219 C CA . PHE B 1 167 ? 8.672 13.594 0.988 1 94.62 167 PHE B CA 1
ATOM 3220 C C . PHE B 1 167 ? 8.883 14.867 0.17 1 94.62 167 PHE B C 1
ATOM 3222 O O . PHE B 1 167 ? 8.977 15.961 0.729 1 94.62 167 PHE B O 1
ATOM 3229 N N . ALA B 1 168 ? 8.953 14.68 -1.099 1 93.62 168 ALA B N 1
ATOM 3230 C CA . ALA B 1 168 ? 9.086 15.859 -1.955 1 93.62 168 ALA B CA 1
ATOM 3231 C C . ALA B 1 168 ? 7.91 16.812 -1.767 1 93.62 168 ALA B C 1
ATOM 3233 O O . ALA B 1 168 ? 8.102 18.031 -1.669 1 93.62 168 ALA B O 1
ATOM 3234 N N . ASP B 1 169 ? 6.762 16.25 -1.755 1 87.19 169 ASP B N 1
ATOM 3235 C CA . ASP B 1 169 ? 5.57 17.062 -1.53 1 87.19 169 ASP B CA 1
ATOM 3236 C C . ASP B 1 169 ? 5.629 17.766 -0.173 1 87.19 169 ASP B C 1
ATOM 3238 O O . ASP B 1 169 ? 5.227 18.922 -0.047 1 87.19 169 ASP B O 1
ATOM 3242 N N . ILE B 1 170 ? 6.055 17.094 0.838 1 88.38 170 ILE B N 1
ATOM 3243 C CA . ILE B 1 170 ? 6.191 17.641 2.182 1 88.38 170 ILE B CA 1
ATOM 3244 C C . ILE B 1 170 ? 7.207 18.781 2.172 1 88.38 170 ILE B C 1
ATOM 3246 O O . ILE B 1 170 ? 6.961 19.844 2.744 1 88.38 170 ILE B O 1
ATOM 3250 N N . PHE B 1 171 ? 8.32 18.578 1.483 1 93.25 171 PHE B N 1
ATOM 3251 C CA . PHE B 1 171 ? 9.367 19.594 1.421 1 93.25 171 PHE B CA 1
ATOM 3252 C C . PHE B 1 171 ? 8.883 20.844 0.689 1 93.25 171 PHE B C 1
ATOM 3254 O O . PHE B 1 171 ? 9.281 21.953 1.022 1 93.25 171 PHE B O 1
ATOM 3261 N N . GLU B 1 172 ? 7.988 20.625 -0.198 1 89.88 172 GLU B N 1
ATOM 3262 C CA . GLU B 1 172 ? 7.484 21.75 -0.987 1 89.88 172 GLU B CA 1
ATOM 3263 C C . GLU B 1 172 ? 6.41 22.516 -0.225 1 89.88 172 GLU B C 1
ATOM 3265 O O . GLU B 1 172 ? 6.156 23.688 -0.515 1 89.88 172 GLU B O 1
ATOM 3270 N N . THR B 1 173 ? 5.852 21.875 0.704 1 85.12 173 THR B N 1
ATOM 3271 C CA . THR B 1 173 ? 4.738 22.516 1.396 1 85.12 173 THR B CA 1
ATOM 3272 C C . THR B 1 173 ? 5.172 23.016 2.77 1 85.12 173 THR B C 1
ATOM 3274 O O . THR B 1 173 ? 4.387 23.641 3.49 1 85.12 173 THR B O 1
ATOM 3277 N N . THR B 1 174 ? 6.355 22.781 3.105 1 86.75 174 THR B N 1
ATOM 3278 C CA . THR B 1 174 ? 6.895 23.234 4.383 1 86.75 174 THR B CA 1
ATOM 3279 C C . THR B 1 174 ? 7.074 24.75 4.387 1 86.75 174 THR B C 1
ATOM 3281 O O . THR B 1 174 ? 7.387 25.344 3.355 1 86.75 174 THR B O 1
ATOM 3284 N N . ASP B 1 175 ? 6.906 25.391 5.566 1 86.81 175 ASP B N 1
ATOM 3285 C CA . ASP B 1 175 ? 7.117 26.828 5.738 1 86.81 175 ASP B CA 1
ATOM 3286 C C . ASP B 1 175 ? 8.578 27.188 5.484 1 86.81 175 ASP B C 1
ATOM 3288 O O . ASP B 1 175 ? 9.477 26.719 6.18 1 86.81 175 ASP B O 1
ATOM 3292 N N . MET B 1 176 ? 8.75 28.156 4.566 1 89.25 176 MET B N 1
ATOM 3293 C CA . MET B 1 176 ? 10.109 28.453 4.121 1 89.25 176 MET B CA 1
ATOM 3294 C C . MET B 1 176 ? 10.641 29.719 4.797 1 89.25 176 MET B C 1
ATOM 3296 O O . MET B 1 176 ? 11.727 30.188 4.461 1 89.25 176 MET B O 1
ATOM 3300 N N . ARG B 1 177 ? 10 30.219 5.746 1 91.44 177 ARG B N 1
ATOM 3301 C CA . ARG B 1 177 ? 10.445 31.438 6.414 1 91.44 177 ARG B CA 1
ATOM 3302 C C . ARG B 1 177 ? 11.797 31.234 7.09 1 91.44 177 ARG B C 1
ATOM 3304 O O . ARG B 1 177 ? 12.719 32.031 6.898 1 91.44 177 ARG B O 1
ATOM 3311 N N . ALA B 1 178 ? 11.852 30.156 7.844 1 91.75 178 ALA B N 1
ATOM 3312 C CA . ALA B 1 178 ? 13.117 29.859 8.508 1 91.75 178 ALA B CA 1
ATOM 3313 C C . ALA B 1 178 ? 14.219 29.562 7.496 1 91.75 178 ALA B C 1
ATOM 3315 O O . ALA B 1 178 ? 15.383 29.906 7.719 1 91.75 178 ALA B O 1
ATOM 3316 N N . TRP B 1 179 ? 13.82 28.938 6.414 1 92.62 179 TRP B N 1
ATOM 3317 C CA . TRP B 1 179 ? 14.75 28.641 5.328 1 92.62 179 TRP B CA 1
ATOM 3318 C C . TRP B 1 179 ? 15.328 29.922 4.738 1 92.62 179 TRP B C 1
ATOM 3320 O O . TRP B 1 179 ? 16.547 30.016 4.551 1 92.62 179 TRP B O 1
ATOM 3330 N N . GLU B 1 180 ? 14.539 30.906 4.527 1 92.81 180 GLU B N 1
ATOM 3331 C CA . GLU B 1 180 ? 14.945 32.188 3.951 1 92.81 180 GLU B CA 1
ATOM 3332 C C . GLU B 1 180 ? 15.758 33 4.949 1 92.81 180 GLU B C 1
ATOM 3334 O O . GLU B 1 180 ? 16.719 33.688 4.57 1 92.81 180 GLU B O 1
ATOM 3339 N N . ALA B 1 181 ? 15.273 32.906 6.176 1 93.94 181 ALA B N 1
ATOM 3340 C CA . ALA B 1 181 ? 16.016 33.625 7.223 1 93.94 181 ALA B CA 1
ATOM 3341 C C . ALA B 1 181 ? 17.438 33.094 7.348 1 93.94 181 ALA B C 1
ATOM 3343 O O . ALA B 1 181 ? 18.375 33.875 7.527 1 93.94 181 ALA B O 1
ATOM 3344 N N . ALA B 1 182 ? 17.578 31.828 7.27 1 94 182 ALA B N 1
ATOM 3345 C CA . ALA B 1 182 ? 18.906 31.219 7.332 1 94 182 ALA B CA 1
ATOM 3346 C C . ALA B 1 182 ? 19.75 31.625 6.129 1 94 182 ALA B C 1
ATOM 3348 O O . ALA B 1 182 ? 20.953 31.859 6.254 1 94 182 ALA B O 1
ATOM 3349 N N . ALA B 1 183 ? 19.109 31.719 5.012 1 93.44 183 ALA B N 1
ATOM 3350 C CA . ALA B 1 183 ? 19.812 32.156 3.803 1 93.44 183 ALA B CA 1
ATOM 3351 C C . ALA B 1 183 ? 20.312 33.594 3.938 1 93.44 183 ALA B C 1
ATOM 3353 O O . ALA B 1 183 ? 21.422 33.906 3.527 1 93.44 183 ALA B O 1
ATOM 3354 N N . ALA B 1 184 ? 19.453 34.375 4.5 1 94.69 184 ALA B N 1
ATOM 3355 C CA . ALA B 1 184 ? 19.797 35.781 4.695 1 94.69 184 ALA B CA 1
ATOM 3356 C C . ALA B 1 184 ? 20.984 35.938 5.652 1 94.69 184 ALA B C 1
ATOM 3358 O O . ALA B 1 184 ? 21.75 36.875 5.555 1 94.69 184 ALA B O 1
ATOM 3359 N N . SER B 1 185 ? 21.125 34.938 6.531 1 95.25 185 SER B N 1
ATOM 3360 C CA . SER B 1 185 ? 22.203 34.969 7.5 1 95.25 185 SER B CA 1
ATOM 3361 C C . SER B 1 185 ? 23.469 34.312 6.934 1 95.25 185 SER B C 1
ATOM 3363 O O . SER B 1 185 ? 24.469 34.188 7.641 1 95.25 185 SER B O 1
ATOM 3365 N N . GLY B 1 186 ? 23.391 33.812 5.691 1 94.5 186 GLY B N 1
ATOM 3366 C CA . GLY B 1 186 ? 24.578 33.312 5.008 1 94.5 186 GLY B CA 1
ATOM 3367 C C . GLY B 1 186 ? 24.719 31.812 5.059 1 94.5 186 GLY B C 1
ATOM 3368 O O . GLY B 1 186 ? 25.766 31.266 4.684 1 94.5 186 GLY B O 1
ATOM 3369 N N . ALA B 1 187 ? 23.734 31.141 5.5 1 94.69 187 ALA B N 1
ATOM 3370 C CA . ALA B 1 187 ? 23.797 29.688 5.578 1 94.69 187 ALA B CA 1
ATOM 3371 C C . ALA B 1 187 ? 23.812 29.062 4.188 1 94.69 187 ALA B C 1
ATOM 3373 O O . ALA B 1 187 ? 23.109 29.531 3.283 1 94.69 187 ALA B O 1
ATOM 3374 N N . SER B 1 188 ? 24.688 28.062 4.035 1 95.5 188 SER B N 1
ATOM 3375 C CA . SER B 1 188 ? 24.734 27.328 2.775 1 95.5 188 SER B CA 1
ATOM 3376 C C . SER B 1 188 ? 23.5 26.453 2.607 1 95.5 188 SER B C 1
ATOM 3378 O O . SER B 1 188 ? 22.734 26.25 3.557 1 95.5 188 SER B O 1
ATOM 3380 N N . ARG B 1 189 ? 23.297 25.969 1.448 1 93.62 189 ARG B N 1
ATOM 3381 C CA . ARG B 1 189 ? 22.141 25.125 1.166 1 93.62 189 ARG B CA 1
ATOM 3382 C C . ARG B 1 189 ? 22.188 23.844 1.994 1 93.62 189 ARG B C 1
ATOM 3384 O O . ARG B 1 189 ? 21.156 23.406 2.514 1 93.62 189 ARG B O 1
ATOM 3391 N N . ALA B 1 190 ? 23.359 23.266 2.039 1 94.69 190 ALA B N 1
ATOM 3392 C CA . ALA B 1 190 ? 23.516 22.031 2.814 1 94.69 190 ALA B CA 1
ATOM 3393 C C . ALA B 1 190 ? 23.188 22.281 4.285 1 94.69 190 ALA B C 1
ATOM 3395 O O . ALA B 1 190 ? 22.594 21.422 4.941 1 94.69 190 ALA B O 1
ATOM 3396 N N . GLN B 1 191 ? 23.547 23.484 4.777 1 93.81 191 GLN B N 1
ATOM 3397 C CA . GLN B 1 191 ? 23.234 23.844 6.156 1 93.81 191 GLN B CA 1
ATOM 3398 C C . GLN B 1 191 ? 21.734 24.047 6.355 1 93.81 191 GLN B C 1
ATOM 3400 O O . GLN B 1 191 ? 21.172 23.594 7.352 1 93.81 191 GLN B O 1
ATOM 3405 N N . ARG B 1 192 ? 21.156 24.641 5.363 1 95 192 ARG B N 1
ATOM 3406 C CA . ARG B 1 192 ? 19.719 24.891 5.449 1 95 192 ARG B CA 1
ATOM 3407 C C . ARG B 1 192 ? 18.938 23.594 5.391 1 95 192 ARG B C 1
ATOM 3409 O O . ARG B 1 192 ? 17.922 23.438 6.074 1 95 192 ARG B O 1
ATOM 3416 N N . ILE B 1 193 ? 19.422 22.672 4.594 1 95.06 193 ILE B N 1
ATOM 3417 C CA . ILE B 1 193 ? 18.766 21.375 4.488 1 95.06 193 ILE B CA 1
ATOM 3418 C C . ILE B 1 193 ? 18.875 20.641 5.816 1 95.06 193 ILE B C 1
ATOM 3420 O O . ILE B 1 193 ? 17.875 20.156 6.348 1 95.06 193 ILE B O 1
ATOM 3424 N N . SER B 1 194 ? 20 20.625 6.387 1 93.88 194 SER B N 1
ATOM 3425 C CA . SER B 1 194 ? 20.281 19.781 7.559 1 93.88 194 SER B CA 1
ATOM 3426 C C . SER B 1 194 ? 19.75 20.438 8.836 1 93.88 194 SER B C 1
ATOM 3428 O O . SER B 1 194 ? 19.344 19.75 9.766 1 93.88 194 SER B O 1
ATOM 3430 N N . TRP B 1 195 ? 19.641 21.812 8.852 1 92.12 195 TRP B N 1
ATOM 3431 C CA . TRP B 1 195 ? 19.344 22.484 10.117 1 92.12 195 TRP B CA 1
ATOM 3432 C C . TRP B 1 19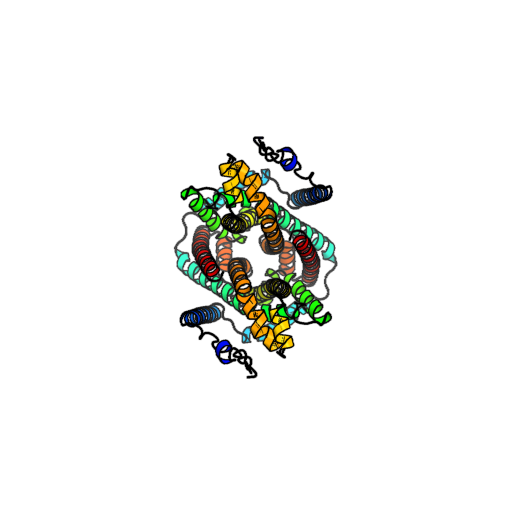5 ? 17.938 23.062 10.109 1 92.12 195 TRP B C 1
ATOM 3434 O O . TRP B 1 195 ? 17.375 23.375 11.164 1 92.12 195 TRP B O 1
ATOM 3444 N N . VAL B 1 196 ? 17.375 23.172 8.992 1 93.06 196 VAL B N 1
ATOM 3445 C CA . VAL B 1 196 ? 16.078 23.844 8.945 1 93.06 196 VAL B CA 1
ATOM 3446 C C . VAL B 1 196 ? 15.023 22.891 8.344 1 93.06 196 VAL B C 1
ATOM 3448 O O . VAL B 1 196 ? 14.141 22.406 9.055 1 93.06 196 VAL B O 1
ATOM 3451 N N . LEU B 1 197 ? 15.297 22.453 7.137 1 93.75 197 LEU B N 1
ATOM 3452 C CA . LEU B 1 197 ? 14.281 21.719 6.387 1 93.75 197 LEU B CA 1
ATOM 3453 C C . LEU B 1 197 ? 14.039 20.344 7.004 1 93.75 197 LEU B C 1
ATOM 3455 O O . LEU B 1 197 ? 12.898 19.984 7.285 1 93.75 197 LEU B O 1
ATOM 3459 N N . LEU B 1 198 ? 15.117 19.625 7.223 1 93.44 198 LEU B N 1
ATOM 3460 C CA . LEU B 1 198 ? 14.977 18.234 7.672 1 93.44 198 LEU B CA 1
ATOM 3461 C C . LEU B 1 198 ? 14.43 18.188 9.094 1 93.44 198 LEU B C 1
ATOM 3463 O O . LEU B 1 198 ? 13.484 17.438 9.367 1 93.44 198 LEU B O 1
ATOM 3467 N N . PRO B 1 199 ? 14.953 19.031 10.023 1 90.75 199 PRO B N 1
ATOM 3468 C CA . PRO B 1 199 ? 14.391 19.016 11.375 1 90.75 199 PRO B CA 1
ATOM 3469 C C . PRO B 1 199 ? 12.914 19.422 11.414 1 90.75 199 PRO B C 1
ATOM 3471 O O . PRO B 1 199 ? 12.133 18.844 12.172 1 90.75 199 PRO B O 1
ATOM 3474 N N . GLN B 1 200 ? 12.547 20.328 10.602 1 90.62 200 GLN B N 1
ATOM 3475 C CA . GLN B 1 200 ? 11.164 20.812 10.562 1 90.62 200 GLN B CA 1
ATOM 3476 C C . GLN B 1 200 ? 10.227 19.734 10.008 1 90.62 200 GLN B C 1
ATOM 3478 O O . GLN B 1 200 ? 9.062 19.672 10.398 1 90.62 200 GLN B O 1
ATOM 3483 N N . SER B 1 201 ? 10.742 18.859 9.164 1 92.19 201 SER B N 1
ATOM 3484 C CA . SER B 1 201 ? 9.898 17.891 8.477 1 92.19 201 SER B CA 1
ATOM 3485 C C . SER B 1 201 ? 9.969 16.531 9.148 1 92.19 201 SER B C 1
ATOM 3487 O O . SER B 1 201 ? 9.242 15.609 8.766 1 92.19 201 SER B O 1
ATOM 3489 N N . THR B 1 202 ? 10.781 16.375 10.117 1 90.44 202 THR B N 1
ATOM 3490 C CA . THR B 1 202 ? 11.094 15.086 10.711 1 90.44 202 THR B CA 1
ATOM 3491 C C . THR B 1 202 ? 9.836 14.438 11.281 1 90.44 202 THR B C 1
ATOM 3493 O O . THR B 1 202 ? 9.578 13.258 11.031 1 90.44 202 THR B O 1
ATOM 3496 N N . PRO B 1 203 ? 8.961 15.156 11.992 1 86.88 203 PRO B N 1
ATOM 3497 C CA . PRO B 1 203 ? 7.777 14.484 12.539 1 86.88 203 PRO B CA 1
ATOM 3498 C C . PRO B 1 203 ? 6.852 13.938 11.453 1 86.88 203 PRO B C 1
ATOM 3500 O O . PRO B 1 203 ? 6.355 12.812 11.57 1 86.88 203 PRO B O 1
ATOM 3503 N N . THR B 1 204 ? 6.676 14.719 10.414 1 86.38 204 THR B N 1
ATOM 3504 C CA . THR B 1 204 ? 5.809 14.289 9.32 1 86.38 204 THR B CA 1
ATOM 3505 C C . THR B 1 204 ? 6.441 13.141 8.539 1 86.38 204 THR B C 1
ATOM 3507 O O . THR B 1 204 ? 5.77 12.164 8.211 1 86.38 204 THR B O 1
ATOM 3510 N N . VAL B 1 205 ? 7.715 13.266 8.336 1 91.75 205 VAL B N 1
ATOM 3511 C CA . VAL B 1 205 ? 8.453 12.234 7.625 1 91.75 205 VAL B CA 1
ATOM 3512 C C . VAL B 1 205 ? 8.422 10.93 8.422 1 91.75 205 VAL B C 1
ATOM 3514 O O . VAL B 1 205 ? 8.234 9.852 7.855 1 91.75 205 VAL B O 1
ATOM 3517 N N . ALA B 1 206 ? 8.539 11.039 9.688 1 89.06 206 ALA B N 1
ATOM 3518 C CA . ALA B 1 206 ? 8.523 9.859 10.562 1 89.06 206 ALA B CA 1
ATOM 3519 C C . ALA B 1 206 ? 7.152 9.195 10.555 1 89.06 206 ALA B C 1
ATOM 3521 O O . ALA B 1 206 ? 7.055 7.965 10.539 1 89.06 206 ALA B O 1
ATOM 3522 N N . SER B 1 207 ? 6.117 10.008 10.586 1 83.81 207 SER B N 1
ATOM 3523 C CA . SER B 1 207 ? 4.758 9.477 10.562 1 83.81 207 SER B CA 1
ATOM 3524 C C . SER B 1 207 ? 4.492 8.695 9.281 1 83.81 207 SER B C 1
ATOM 3526 O O . SER B 1 207 ? 3.939 7.594 9.32 1 83.81 207 SER B O 1
ATOM 3528 N N . TYR B 1 208 ? 4.984 9.211 8.227 1 84.81 208 TYR B N 1
ATOM 3529 C CA . TYR B 1 208 ? 4.777 8.547 6.945 1 84.81 208 TYR B CA 1
ATOM 3530 C C . TYR B 1 208 ? 5.656 7.305 6.832 1 84.81 208 TYR B C 1
ATOM 3532 O O . TYR B 1 208 ? 5.258 6.309 6.223 1 84.81 208 TYR B O 1
ATOM 3540 N N . THR B 1 209 ? 6.797 7.41 7.383 1 92.38 209 THR B N 1
ATOM 3541 C CA . THR B 1 209 ? 7.695 6.262 7.379 1 92.38 209 THR B CA 1
ATOM 3542 C C . THR B 1 209 ? 7.074 5.086 8.133 1 92.38 209 THR B C 1
ATOM 3544 O O . THR B 1 209 ? 7.164 3.941 7.684 1 92.38 209 THR B O 1
ATOM 3547 N N . LEU B 1 210 ? 6.438 5.379 9.234 1 86.94 210 LEU B N 1
ATOM 3548 C CA . LEU B 1 210 ? 5.781 4.328 10.008 1 86.94 210 LEU B CA 1
ATOM 3549 C C . LEU B 1 210 ? 4.613 3.734 9.227 1 86.94 210 LEU B C 1
ATOM 3551 O O . LEU B 1 210 ? 4.383 2.523 9.273 1 86.94 210 LEU B O 1
ATOM 3555 N N . LEU B 1 211 ? 3.936 4.59 8.555 1 82.5 211 LEU B N 1
ATOM 3556 C CA . LEU B 1 211 ? 2.838 4.117 7.719 1 82.5 211 LEU B CA 1
ATOM 3557 C C . LEU B 1 211 ? 3.355 3.215 6.605 1 82.5 211 LEU B C 1
ATOM 3559 O O . LEU B 1 211 ? 2.744 2.191 6.297 1 82.5 211 LEU B O 1
ATOM 3563 N N . MET B 1 212 ? 4.465 3.596 6.059 1 90 212 MET B N 1
ATOM 3564 C CA . MET B 1 212 ? 5.055 2.803 4.98 1 90 212 MET B CA 1
ATOM 3565 C C . MET B 1 212 ? 5.566 1.466 5.508 1 90 212 MET B C 1
ATOM 3567 O O . MET B 1 212 ? 5.512 0.456 4.805 1 90 212 MET B O 1
ATOM 3571 N N . LEU B 1 213 ? 6.078 1.506 6.68 1 91.38 213 LEU B N 1
ATOM 3572 C CA . LEU B 1 213 ? 6.531 0.26 7.289 1 91.38 213 LEU B CA 1
ATOM 3573 C C . LEU B 1 213 ? 5.383 -0.737 7.406 1 91.38 213 LEU B C 1
ATOM 3575 O O . LEU B 1 213 ? 5.543 -1.914 7.074 1 91.38 213 LEU B O 1
ATOM 3579 N N . ASP B 1 214 ? 4.266 -0.287 7.844 1 85.19 214 ASP B N 1
ATOM 3580 C CA . ASP B 1 214 ? 3.074 -1.124 7.941 1 85.19 214 ASP B CA 1
ATOM 3581 C C . ASP B 1 214 ? 2.697 -1.701 6.578 1 85.19 214 ASP B C 1
ATOM 3583 O O . ASP B 1 214 ? 2.402 -2.893 6.461 1 85.19 214 ASP B O 1
ATOM 3587 N N . GLY B 1 215 ? 2.742 -0.875 5.602 1 86.69 215 GLY B N 1
ATOM 3588 C CA . GLY B 1 215 ? 2.441 -1.314 4.246 1 86.69 215 GLY B CA 1
ATOM 3589 C C . GLY B 1 215 ? 3.467 -2.285 3.695 1 86.69 215 GLY B C 1
ATOM 3590 O O . GLY B 1 215 ? 3.119 -3.215 2.963 1 86.69 215 GLY B O 1
ATOM 3591 N N . ASN B 1 216 ? 4.707 -2.068 4.082 1 92.56 216 ASN B N 1
ATOM 3592 C CA . ASN B 1 216 ? 5.785 -2.902 3.559 1 92.56 216 ASN B CA 1
ATOM 3593 C C . ASN B 1 216 ? 5.742 -4.309 4.152 1 92.56 216 ASN B C 1
ATOM 3595 O O . ASN B 1 216 ? 6.176 -5.27 3.514 1 92.56 216 ASN B O 1
ATOM 3599 N N . VAL B 1 217 ? 5.234 -4.418 5.328 1 91.06 217 VAL B N 1
ATOM 3600 C CA . VAL B 1 217 ? 5.047 -5.75 5.891 1 91.06 217 VAL B CA 1
ATOM 3601 C C . VAL B 1 217 ? 4.066 -6.543 5.027 1 91.06 217 VAL B C 1
ATOM 3603 O O . VAL B 1 217 ? 4.316 -7.711 4.707 1 91.06 217 VAL B O 1
ATOM 3606 N N . ARG B 1 218 ? 3.074 -5.898 4.637 1 86.25 218 ARG B N 1
ATOM 3607 C CA . ARG B 1 218 ? 2.084 -6.547 3.783 1 86.25 218 ARG B CA 1
ATOM 3608 C C . ARG B 1 218 ? 2.658 -6.832 2.398 1 86.25 218 ARG B C 1
ATOM 3610 O O . ARG B 1 218 ? 2.404 -7.891 1.82 1 86.25 218 ARG B O 1
ATOM 3617 N N . ALA B 1 219 ? 3.363 -5.852 1.879 1 89.69 219 ALA B N 1
ATOM 3618 C CA . ALA B 1 219 ? 3.975 -6.023 0.563 1 89.69 219 ALA B CA 1
ATOM 3619 C C . ALA B 1 219 ? 4.953 -7.195 0.562 1 89.69 219 ALA B C 1
ATOM 3621 O O . ALA B 1 219 ? 4.973 -7.992 -0.379 1 89.69 219 ALA B O 1
ATOM 3622 N N . ALA B 1 220 ? 5.75 -7.238 1.615 1 92.5 220 ALA B N 1
ATOM 3623 C CA . ALA B 1 220 ? 6.719 -8.328 1.739 1 92.5 220 ALA B CA 1
ATOM 3624 C C . ALA B 1 220 ? 6.023 -9.68 1.771 1 92.5 220 ALA B C 1
ATOM 3626 O O . ALA B 1 220 ? 6.516 -10.656 1.196 1 92.5 220 ALA B O 1
ATOM 3627 N N . SER B 1 221 ? 4.898 -9.734 2.434 1 89.19 221 SER B N 1
ATOM 3628 C CA . SER B 1 221 ? 4.137 -10.984 2.502 1 89.19 221 SER B CA 1
ATOM 3629 C C . SER B 1 221 ? 3.623 -11.391 1.126 1 89.19 221 SER B C 1
ATOM 3631 O O . SER B 1 221 ? 3.547 -12.586 0.816 1 89.19 221 SER B O 1
ATOM 3633 N N . LEU B 1 222 ? 3.311 -10.43 0.318 1 87.38 222 LEU B N 1
ATOM 3634 C CA . LEU B 1 222 ? 2.803 -10.711 -1.021 1 87.38 222 LEU B CA 1
ATOM 3635 C C . LEU B 1 222 ? 3.926 -11.18 -1.942 1 87.38 222 LEU B C 1
ATOM 3637 O O . LEU B 1 222 ? 3.732 -12.086 -2.754 1 87.38 222 LEU B O 1
ATOM 3641 N N . LEU B 1 223 ? 5.09 -10.586 -1.788 1 91.25 223 LEU B N 1
ATOM 3642 C CA . LEU B 1 223 ? 6.203 -10.867 -2.688 1 91.25 223 LEU B CA 1
ATOM 3643 C C . LEU B 1 223 ? 6.754 -12.266 -2.453 1 91.25 223 LEU B C 1
ATOM 3645 O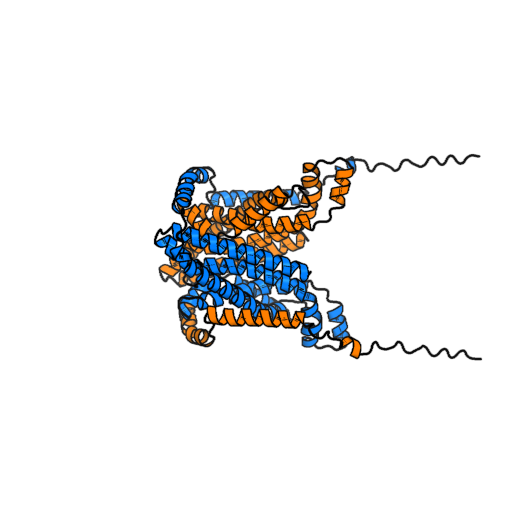 O . LEU B 1 223 ? 7.488 -12.797 -3.289 1 91.25 223 LEU B O 1
ATOM 3649 N N . GLY B 1 224 ? 6.367 -12.859 -1.363 1 91.31 224 GLY B N 1
ATOM 3650 C CA . GLY B 1 224 ? 6.801 -14.227 -1.093 1 91.31 224 GLY B CA 1
ATOM 3651 C C . GLY B 1 224 ? 6.363 -15.211 -2.158 1 91.31 224 GLY B C 1
ATOM 3652 O O . GLY B 1 224 ? 7.004 -16.25 -2.355 1 91.31 224 GLY B O 1
ATOM 3653 N N . ILE B 1 225 ? 5.367 -14.898 -2.814 1 88.19 225 ILE B N 1
ATOM 3654 C CA . ILE B 1 225 ? 4.797 -15.82 -3.795 1 88.19 225 ILE B CA 1
ATOM 3655 C C . ILE B 1 225 ? 5.797 -16.047 -4.926 1 88.19 225 ILE B C 1
ATOM 3657 O O . ILE B 1 225 ? 5.785 -17.109 -5.566 1 88.19 225 ILE B O 1
ATOM 3661 N N . VAL B 1 226 ? 6.703 -15.094 -5.172 1 88.56 226 VAL B N 1
ATOM 3662 C CA . VAL B 1 226 ? 7.641 -15.234 -6.281 1 88.56 226 VAL B CA 1
ATOM 3663 C C . VAL B 1 226 ? 9.008 -15.664 -5.75 1 88.56 226 VAL B C 1
ATOM 3665 O O . VAL B 1 226 ? 10.008 -15.609 -6.469 1 88.56 226 VAL B O 1
ATOM 3668 N N . GLY B 1 227 ? 9.016 -15.945 -4.531 1 90.25 227 GLY B N 1
ATOM 3669 C CA . GLY B 1 227 ? 10.258 -16.469 -3.979 1 90.25 227 GLY B CA 1
ATOM 3670 C C . GLY B 1 227 ? 11.086 -15.406 -3.277 1 90.25 227 GLY B C 1
ATOM 3671 O O . GLY B 1 227 ? 12.305 -15.555 -3.127 1 90.25 227 GLY B O 1
ATOM 3672 N N . ALA B 1 228 ? 10.453 -14.359 -2.885 1 92 228 ALA B N 1
ATOM 3673 C CA . ALA B 1 228 ? 11.164 -13.25 -2.258 1 92 228 ALA B CA 1
ATOM 3674 C C . ALA B 1 228 ? 11.375 -13.5 -0.768 1 92 228 ALA B C 1
ATOM 3676 O O . ALA B 1 228 ? 11.828 -12.617 -0.038 1 92 228 ALA B O 1
ATOM 3677 N N . GLY B 1 229 ? 11 -14.664 -0.34 1 92.44 229 GLY B N 1
ATOM 3678 C CA . GLY B 1 229 ? 11.227 -15.047 1.047 1 92.44 229 GLY B CA 1
ATOM 3679 C C . GLY B 1 229 ? 10.102 -14.609 1.972 1 92.44 229 GLY B C 1
ATOM 3680 O O . GLY B 1 229 ? 9.102 -14.047 1.522 1 92.44 229 GLY B O 1
ATOM 3681 N N . GLY B 1 230 ? 10.242 -15.016 3.271 1 94.31 230 GLY B N 1
ATOM 3682 C CA . GLY B 1 230 ? 9.297 -14.602 4.297 1 94.31 230 GLY B CA 1
ATOM 3683 C C . GLY B 1 230 ? 8.094 -15.516 4.406 1 94.31 230 GLY B C 1
ATOM 3684 O O . GLY B 1 230 ? 8.102 -16.625 3.871 1 94.31 230 GLY B O 1
ATOM 3685 N N . ILE B 1 231 ? 7.145 -15.047 5.117 1 93.94 231 ILE B N 1
ATOM 3686 C CA . ILE B 1 231 ? 5.965 -15.828 5.465 1 93.94 231 ILE B CA 1
ATOM 3687 C C . ILE B 1 231 ? 5.113 -16.062 4.219 1 93.94 231 ILE B C 1
ATOM 3689 O O . ILE B 1 231 ? 4.414 -17.078 4.121 1 93.94 231 ILE B O 1
ATOM 3693 N N . GLY B 1 232 ? 5.207 -15.172 3.283 1 90.56 232 GLY B N 1
ATOM 3694 C CA . GLY B 1 232 ? 4.445 -15.32 2.053 1 90.56 232 GLY B CA 1
ATOM 3695 C C . GLY B 1 232 ? 4.859 -16.531 1.234 1 90.56 232 GLY B C 1
ATOM 3696 O O . GLY B 1 232 ? 4.02 -17.172 0.604 1 90.56 232 GLY B O 1
ATOM 3697 N N . MET B 1 233 ? 6.113 -16.812 1.234 1 91.12 233 MET B N 1
ATOM 3698 C CA . MET B 1 233 ? 6.602 -17.984 0.514 1 91.12 233 MET B CA 1
ATOM 3699 C C . MET B 1 233 ? 6.059 -19.266 1.133 1 91.12 233 MET B C 1
ATOM 3701 O O . MET B 1 233 ? 5.637 -20.172 0.416 1 91.12 233 MET B O 1
ATOM 3705 N N . GLU B 1 234 ? 6.066 -19.266 2.402 1 92.62 234 GLU B N 1
ATOM 3706 C CA . GLU B 1 234 ? 5.539 -20.438 3.094 1 92.62 234 GLU B CA 1
ATOM 3707 C C . GLU B 1 234 ? 4.031 -20.562 2.898 1 92.62 234 GLU B C 1
ATOM 3709 O O . GLU B 1 234 ? 3.514 -21.672 2.713 1 92.62 234 GLU B O 1
ATOM 3714 N N . LEU B 1 235 ? 3.367 -19.484 2.975 1 91.38 235 LEU B N 1
ATOM 3715 C CA . LEU B 1 235 ? 1.926 -19.484 2.744 1 91.38 235 LEU B CA 1
ATOM 3716 C C . LEU B 1 235 ? 1.594 -20.047 1.371 1 91.38 235 LEU B C 1
ATOM 3718 O O . LEU B 1 235 ? 0.71 -20.906 1.247 1 91.38 235 LEU B O 1
ATOM 3722 N N . THR B 1 236 ? 2.307 -19.656 0.372 1 88.19 236 THR B N 1
ATOM 3723 C CA . THR B 1 236 ? 2.088 -20.125 -0.992 1 88.19 236 THR B CA 1
ATOM 3724 C C . THR B 1 236 ? 2.361 -21.625 -1.1 1 88.19 236 THR B C 1
ATOM 3726 O O . THR B 1 236 ? 1.613 -22.344 -1.755 1 88.19 236 THR B O 1
ATOM 3729 N N . GLN B 1 237 ? 3.381 -22.016 -0.486 1 90.06 237 GLN B N 1
ATOM 3730 C CA . GLN B 1 237 ? 3.73 -23.438 -0.508 1 90.06 237 GLN B CA 1
ATOM 3731 C C . GLN B 1 237 ? 2.639 -24.281 0.139 1 90.06 237 GLN B C 1
ATOM 3733 O O . GLN B 1 237 ? 2.244 -25.312 -0.403 1 90.06 237 GLN B O 1
ATOM 3738 N N . GLN B 1 238 ? 2.17 -23.828 1.294 1 92.12 238 GLN B N 1
ATOM 3739 C CA . GLN B 1 238 ? 1.141 -24.578 2 1 92.12 238 GLN B CA 1
ATOM 3740 C C . GLN B 1 238 ? -0.167 -24.594 1.213 1 92.12 238 GLN B C 1
ATOM 3742 O O . GLN B 1 238 ? -0.904 -25.594 1.242 1 92.12 238 GLN B O 1
ATOM 3747 N N . LEU B 1 239 ? -0.431 -23.547 0.54 1 87.12 239 LEU B N 1
ATOM 3748 C CA . LEU B 1 239 ? -1.617 -23.484 -0.308 1 87.12 239 LEU B CA 1
ATOM 3749 C C . LEU B 1 239 ? -1.485 -24.453 -1.487 1 87.12 239 LEU B C 1
ATOM 3751 O O . LEU B 1 239 ? -2.443 -25.141 -1.839 1 87.12 239 LEU B O 1
ATOM 3755 N N . ARG B 1 240 ? -0.319 -24.516 -2.031 1 85 240 ARG B N 1
ATOM 3756 C CA . ARG B 1 240 ? -0.064 -25.391 -3.16 1 85 240 ARG B CA 1
ATOM 3757 C C . ARG B 1 240 ? -0.162 -26.859 -2.742 1 85 240 ARG B C 1
ATOM 3759 O O . ARG B 1 240 ? -0.571 -27.719 -3.533 1 85 240 ARG B O 1
ATOM 3766 N N . LEU B 1 241 ? 0.136 -27.172 -1.507 1 91 241 LEU B N 1
ATOM 3767 C CA . LEU B 1 241 ? 0.111 -28.531 -0.982 1 91 241 LEU B CA 1
ATOM 3768 C C . LEU B 1 241 ? -1.252 -28.844 -0.38 1 91 241 LEU B C 1
ATOM 3770 O O . LEU B 1 241 ? -1.46 -29.953 0.138 1 91 241 LEU B O 1
ATOM 3774 N N . PHE B 1 242 ? -2.074 -27.875 -0.379 1 89.81 242 PHE B N 1
ATOM 3775 C CA . PHE B 1 242 ? -3.434 -28.016 0.132 1 89.81 242 PHE B CA 1
ATOM 3776 C C . PHE B 1 242 ? -3.422 -28.344 1.62 1 89.81 242 PHE B C 1
ATOM 3778 O O . PHE B 1 242 ? -4.254 -29.109 2.098 1 89.81 242 PHE B O 1
ATOM 3785 N N . GLU B 1 243 ? -2.398 -27.891 2.26 1 94 243 GLU B N 1
ATOM 3786 C CA . GLU B 1 243 ? -2.32 -28 3.713 1 94 243 GLU B CA 1
ATOM 3787 C C . GLU B 1 243 ? -3.004 -26.828 4.398 1 94 243 GLU B C 1
ATOM 3789 O O . GLU B 1 243 ? -2.336 -25.953 4.973 1 94 243 GLU B O 1
ATOM 3794 N N . TYR B 1 244 ? -4.273 -26.938 4.492 1 92.19 244 TYR B N 1
ATOM 3795 C CA . TYR B 1 244 ? -5.094 -25.797 4.906 1 92.19 244 TYR B CA 1
ATOM 3796 C C . TYR B 1 244 ? -4.957 -25.547 6.402 1 92.19 244 TYR B C 1
ATOM 3798 O O . TYR B 1 244 ? -5.094 -24.406 6.863 1 92.19 244 TYR B O 1
ATOM 3806 N N . GLY B 1 245 ? -4.688 -26.516 7.145 1 94.56 245 GLY B N 1
ATOM 3807 C CA . GLY B 1 245 ? -4.418 -26.297 8.555 1 94.56 245 GLY B CA 1
ATOM 3808 C C . GLY B 1 245 ? -3.197 -25.438 8.812 1 94.56 245 GLY B C 1
ATOM 3809 O O . GLY B 1 245 ? -3.197 -24.609 9.719 1 94.56 245 GLY B O 1
ATOM 3810 N N . SER B 1 246 ? -2.189 -25.734 8.008 1 95.44 246 SER B N 1
ATOM 3811 C CA . SER B 1 246 ? -0.976 -24.922 8.102 1 95.44 246 SER B CA 1
ATOM 3812 C C . SER B 1 246 ? -1.237 -23.484 7.672 1 95.44 246 SER B C 1
ATOM 3814 O O . SER B 1 246 ? -0.66 -22.562 8.234 1 95.44 246 SER B O 1
ATOM 3816 N N . VAL B 1 247 ? -2.121 -23.328 6.742 1 92.5 247 VAL B N 1
ATOM 3817 C CA . VAL B 1 247 ? -2.486 -22 6.262 1 92.5 247 VAL B CA 1
ATOM 3818 C C . VAL B 1 247 ? -3.129 -21.188 7.391 1 92.5 247 VAL B C 1
ATOM 3820 O O . VAL B 1 247 ? -2.791 -20.031 7.602 1 92.5 247 VAL B O 1
ATOM 3823 N N . LEU B 1 248 ? -3.967 -21.844 8.109 1 93.12 248 LEU B N 1
ATOM 3824 C CA . LEU B 1 248 ? -4.621 -21.156 9.227 1 93.12 248 LEU B CA 1
ATOM 3825 C C . LEU B 1 248 ? -3.604 -20.75 10.289 1 93.12 248 LEU B C 1
ATOM 3827 O O . LEU B 1 248 ? -3.678 -19.656 10.836 1 93.12 248 LEU B O 1
ATOM 3831 N N . THR B 1 249 ? -2.717 -21.625 10.555 1 95.19 249 THR B N 1
ATOM 3832 C CA . THR B 1 249 ? -1.677 -21.297 11.531 1 95.19 249 THR B CA 1
ATOM 3833 C C . THR B 1 249 ? -0.871 -20.094 11.07 1 95.19 249 THR B C 1
ATOM 3835 O O . THR B 1 249 ? -0.575 -19.203 11.867 1 95.19 249 THR B O 1
ATOM 3838 N N . ILE B 1 250 ? -0.551 -20.016 9.82 1 93.44 250 ILE B N 1
ATOM 3839 C CA . ILE B 1 250 ? 0.208 -18.906 9.258 1 93.44 250 ILE B CA 1
ATOM 3840 C C . ILE B 1 250 ? -0.594 -17.609 9.391 1 93.44 250 ILE B C 1
ATOM 3842 O O . ILE B 1 250 ? -0.062 -16.578 9.812 1 93.44 250 ILE B O 1
ATOM 3846 N N . VAL B 1 251 ? -1.858 -17.672 9.078 1 89.31 251 VAL B N 1
ATOM 3847 C CA . VAL B 1 251 ? -2.734 -16.516 9.156 1 89.31 251 VAL B CA 1
ATOM 3848 C C . VAL B 1 251 ? -2.801 -16 10.594 1 89.31 251 VAL B C 1
ATOM 3850 O O . VAL B 1 251 ? -2.754 -14.789 10.828 1 89.31 251 VAL B O 1
ATOM 3853 N N . LEU B 1 252 ? -2.859 -16.875 11.531 1 92.38 252 LEU B N 1
ATOM 3854 C CA . LEU B 1 252 ? -2.93 -16.5 12.938 1 92.38 252 LEU B CA 1
ATOM 3855 C C . LEU B 1 252 ? -1.63 -15.836 13.391 1 92.38 252 LEU B C 1
ATOM 3857 O O . LEU B 1 252 ? -1.652 -14.859 14.141 1 92.38 252 LEU B O 1
ATOM 3861 N N . VAL B 1 253 ? -0.549 -16.406 12.914 1 94 253 VAL B N 1
ATOM 3862 C CA . VAL B 1 253 ? 0.744 -15.82 13.242 1 94 253 VAL B CA 1
ATOM 3863 C C . VAL B 1 253 ? 0.836 -14.414 12.656 1 94 253 VAL B C 1
ATOM 3865 O O . VAL B 1 253 ? 1.269 -13.477 13.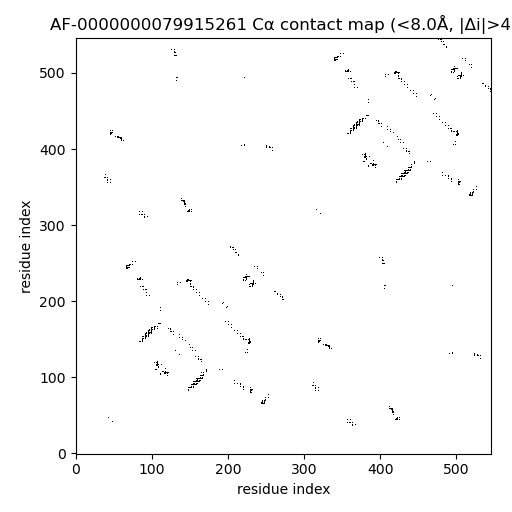328 1 94 253 VAL B O 1
ATOM 3868 N N . VAL B 1 254 ? 0.41 -14.266 11.414 1 90.62 254 VAL B N 1
ATOM 3869 C CA . VAL B 1 254 ? 0.434 -12.969 10.758 1 90.62 254 VAL B CA 1
ATOM 3870 C C . VAL B 1 254 ? -0.462 -11.984 11.508 1 90.62 254 VAL B C 1
ATOM 3872 O O . VAL B 1 254 ? -0.086 -10.836 11.727 1 90.62 254 VAL B O 1
ATOM 3875 N N . LEU B 1 255 ? -1.615 -12.445 11.953 1 87.25 255 LEU B N 1
ATOM 3876 C CA . LEU B 1 255 ? -2.568 -11.625 12.695 1 87.25 255 LEU B CA 1
ATOM 3877 C C . LEU B 1 255 ? -1.935 -11.062 13.961 1 87.25 255 LEU B C 1
ATOM 3879 O O . LEU B 1 255 ? -2.008 -9.859 14.219 1 87.25 255 LEU B O 1
ATOM 3883 N N . VAL B 1 256 ? -1.312 -11.891 14.703 1 90.69 256 VAL B N 1
ATOM 3884 C CA . VAL B 1 256 ? -0.713 -11.484 15.969 1 90.69 256 VAL B CA 1
ATOM 3885 C C . VAL B 1 256 ? 0.372 -10.445 15.719 1 90.69 256 VAL B C 1
ATOM 3887 O O . VAL B 1 256 ? 0.425 -9.414 16.406 1 90.69 256 VAL B O 1
ATOM 3890 N N . VAL B 1 257 ? 1.156 -10.688 14.727 1 87.75 257 VAL B N 1
ATOM 3891 C CA . VAL B 1 257 ? 2.295 -9.812 14.469 1 87.75 257 VAL B CA 1
ATOM 3892 C C . VAL B 1 257 ? 1.805 -8.477 13.922 1 87.75 257 VAL B C 1
ATOM 3894 O O . VAL B 1 257 ? 2.275 -7.414 14.336 1 87.75 257 VAL B O 1
ATOM 3897 N N . VAL B 1 258 ? 0.843 -8.492 13.016 1 81.69 258 VAL B N 1
ATOM 3898 C CA . VAL B 1 258 ? 0.343 -7.273 12.391 1 81.69 258 VAL B CA 1
ATOM 3899 C C . VAL B 1 258 ? -0.377 -6.418 13.43 1 81.69 258 VAL B C 1
ATOM 3901 O O . VAL B 1 258 ? -0.206 -5.199 13.469 1 81.69 258 VAL B O 1
ATOM 3904 N N . VAL B 1 259 ? -1.14 -6.984 14.281 1 82.75 259 VAL B N 1
ATOM 3905 C CA . VAL B 1 259 ? -1.846 -6.258 15.336 1 82.75 259 VAL B CA 1
ATOM 3906 C C . VAL B 1 259 ? -0.839 -5.621 16.297 1 82.75 259 VAL B C 1
ATOM 3908 O O . VAL B 1 259 ? -0.999 -4.469 16.688 1 82.75 259 VAL B O 1
ATOM 3911 N N . THR B 1 260 ? 0.15 -6.402 16.609 1 87.25 260 THR B N 1
ATOM 3912 C CA . THR B 1 260 ? 1.181 -5.895 17.516 1 87.25 260 THR B CA 1
ATOM 3913 C C . THR B 1 260 ? 1.921 -4.719 16.875 1 87.25 260 THR B C 1
ATOM 3915 O O . THR B 1 260 ? 2.152 -3.701 17.531 1 87.25 260 THR B O 1
ATOM 3918 N N . LEU B 1 261 ? 2.236 -4.852 15.617 1 82.5 261 LEU B N 1
ATOM 3919 C CA . LEU B 1 261 ? 2.934 -3.785 14.906 1 82.5 261 LEU B CA 1
ATOM 3920 C C . LEU B 1 261 ? 2.066 -2.533 14.82 1 82.5 261 LEU B C 1
ATOM 3922 O O . LEU B 1 261 ? 2.566 -1.415 14.961 1 82.5 261 LEU B O 1
ATOM 3926 N N . ASP B 1 262 ? 0.829 -2.725 14.578 1 76.12 262 ASP B N 1
ATOM 3927 C CA . ASP B 1 262 ? -0.102 -1.603 14.492 1 76.12 262 ASP B CA 1
ATOM 3928 C C . ASP B 1 262 ? -0.182 -0.854 15.82 1 76.12 262 ASP B C 1
ATOM 3930 O O . ASP B 1 262 ? -0.23 0.378 15.844 1 76.12 262 ASP B O 1
ATOM 3934 N N . ARG B 1 263 ? -0.203 -1.489 16.891 1 79.62 263 ARG B N 1
ATOM 3935 C CA . ARG B 1 263 ? -0.265 -0.875 18.219 1 79.62 263 ARG B CA 1
ATOM 3936 C C . ARG B 1 263 ? 1.016 -0.105 18.531 1 79.62 263 ARG B C 1
ATOM 3938 O O . ARG B 1 263 ? 0.966 1.006 19.062 1 79.62 263 ARG B O 1
ATOM 3945 N N . VAL B 1 264 ? 2.074 -0.717 18.109 1 83.12 264 VAL B N 1
ATOM 3946 C CA . VAL B 1 264 ? 3.365 -0.087 18.359 1 83.12 264 VAL B CA 1
ATOM 3947 C C . VAL B 1 264 ? 3.502 1.168 17.5 1 83.12 264 VAL B C 1
ATOM 3949 O O . VAL B 1 264 ? 3.908 2.225 18 1 83.12 264 VAL B O 1
ATOM 3952 N N . ALA B 1 265 ? 3.139 1.008 16.25 1 76.25 265 ALA B N 1
ATOM 3953 C CA . ALA B 1 265 ? 3.23 2.137 15.336 1 76.25 265 ALA B CA 1
ATOM 3954 C C . ALA B 1 265 ? 2.314 3.277 15.766 1 76.25 265 ALA B C 1
ATOM 3956 O O . ALA B 1 265 ? 2.707 4.445 15.734 1 76.25 265 ALA B O 1
ATOM 3957 N N . SER B 1 266 ? 1.1 2.957 16.188 1 74.38 266 SER B N 1
ATOM 3958 C CA . SER B 1 266 ? 0.146 3.959 16.656 1 74.38 266 SER B CA 1
ATOM 3959 C C . SER B 1 266 ? 0.659 4.676 17.906 1 74.38 266 SER B C 1
ATOM 3961 O O . SER B 1 266 ? 0.525 5.895 18.031 1 74.38 266 SER B O 1
ATOM 3963 N N . HIS B 1 267 ? 1.252 3.947 18.766 1 79.38 267 HIS B N 1
ATOM 3964 C CA . HIS B 1 267 ? 1.801 4.523 19.984 1 79.38 267 HIS B CA 1
ATOM 3965 C C . HIS B 1 267 ? 2.963 5.465 19.672 1 79.38 267 HIS B C 1
ATOM 3967 O O . HIS B 1 267 ? 3.064 6.543 20.266 1 79.38 267 HIS B O 1
ATOM 3973 N N . LEU B 1 268 ? 3.768 5.059 18.734 1 77.94 268 LEU B N 1
ATOM 3974 C CA . LEU B 1 268 ? 4.918 5.867 18.359 1 77.94 268 LEU B CA 1
ATOM 3975 C C . LEU B 1 268 ? 4.48 7.141 17.641 1 77.94 268 LEU B C 1
ATOM 3977 O O . LEU B 1 268 ? 5.062 8.203 17.844 1 77.94 268 LEU B O 1
ATOM 3981 N N . ARG B 1 269 ? 3.486 6.98 16.891 1 73.31 269 ARG B N 1
ATOM 3982 C CA . ARG B 1 269 ? 2.977 8.133 16.156 1 73.31 269 ARG B CA 1
ATOM 3983 C C . ARG B 1 269 ? 2.387 9.172 17.109 1 73.31 269 ARG B C 1
ATOM 3985 O O . ARG B 1 269 ? 2.584 10.375 16.922 1 73.31 269 ARG B O 1
ATOM 3992 N N . LYS B 1 270 ? 1.75 8.781 18.156 1 72.69 270 LYS B N 1
ATOM 3993 C CA . LYS B 1 270 ? 1.158 9.672 19.156 1 72.69 270 LYS B CA 1
ATOM 3994 C C . LYS B 1 270 ? 2.236 10.406 19.938 1 72.69 270 LYS B C 1
ATOM 3996 O O . LYS B 1 270 ? 2.035 11.547 20.359 1 72.69 270 LYS B O 1
ATOM 4001 N N . LYS B 1 271 ? 3.312 9.758 20.062 1 74.56 271 LYS B N 1
ATOM 4002 C CA . LYS B 1 271 ? 4.398 10.375 20.812 1 74.56 271 LYS B CA 1
ATOM 4003 C C . LYS B 1 271 ? 5.168 11.375 19.969 1 74.56 271 LYS B C 1
ATOM 4005 O O . LYS B 1 271 ? 5.785 12.305 20.5 1 74.56 271 LYS B O 1
ATOM 4010 N N . LEU B 1 272 ? 5.109 11.141 18.672 1 66.56 272 LEU B N 1
ATOM 4011 C CA . LEU B 1 272 ? 5.844 12.016 17.766 1 66.56 272 LEU B CA 1
ATOM 4012 C C . LEU B 1 272 ? 5.043 13.281 17.469 1 66.56 272 LEU B C 1
ATOM 4014 O O . LEU B 1 272 ? 5.613 14.312 17.094 1 66.56 272 LEU B O 1
ATOM 4018 N N . THR B 1 273 ? 3.729 13.133 17.5 1 57.59 273 THR B N 1
ATOM 4019 C CA . THR B 1 273 ? 2.895 14.305 17.234 1 57.59 273 THR B CA 1
ATOM 4020 C C . THR B 1 273 ? 2.516 15 18.547 1 57.59 273 THR B C 1
ATOM 4022 O O . THR B 1 273 ? 1.595 15.82 18.562 1 57.59 273 THR B O 1
#

Solvent-accessible surface area (backbone atoms only — not comparable to full-atom values): 26987 Å² total; per-residue (Å²): 136,82,82,75,75,69,77,71,76,74,75,69,79,53,71,62,67,67,57,62,58,70,65,72,48,70,66,49,51,51,49,49,50,51,50,49,51,52,47,53,50,14,37,60,60,18,59,64,45,72,63,50,51,62,68,10,45,64,46,41,50,50,55,59,53,53,19,61,65,58,36,67,83,47,45,66,58,42,52,54,24,41,50,30,20,47,15,25,14,50,45,9,40,55,54,5,48,66,52,9,51,62,46,8,49,44,34,10,60,75,73,42,80,54,63,67,49,22,50,51,35,46,49,52,33,44,54,54,60,22,46,51,55,60,57,42,26,50,49,28,24,67,27,64,33,73,26,33,38,14,30,20,53,21,40,21,53,49,38,13,27,54,46,12,54,54,47,14,54,50,59,54,67,48,83,55,62,65,50,49,53,40,45,74,74,64,48,50,67,69,50,39,42,66,68,38,53,48,62,72,39,40,55,62,51,48,49,49,47,51,53,47,36,59,51,30,38,52,51,37,36,54,43,3,65,76,35,19,22,28,39,18,29,53,48,46,50,30,58,74,68,64,35,36,17,43,42,41,38,41,45,51,54,40,27,55,52,46,48,51,50,50,53,51,48,53,53,51,43,56,70,62,97,136,82,82,74,74,68,77,73,75,74,75,69,79,53,72,64,66,68,57,60,58,70,64,72,48,72,66,49,51,51,49,48,50,50,51,48,50,51,46,52,50,16,37,60,59,19,56,65,45,70,64,50,51,61,68,11,44,64,46,42,52,50,54,59,54,54,18,60,66,57,35,68,84,46,45,67,58,41,52,52,24,40,49,32,20,48,15,24,13,50,44,9,41,55,54,5,48,66,51,9,50,62,48,8,48,44,33,10,60,74,73,43,81,52,62,66,49,22,51,50,35,47,46,52,34,43,55,55,60,21,47,50,56,60,55,40,26,49,49,29,25,69,25,63,33,72,28,33,39,14,30,21,54,21,39,20,53,48,38,15,29,53,46,12,55,54,47,13,54,50,59,53,66,49,82,55,62,65,49,51,52,40,45,75,73,66,48,50,68,70,51,39,42,64,68,38,52,46,63,71,40,42,57,63,52,49,50,50,50,50,53,47,34,59,50,30,38,54,48,36,35,53,44,3,66,75,36,19,21,29,40,17,28,52,46,45,50,29,59,75,68,65,36,37,18,44,40,41,38,43,44,52,52,40,27,55,50,45,48,52,49,50,53,51,49,52,54,51,44,62,69,61,105

Radius of gyration: 26.88 Å; Cα contacts (8 Å, |Δi|>4): 766; chains: 2; bounding box: 68×96×63 Å

InterPro domains:
  IPR000515 ABC transporter type 1, transmembrane domain MetI-like [PF00528] (100-272)
  IPR000515 ABC transporter type 1, transmembrane domain MetI-like [PS50928] (82-265)
  IPR000515 ABC transporter type 1, transmembrane domain MetI-like [cd06261] (85-246)
  IPR005769 ABC transporter, permease PhnE/PtxC [TIGR01097] (25-272)
  IPR035906 MetI-like superfamily [G3DSA:1.10.3720.10] (73-272)
  IPR035906 MetI-like superfamily [SSF161098] (79-264)

Secondary structure (DSSP, 8-state):
--------------HHHHS------HHHHHHHHHHHHHHHHHHHHHT--HHHHHHHHHHHHHHHHHTPSP-GGGHHHHHHHHHHHHHHHHHHHHHHHHHHHHHHHHH-TTT---HHHHHHHHHHHHHHHHS-HHHHHHHHHHHH-SSHHHHHHHHHHHHHHHHHHHHHHHHHHS--HHHHHHHHTT--HHHHIIIIIHHHHHHHHHHHHHHHHHHHHHHHHHHGGGT--SHHHHHHHHHHTT-HHHHHHHHHHHHHHHHHHHHHHHHHHHHH-/--------------HHHHS------HHHHHHHHHHHHHHHHHHHHHT--HHHHHHHHHHHHHHHHHTPSP-GGGHHHHHHHHHHHHHHHHHHHHHHHHHHHHHHHHH-TTT---HHHHHHHHHHHHHHHHS-HHHHHHHHHHHH-SSHHHHHHHHHHHHHHHHHHHHHHHHHHS--HHHHHHHHTT--HHHHIIIIIHHHHHHHHHHHHHHHHHHHHHHHHHHGGGT--SHHHHHHHHHHTT-HHHHHHHHHHHHHHHHHHHHHHHHHHHHH-

Sequence (546 aa):
MTLDTEPKPEAVESTADLAALRRPSSQTAAGVVIVLTVLLWAAGATEFSVAALLDGIPNIADFVGRMFPPDLAILPTAIALMGETLAIAVIGTAVGVLFAIPWALLAARSVFDQAWLHHAARSSINLTRAIPELMWALLFVSAVGLGPLAGTLAIIIGSAAGMARLFADIFETTDMRAWEAAAASGASRAQRISWVLLPQSTPTVASYTLLMLDGNVRAASLLGIVGAGGIGMELTQQLRLFEYGSVLTIVLVVLVVVVTLDRVASHLRKKLTMTLDTEPKPEAVESTADLAALRRPSSQTAAGVVIVLTVLLWAAGATEFSVAALLDGIPNIADFVGRMFPPDLAILPTAIALMGETLAIAVIGTAVGVLFAIPWALLAARSVFDQAWLHHAARSSINLTRAIPELMWALLFVSAVGLGPLAGTLAIIIGSAAGMARLFADIFETTDMRAWEAAAASGASRAQRISWVLLPQSTPTVASYTLLMLDGNVRAASLLGIVGAGGIGMELTQQLRLFEYGSVLTIVLVVLVVVVTLDRVASHLRKKLT

Nearest PDB structures (foldseek):
  7ahc-assembly1_B  TM=6.934E-01  e=1.519E-05  Lactococcus lactis subsp. lactis
  7ahd-assembly1_B  TM=5.989E-01  e=2.281E-05  Lactococcus lactis subsp. lactis
  7ahh-assembly1_A  TM=6.746E-01  e=1.905E-04  Lactococcus lactis subsp. lactis
  7ahh-assembly1_B  TM=5.854E-01  e=5.628E-05  Lactococcus lactis subsp. lactis
  7ahd-assembly1_A  TM=6.151E-01  e=8.841E-05  Lactococcus lactis subsp. lactis